Protein AF-A0A3B8V4R8-F1 (afdb_monomer_lite)

Foldseek 3Di:
DPQKDWDQFPVRDIDIDRPLQQCQELVVVLVVLLVCCQPADPDPVAPAQAQEAFAAFDLLAGVLLVQVCLLQLQDQADLQAFGDPSLPDPSSLQSLQSLLCQQQDDHVNAGNGHPVNHVDDRVRSLCCLLRLRYSYYRDQCVSNLVSQVNCVVVVNHDFFFGHYYSVRAGGQAADPDDPDPFDDDDDPPDPCVVVVVVVLVCCLDLNVLCCQAQNDDPPQWHQPDPVSFEIDGDPVNQVQLADPVHDPCVRNHCVVVSSHDVVSNVRHYDPACRSPDPSRLSSCRNCQLVCLNYFHPHLVVFDQDPPPPCNVVLVVLVSVLSSLCSVLSSVLSNQNHSVRSVVSSVVSVVVCPDVVSPVVSNSVSSRVRSVVSCVVVVHSHRSQCSDPPRDRPDDSSCRSGRSVRRHDD

Sequence (409 aa):
ADGKITYTAIDGTQKSVEWQGYITTPEGFKEAAEWAVENYYGTNKGQITTALQLGQFNNQGNVSLTWLSQFFAIPFETESGKYVFQFEQDAYADMMYYLNDLYTTKVNGNPLISTANFSQTYDGVGSVIAGGSAFATLVTPQDYQMHFATAKDGGYKYISMYITNSEGDAPVLADIRGYGYLMNMITTNCKRPDLVIKLFDYLTSDEGQRLVAFGVEGSSWQWADDAKTTIAYTDTFLQAKGDKSQSTASYGLLTMDLLINYQYYDTMQPKTNNGKTENEIFRTDMKRPLSIYAYDYNATHFVVDATDGRFQTYNTALTKINATIGQQIPKILQAANKAEAERLYKQTLEIIGKSAYKLDLVKTMNSEAYAKTKQKLGVSVAWPAWQEGYVSPLDRTKPNGDTSLYRGY

pLDDT: mean 93.64, std 6.18, range [58.94, 98.75]

Structure (mmCIF, N/CA/C/O backbone):
data_AF-A0A3B8V4R8-F1
#
_entry.id   AF-A0A3B8V4R8-F1
#
loop_
_atom_site.group_PDB
_atom_site.id
_atom_site.type_symbol
_atom_site.label_atom_id
_atom_site.label_alt_id
_atom_site.label_comp_id
_atom_site.label_asym_id
_atom_site.label_entity_id
_atom_site.label_seq_id
_atom_site.pdbx_PDB_ins_code
_atom_site.Cartn_x
_atom_site.Cartn_y
_atom_site.Cartn_z
_atom_site.occupancy
_atom_site.B_iso_or_equiv
_atom_site.auth_seq_id
_atom_site.auth_comp_id
_atom_site.auth_asym_id
_atom_site.auth_atom_id
_atom_site.pdbx_PDB_model_num
ATOM 1 N N . ALA A 1 1 ? -4.519 -29.014 25.140 1.00 66.38 1 ALA A N 1
ATOM 2 C CA . ALA A 1 1 ? -5.173 -27.814 24.591 1.00 66.38 1 ALA A CA 1
ATOM 3 C C . ALA A 1 1 ? -5.351 -28.048 23.102 1.00 66.38 1 ALA A C 1
ATOM 5 O O . ALA A 1 1 ? -4.475 -28.650 22.498 1.00 66.38 1 ALA A O 1
ATOM 6 N N . ASP A 1 2 ? -6.484 -27.655 22.547 1.00 83.62 2 ASP A N 1
ATOM 7 C CA . ASP A 1 2 ? -6.925 -27.859 21.159 1.00 83.62 2 ASP A CA 1
ATOM 8 C C . ASP A 1 2 ? -6.143 -27.048 20.105 1.00 83.62 2 ASP A C 1
ATOM 10 O O . ASP A 1 2 ? -6.563 -26.991 18.956 1.00 83.62 2 ASP A O 1
ATOM 14 N N . GLY A 1 3 ? -5.009 -26.441 20.476 1.00 89.12 3 GLY A N 1
ATOM 15 C CA . GLY A 1 3 ? -4.181 -25.630 19.578 1.00 89.12 3 GLY A CA 1
ATOM 16 C C . GLY A 1 3 ? -4.731 -24.228 19.314 1.00 89.12 3 GLY A C 1
ATOM 17 O O . GLY A 1 3 ? -4.154 -23.495 18.517 1.00 89.12 3 GLY A O 1
ATOM 18 N N . LYS A 1 4 ? -5.807 -23.821 19.994 1.00 94.25 4 LYS A N 1
ATOM 19 C CA . LYS A 1 4 ? -6.487 -22.558 19.715 1.00 94.25 4 LYS A CA 1
ATOM 20 C C . LYS A 1 4 ? -6.304 -21.525 20.816 1.00 94.25 4 LYS A C 1
ATOM 22 O O . LYS A 1 4 ? -6.157 -21.850 21.993 1.00 94.25 4 LYS A O 1
ATOM 27 N N . ILE A 1 5 ? -6.355 -20.262 20.414 1.00 94.81 5 ILE A N 1
ATOM 28 C CA . ILE A 1 5 ? -6.489 -19.105 21.298 1.00 94.81 5 ILE A CA 1
ATOM 29 C C . ILE A 1 5 ? -7.928 -18.612 21.179 1.00 94.81 5 ILE A C 1
ATOM 31 O O . ILE A 1 5 ? -8.460 -18.498 20.075 1.00 94.81 5 ILE A O 1
ATOM 35 N N . THR A 1 6 ? -8.569 -18.359 22.319 1.00 95.38 6 THR A N 1
ATOM 36 C CA . THR A 1 6 ? -9.866 -17.675 22.396 1.00 95.38 6 THR A CA 1
ATOM 37 C C . THR A 1 6 ? -9.618 -16.250 22.862 1.00 95.38 6 THR A C 1
ATOM 39 O O . THR A 1 6 ? -8.869 -16.047 23.816 1.00 95.38 6 THR A O 1
ATOM 42 N N . TYR A 1 7 ? -10.225 -15.278 22.192 1.00 94.50 7 TYR A N 1
ATOM 43 C CA . TYR A 1 7 ? -10.025 -13.860 22.461 1.00 94.50 7 TYR A CA 1
ATOM 44 C C . TYR A 1 7 ? -11.327 -13.079 22.261 1.00 94.50 7 TYR A C 1
ATOM 46 O O . TYR A 1 7 ? -12.256 -13.531 21.588 1.00 94.50 7 TYR A O 1
ATOM 54 N N . THR A 1 8 ? -11.384 -11.890 22.857 1.00 93.75 8 THR A N 1
ATOM 55 C CA . THR A 1 8 ? -12.495 -10.950 22.671 1.00 93.75 8 THR A CA 1
ATOM 56 C C . THR A 1 8 ? -12.148 -10.026 21.514 1.00 93.75 8 THR A C 1
ATOM 58 O O . THR A 1 8 ? -11.182 -9.276 21.624 1.00 93.75 8 THR A O 1
ATOM 61 N N . ALA A 1 9 ? -12.907 -10.081 20.423 1.00 89.94 9 ALA A N 1
ATOM 62 C CA . ALA A 1 9 ? -12.722 -9.188 19.286 1.00 89.94 9 ALA A CA 1
ATOM 63 C C . ALA A 1 9 ? -13.142 -7.742 19.620 1.00 89.94 9 ALA A C 1
ATOM 65 O O . ALA A 1 9 ? -13.842 -7.497 20.605 1.00 89.94 9 ALA A O 1
ATOM 66 N N . ILE A 1 10 ? -12.739 -6.775 18.788 1.00 81.44 10 ILE A N 1
ATOM 67 C CA . ILE A 1 10 ? -13.060 -5.338 18.944 1.00 81.44 10 ILE A CA 1
ATOM 68 C C . ILE A 1 10 ? -14.574 -5.065 19.051 1.00 81.44 10 ILE A C 1
ATOM 70 O O . ILE A 1 10 ? -14.986 -4.099 19.696 1.00 81.44 10 ILE A O 1
ATOM 74 N N . ASP A 1 11 ? -15.408 -5.907 18.441 1.00 81.12 11 ASP A N 1
ATOM 75 C CA . ASP A 1 11 ? -16.875 -5.838 18.511 1.00 81.12 11 ASP A CA 1
ATOM 76 C C . ASP A 1 11 ? -17.468 -6.461 19.796 1.00 81.12 11 ASP A C 1
ATOM 78 O O . ASP A 1 11 ? -18.682 -6.447 19.998 1.00 81.12 11 ASP A O 1
ATOM 82 N N . GLY A 1 12 ? -16.621 -6.990 20.685 1.00 85.38 12 GLY A N 1
ATOM 83 C CA . GLY A 1 12 ? -16.995 -7.652 21.934 1.00 85.38 12 GLY A CA 1
ATOM 84 C C . GLY A 1 12 ? -17.333 -9.138 21.792 1.00 85.38 12 GLY A C 1
ATOM 85 O O . GLY A 1 12 ? -17.617 -9.795 22.797 1.00 85.38 12 GLY A O 1
ATOM 86 N N . THR A 1 13 ? -17.307 -9.693 20.579 1.00 90.88 13 THR A N 1
ATOM 87 C CA . THR A 1 13 ? -17.599 -11.111 20.349 1.00 90.88 13 THR A CA 1
ATOM 88 C C . THR A 1 13 ? -16.431 -11.999 20.781 1.00 90.88 13 THR A C 1
ATOM 90 O O . THR A 1 13 ? -15.264 -11.620 20.697 1.00 90.88 13 THR A O 1
ATOM 93 N N . GLN A 1 14 ? -16.731 -13.207 21.268 1.00 95.44 14 GLN A N 1
ATOM 94 C CA . GLN A 1 14 ? -15.702 -14.221 21.513 1.00 95.44 14 GLN A CA 1
ATOM 95 C C . GLN A 1 14 ? -15.369 -14.921 20.197 1.00 95.44 14 GLN A C 1
ATOM 97 O O . GLN A 1 14 ? -16.243 -15.543 19.591 1.00 95.44 14 GLN A O 1
ATOM 102 N N . LYS A 1 15 ? -14.108 -14.844 19.775 1.00 94.44 15 LYS A N 1
ATOM 103 C CA . LYS A 1 15 ? -13.589 -15.515 18.579 1.00 94.44 15 LYS A CA 1
ATOM 104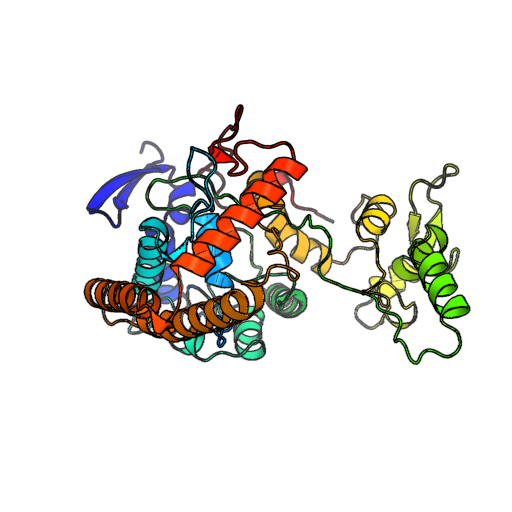 C C . LYS A 1 15 ? -12.478 -16.489 18.970 1.00 94.44 15 LYS A C 1
ATOM 106 O O . LYS A 1 15 ? -11.913 -16.414 20.061 1.00 94.44 15 LYS A O 1
ATOM 111 N N . SER A 1 16 ? -12.188 -17.444 18.090 1.00 94.12 16 SER A N 1
ATOM 112 C CA . SER A 1 16 ? -11.126 -18.424 18.306 1.00 94.12 16 SER A CA 1
ATOM 113 C C . SER A 1 16 ? -10.396 -18.752 17.011 1.00 94.12 16 SER A C 1
ATOM 115 O O . SER A 1 16 ? -11.024 -18.946 15.971 1.00 94.12 16 SER A O 1
ATOM 117 N N . VAL A 1 17 ? -9.067 -18.819 17.083 1.00 94.75 17 VAL A N 1
ATOM 118 C CA . VAL A 1 17 ? -8.175 -19.125 15.956 1.00 94.75 17 VAL A CA 1
ATOM 119 C C . VAL A 1 17 ? -7.051 -20.055 16.406 1.00 94.75 17 VAL A C 1
ATOM 121 O O . VAL A 1 17 ? -6.733 -20.115 17.593 1.00 94.75 17 VAL A O 1
ATOM 124 N N . GLU A 1 18 ? -6.433 -20.768 15.464 1.00 94.25 18 GLU A N 1
ATOM 125 C CA . GLU A 1 18 ? -5.180 -21.494 15.717 1.00 94.25 18 GLU A CA 1
ATOM 126 C C . GLU A 1 18 ? -4.127 -20.536 16.292 1.00 94.25 18 GLU A C 1
ATOM 128 O O . GLU A 1 18 ? -3.985 -19.407 15.812 1.00 94.25 18 GLU A O 1
ATOM 133 N N . TRP A 1 19 ? -3.388 -20.968 17.316 1.00 93.94 19 TRP A N 1
ATOM 134 C CA . TRP A 1 19 ? -2.504 -20.085 18.085 1.00 93.94 19 TRP A CA 1
ATOM 135 C C . TRP A 1 19 ? -1.439 -19.396 17.219 1.00 93.94 19 TRP A C 1
ATOM 137 O O . TRP A 1 19 ? -1.128 -18.228 17.446 1.00 93.94 19 TRP A O 1
ATOM 147 N N . GLN A 1 20 ? -0.926 -20.080 16.188 1.00 94.31 20 GLN A N 1
ATOM 148 C CA . GLN A 1 20 ? 0.049 -19.534 15.233 1.00 94.31 20 GLN A CA 1
ATOM 149 C C . GLN A 1 20 ? -0.509 -18.331 14.467 1.00 94.31 20 GLN A C 1
ATOM 151 O O . GLN A 1 20 ? 0.234 -17.431 14.081 1.00 94.31 20 GLN A O 1
ATOM 156 N N . GLY A 1 21 ? -1.820 -18.331 14.233 1.00 94.12 21 GLY A N 1
ATOM 157 C CA . GLY A 1 21 ? -2.512 -17.323 13.448 1.00 94.12 21 GLY A CA 1
ATOM 158 C C . GLY A 1 21 ? -3.057 -16.171 14.262 1.00 94.12 21 GLY A C 1
ATOM 159 O O . GLY A 1 21 ? -3.549 -15.215 13.668 1.00 94.12 21 GLY A O 1
ATOM 160 N N . TYR A 1 22 ? -2.981 -16.228 15.590 1.00 96.50 22 TYR A N 1
ATOM 161 C CA . TYR A 1 22 ? -3.533 -15.179 16.437 1.00 96.50 22 TYR A CA 1
ATOM 162 C C . TYR A 1 22 ? -2.910 -13.811 16.137 1.00 96.50 22 TYR A C 1
ATOM 164 O O . TYR A 1 22 ? -3.638 -12.843 15.968 1.00 96.50 22 TYR A O 1
ATOM 172 N N . ILE A 1 23 ? -1.596 -13.744 15.890 1.00 96.44 23 ILE A N 1
ATOM 173 C CA . ILE A 1 23 ? -0.908 -12.498 15.499 1.00 96.44 23 ILE A CA 1
ATOM 174 C C . ILE A 1 23 ? -1.457 -11.852 14.209 1.00 96.44 23 ILE A C 1
ATOM 176 O O . ILE A 1 23 ? -1.242 -10.668 13.970 1.00 96.44 23 ILE A O 1
ATOM 180 N N . THR A 1 24 ? -2.169 -12.612 13.370 1.00 96.62 24 THR A N 1
ATOM 181 C CA . THR A 1 24 ? -2.780 -12.106 12.127 1.00 96.62 24 THR A CA 1
ATOM 182 C C . THR A 1 24 ? -4.163 -11.491 12.340 1.00 96.62 24 THR A C 1
ATOM 184 O O . THR A 1 24 ? -4.761 -11.007 11.381 1.00 96.62 24 THR A O 1
ATOM 187 N N . THR A 1 25 ? -4.708 -11.519 13.558 1.00 97.06 25 THR A N 1
ATOM 188 C CA . THR A 1 25 ? -5.933 -10.785 13.907 1.00 97.06 25 THR A CA 1
ATOM 189 C C . THR A 1 25 ? -5.572 -9.382 14.411 1.00 97.06 25 THR A C 1
ATOM 191 O O . THR A 1 25 ? -4.451 -9.182 14.890 1.00 97.06 25 THR A O 1
ATOM 194 N N . PRO A 1 26 ? -6.489 -8.398 14.338 1.00 96.94 26 PRO A N 1
ATOM 195 C CA . PRO A 1 26 ? -6.284 -7.082 14.949 1.00 96.94 26 PRO A CA 1
ATOM 196 C C . PRO A 1 26 ? -5.856 -7.161 16.423 1.00 96.94 26 PRO A C 1
ATOM 198 O O . PRO A 1 26 ? -4.921 -6.483 16.847 1.00 96.94 26 PRO A O 1
ATOM 201 N N . GLU A 1 27 ? -6.494 -8.038 17.194 1.00 97.00 27 GLU A N 1
ATOM 202 C CA . GLU A 1 27 ? -6.256 -8.212 18.626 1.00 97.00 27 GLU A CA 1
ATOM 203 C C . GLU A 1 27 ? -4.909 -8.878 18.911 1.00 97.00 27 GLU A C 1
ATOM 205 O O . GLU A 1 27 ? -4.151 -8.387 19.745 1.00 97.00 27 GLU A O 1
ATOM 210 N N . GLY A 1 28 ? -4.564 -9.949 18.193 1.00 97.31 28 GLY A N 1
ATOM 211 C CA . GLY A 1 28 ? -3.292 -10.629 18.410 1.00 97.31 28 GLY A CA 1
ATOM 212 C C . GLY A 1 28 ? -2.096 -9.824 17.908 1.00 97.31 28 GLY A C 1
ATOM 213 O O . GLY A 1 28 ? -1.035 -9.866 18.531 1.00 97.31 28 GLY A O 1
ATOM 214 N N . PHE A 1 29 ? -2.249 -9.032 16.838 1.00 98.00 29 PHE A N 1
ATOM 215 C CA . PHE A 1 29 ? -1.224 -8.058 16.459 1.00 98.00 29 PHE A CA 1
ATOM 216 C C . PHE A 1 29 ? -1.025 -7.016 17.561 1.00 98.00 29 PHE A C 1
ATOM 218 O O . PHE A 1 29 ? 0.11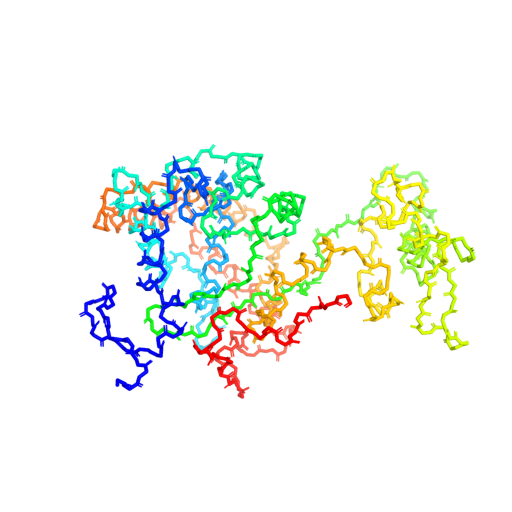5 -6.725 17.924 1.00 98.00 29 PHE A O 1
ATOM 225 N N . LYS A 1 30 ? -2.119 -6.459 18.098 1.00 98.00 30 LYS A N 1
ATOM 226 C CA . LYS A 1 30 ? -2.064 -5.481 19.189 1.00 98.00 30 LYS A CA 1
ATOM 227 C C . LYS A 1 30 ? -1.365 -6.061 20.418 1.00 98.00 30 LYS A C 1
ATOM 229 O O . LYS A 1 30 ? -0.451 -5.428 20.934 1.00 98.00 30 LYS A O 1
ATOM 234 N N . GLU A 1 31 ? -1.714 -7.274 20.833 1.00 97.75 31 GLU A N 1
ATOM 235 C CA . GLU A 1 31 ? -1.078 -7.949 21.970 1.00 97.75 31 GLU A CA 1
ATOM 236 C C . GLU A 1 31 ? 0.425 -8.188 21.731 1.00 97.75 31 GLU A C 1
ATOM 238 O O . GLU A 1 31 ? 1.255 -7.914 22.601 1.00 97.75 31 GLU A O 1
ATOM 243 N N . ALA A 1 32 ? 0.809 -8.611 20.522 1.00 97.56 32 ALA A N 1
ATOM 244 C CA . ALA A 1 32 ? 2.216 -8.756 20.149 1.00 97.56 32 ALA A CA 1
ATOM 245 C C . ALA A 1 32 ? 2.961 -7.406 20.138 1.00 97.56 32 ALA A C 1
ATOM 247 O O . ALA A 1 32 ? 4.113 -7.328 20.569 1.00 97.56 32 ALA A O 1
ATOM 248 N N . ALA A 1 33 ? 2.305 -6.338 19.679 1.00 98.00 33 ALA A N 1
ATOM 249 C CA . ALA A 1 33 ? 2.830 -4.978 19.689 1.00 98.00 33 ALA A CA 1
ATOM 250 C C . ALA A 1 33 ? 3.027 -4.447 21.119 1.00 98.00 33 ALA A C 1
ATOM 252 O O . ALA A 1 33 ? 4.071 -3.860 21.406 1.00 98.00 33 ALA A O 1
ATOM 253 N N . GLU A 1 34 ? 2.073 -4.687 22.022 1.00 98.19 34 GLU A N 1
ATOM 254 C CA . GLU A 1 34 ? 2.203 -4.358 23.445 1.00 98.19 34 GLU A CA 1
ATOM 255 C C . GLU A 1 34 ? 3.395 -5.085 24.069 1.00 98.19 34 GLU A C 1
ATOM 257 O O . GLU A 1 34 ? 4.253 -4.451 24.687 1.00 98.19 34 GLU A O 1
ATOM 262 N N . TRP A 1 35 ? 3.506 -6.396 23.830 1.00 97.00 35 TRP A N 1
ATOM 263 C CA . TRP A 1 35 ? 4.630 -7.198 24.307 1.00 97.00 35 TRP A CA 1
ATOM 264 C C . TRP A 1 35 ? 5.974 -6.690 23.770 1.00 97.00 35 TRP A C 1
ATOM 266 O O . TRP A 1 35 ? 6.944 -6.583 24.525 1.00 97.00 35 TRP A O 1
ATOM 276 N N . ALA A 1 36 ? 6.045 -6.340 22.483 1.00 95.56 36 ALA A N 1
ATOM 277 C CA . ALA A 1 36 ? 7.264 -5.825 21.870 1.00 95.56 36 ALA A CA 1
ATOM 278 C C . ALA A 1 36 ? 7.692 -4.484 22.488 1.00 95.56 36 ALA A C 1
ATOM 280 O O . ALA A 1 36 ? 8.870 -4.295 22.797 1.00 95.56 36 ALA A O 1
ATOM 281 N N . VAL A 1 37 ? 6.751 -3.563 22.718 1.00 95.38 37 VAL A N 1
ATOM 282 C CA . VAL A 1 37 ? 7.045 -2.276 23.366 1.00 95.38 37 VAL A CA 1
ATOM 283 C C . VAL A 1 37 ? 7.463 -2.482 24.824 1.00 95.38 37 VAL A C 1
ATOM 285 O O . VAL A 1 37 ? 8.469 -1.914 25.237 1.00 95.38 37 VAL A O 1
ATOM 288 N N . GLU A 1 38 ? 6.779 -3.338 25.585 1.00 94.75 38 GLU A N 1
ATOM 289 C CA . GLU A 1 38 ? 7.130 -3.631 26.985 1.00 94.75 38 GLU A CA 1
ATOM 290 C C . GLU A 1 38 ? 8.570 -4.151 27.118 1.00 94.75 38 GLU A C 1
ATOM 292 O O . GLU A 1 38 ? 9.312 -3.739 28.008 1.00 94.75 38 GLU A O 1
ATOM 297 N N . ASN A 1 39 ? 8.985 -5.041 26.211 1.00 93.25 39 ASN A N 1
ATOM 298 C CA . ASN A 1 39 ? 10.245 -5.774 26.343 1.00 93.25 39 ASN A CA 1
ATOM 299 C C . ASN A 1 39 ? 11.438 -5.126 25.627 1.00 93.25 39 ASN A C 1
ATOM 301 O O . ASN A 1 39 ? 12.582 -5.421 25.983 1.00 93.25 39 ASN A O 1
ATOM 305 N N . TYR A 1 40 ? 11.199 -4.278 24.621 1.00 92.75 40 TYR A N 1
ATOM 306 C CA . TYR A 1 40 ? 12.261 -3.737 23.765 1.00 92.75 40 TYR A CA 1
ATOM 307 C C . TYR A 1 40 ? 12.242 -2.215 23.620 1.00 92.75 40 TYR A C 1
ATOM 309 O O . TYR A 1 40 ? 13.171 -1.664 23.030 1.00 92.75 40 TYR A O 1
ATOM 317 N N . TYR A 1 41 ? 11.255 -1.493 24.148 1.00 91.31 41 TYR A N 1
ATOM 318 C CA . TYR A 1 41 ? 11.283 -0.035 24.055 1.00 91.31 41 TYR A CA 1
ATOM 319 C C . TYR A 1 41 ? 12.429 0.558 24.886 1.00 91.31 41 TYR A C 1
ATOM 321 O O . TYR A 1 41 ? 12.518 0.343 26.094 1.00 91.31 41 TYR A O 1
ATOM 329 N N . GLY A 1 42 ? 13.321 1.314 24.237 1.00 79.50 42 GLY A N 1
ATOM 330 C CA . GLY A 1 42 ? 14.449 1.978 24.904 1.00 79.50 42 GLY A CA 1
ATOM 331 C C . GLY A 1 42 ? 15.481 1.033 25.538 1.00 79.50 42 GLY A C 1
ATOM 332 O O . GLY A 1 42 ? 16.217 1.453 26.430 1.00 79.50 42 GLY A O 1
ATOM 333 N N . THR A 1 43 ? 15.544 -0.234 25.110 1.00 78.88 43 THR A N 1
ATOM 334 C CA . THR A 1 43 ? 16.481 -1.223 25.669 1.00 78.88 43 THR A CA 1
ATOM 335 C C . THR A 1 43 ? 17.753 -1.378 24.828 1.00 78.88 43 THR A C 1
ATOM 337 O O . THR A 1 43 ? 17.826 -0.971 23.672 1.00 78.88 43 THR A O 1
ATOM 340 N N . ASN A 1 44 ? 18.762 -2.055 25.384 1.00 70.00 44 ASN A N 1
ATOM 341 C CA . ASN A 1 44 ? 19.969 -2.451 24.644 1.00 70.00 44 ASN A CA 1
ATOM 342 C C . ASN A 1 44 ? 19.782 -3.746 23.824 1.00 70.00 44 ASN A C 1
ATOM 344 O O . ASN A 1 44 ? 20.723 -4.191 23.173 1.00 70.00 44 ASN A O 1
ATOM 348 N N . LYS A 1 45 ? 18.604 -4.387 23.892 1.00 61.06 45 LYS A N 1
ATOM 349 C CA . LYS A 1 45 ? 18.273 -5.654 23.203 1.00 61.06 45 LYS A CA 1
ATOM 350 C C . LYS A 1 45 ? 17.473 -5.443 21.907 1.00 61.06 45 LYS A C 1
ATOM 352 O O . LYS A 1 45 ? 17.109 -6.406 21.244 1.00 61.06 45 LYS A O 1
ATOM 357 N N . GLY A 1 46 ? 17.186 -4.186 21.593 1.00 63.72 46 GLY A N 1
ATOM 358 C CA . GLY A 1 46 ? 16.375 -3.688 20.489 1.00 63.72 46 GLY A CA 1
ATOM 359 C C . GLY A 1 46 ? 15.940 -2.275 20.868 1.00 63.72 46 GLY A C 1
ATOM 360 O O . GLY A 1 46 ? 15.650 -2.035 22.036 1.00 63.72 46 GLY A O 1
ATOM 361 N N . GLN A 1 47 ? 15.962 -1.329 19.932 1.00 81.25 47 GLN A N 1
ATOM 362 C CA . GLN A 1 47 ? 15.578 0.064 20.194 1.00 81.25 47 GLN A CA 1
ATOM 363 C C . GLN A 1 47 ? 14.230 0.360 19.549 1.00 81.25 47 GLN A C 1
ATOM 365 O O . GLN A 1 47 ? 14.134 1.219 18.671 1.00 81.25 47 GLN A O 1
ATOM 370 N N . ILE A 1 48 ? 13.191 -0.379 19.954 1.00 93.75 48 ILE A N 1
ATOM 371 C CA . ILE A 1 48 ? 11.844 -0.118 19.444 1.00 93.75 48 ILE A CA 1
ATOM 372 C C . ILE A 1 48 ? 11.423 1.274 19.917 1.00 93.75 48 ILE A C 1
ATOM 374 O O . ILE A 1 48 ? 11.479 1.578 21.105 1.00 93.75 48 ILE A O 1
ATOM 378 N N . THR A 1 49 ? 11.026 2.127 18.979 1.00 94.12 49 THR A N 1
ATOM 379 C CA . THR A 1 49 ? 10.460 3.459 19.243 1.00 94.12 49 THR A CA 1
ATOM 380 C C . THR A 1 49 ? 9.006 3.560 18.790 1.00 94.12 49 THR A C 1
ATOM 382 O O . THR A 1 49 ? 8.305 4.487 19.186 1.00 94.12 49 THR A O 1
ATOM 385 N N . THR A 1 50 ? 8.538 2.599 17.989 1.00 97.00 50 THR A N 1
ATOM 386 C CA . THR A 1 50 ? 7.145 2.441 17.565 1.00 97.00 50 THR A CA 1
ATOM 387 C C . THR A 1 50 ? 6.863 0.960 17.320 1.00 97.00 50 THR A C 1
ATOM 389 O O . THR A 1 50 ? 7.699 0.251 16.765 1.00 97.00 50 THR A O 1
ATOM 392 N N . ALA A 1 51 ? 5.699 0.459 17.714 1.00 97.56 51 ALA A N 1
ATOM 393 C CA . ALA A 1 51 ? 5.313 -0.909 17.393 1.00 97.56 51 ALA A CA 1
ATOM 394 C C . ALA A 1 51 ? 4.928 -1.035 15.912 1.00 97.56 51 ALA A C 1
ATOM 396 O O . ALA A 1 51 ? 5.406 -1.923 15.217 1.00 97.56 51 ALA A O 1
ATOM 397 N N . LEU A 1 52 ? 4.119 -0.107 15.401 1.00 98.38 52 LEU A N 1
ATOM 398 C CA . LEU A 1 52 ? 3.781 -0.040 13.981 1.00 98.38 52 LEU A CA 1
ATOM 399 C C . LEU A 1 52 ? 4.320 1.260 13.384 1.00 98.38 52 LEU A C 1
ATOM 401 O O . LEU A 1 52 ? 3.961 2.349 13.829 1.00 98.38 52 LEU A O 1
ATOM 405 N N . GLN A 1 53 ? 5.204 1.141 12.395 1.00 98.31 53 GLN A N 1
ATOM 406 C CA . GLN A 1 53 ? 5.698 2.265 11.603 1.00 98.31 53 GLN A CA 1
ATOM 407 C C . GLN A 1 53 ? 4.841 2.432 10.345 1.00 98.31 53 GLN A C 1
ATOM 409 O O . GLN A 1 53 ? 4.770 1.528 9.508 1.00 98.31 53 GLN A O 1
ATOM 414 N N . LEU A 1 54 ? 4.218 3.599 10.205 1.00 98.31 54 LEU A N 1
ATOM 415 C CA . LEU A 1 54 ? 3.471 4.012 9.018 1.00 98.31 54 LEU A CA 1
ATOM 416 C C . LEU A 1 54 ? 4.387 4.757 8.032 1.00 98.31 54 LEU A C 1
ATOM 418 O O . LEU A 1 54 ? 5.499 5.165 8.365 1.00 98.31 54 LEU A O 1
ATOM 422 N N . GLY A 1 55 ? 3.921 4.954 6.802 1.00 97.44 55 GLY A N 1
ATOM 423 C CA . GLY A 1 55 ? 4.580 5.822 5.831 1.00 97.44 55 GLY A CA 1
ATOM 424 C C . GLY A 1 55 ? 4.491 7.295 6.233 1.00 97.44 55 GLY A C 1
ATOM 425 O O . GLY A 1 55 ? 3.792 7.661 7.178 1.00 97.44 55 GLY A O 1
ATOM 426 N N . GLN A 1 56 ? 5.169 8.161 5.483 1.00 96.12 56 GLN A N 1
ATOM 427 C CA . GLN A 1 56 ? 5.052 9.607 5.667 1.00 96.12 56 GLN A CA 1
ATOM 428 C C . GLN A 1 56 ? 3.606 10.070 5.416 1.00 96.12 56 GLN A C 1
ATOM 430 O O . GLN A 1 56 ? 3.009 9.749 4.384 1.00 96.12 56 GLN A O 1
ATOM 435 N N . PHE A 1 57 ? 3.074 10.898 6.318 1.00 95.88 57 PHE A N 1
ATOM 436 C CA . PHE A 1 57 ? 1.846 11.649 6.061 1.00 95.88 57 PHE A CA 1
ATOM 437 C C . PHE A 1 57 ? 2.136 12.842 5.146 1.00 95.88 57 PHE A C 1
ATOM 439 O O . PHE A 1 57 ? 3.105 13.578 5.336 1.00 95.88 57 PHE A O 1
ATOM 446 N N . ASN A 1 58 ? 1.275 13.053 4.156 1.00 92.69 58 ASN A N 1
ATOM 447 C CA . ASN A 1 58 ? 1.334 14.192 3.247 1.00 92.69 58 ASN A CA 1
ATOM 448 C C . ASN A 1 58 ? -0.066 14.797 3.043 1.00 92.69 58 ASN A C 1
ATOM 450 O O . ASN A 1 58 ? -1.055 14.343 3.619 1.00 92.69 58 ASN A O 1
ATOM 454 N N . ASN A 1 59 ? -0.164 15.829 2.203 1.00 88.56 59 ASN A N 1
ATOM 455 C CA . ASN A 1 59 ? -1.427 16.534 1.961 1.00 88.56 59 ASN A CA 1
ATOM 456 C C . ASN A 1 59 ? -2.534 15.655 1.353 1.00 88.56 59 ASN A C 1
ATOM 458 O O . ASN A 1 59 ? -3.688 16.057 1.390 1.00 88.56 59 ASN A O 1
ATOM 462 N N . GLN A 1 60 ? -2.200 14.492 0.792 1.00 85.25 60 GLN A N 1
ATOM 463 C CA . GLN A 1 60 ? -3.135 13.531 0.199 1.00 85.25 60 GLN A CA 1
ATOM 464 C C . GLN A 1 60 ? -3.423 12.332 1.121 1.00 85.25 60 GLN A C 1
ATOM 466 O O . GLN A 1 60 ? -4.172 11.438 0.741 1.00 85.25 60 GLN A O 1
ATOM 471 N N . GLY A 1 61 ? -2.857 12.302 2.333 1.00 92.19 61 GLY A N 1
ATOM 472 C CA . GLY A 1 61 ? -3.054 11.229 3.306 1.00 92.19 61 GLY A CA 1
ATOM 473 C C . GLY A 1 61 ? -1.785 10.426 3.557 1.00 92.19 61 GLY A C 1
ATOM 474 O O . GLY A 1 61 ? -0.720 10.994 3.795 1.00 92.19 61 GLY A O 1
ATOM 475 N N . ASN A 1 62 ? -1.912 9.100 3.582 1.00 95.06 62 ASN A N 1
ATOM 476 C CA . ASN A 1 62 ? -0.839 8.190 3.964 1.00 95.06 62 ASN A CA 1
ATOM 477 C C . ASN A 1 62 ? -0.970 6.861 3.205 1.00 95.06 62 ASN A C 1
ATOM 479 O O . ASN A 1 62 ? -2.037 6.247 3.212 1.00 95.06 62 ASN A O 1
ATOM 483 N N . VAL A 1 63 ? 0.114 6.412 2.568 1.00 94.56 63 VAL A N 1
ATOM 484 C CA . VAL A 1 63 ? 0.117 5.193 1.741 1.00 94.56 63 VAL A CA 1
ATOM 485 C C . VAL A 1 63 ? -0.196 3.927 2.549 1.00 94.56 63 VAL A C 1
ATOM 487 O O . VAL A 1 63 ? -0.824 3.006 2.033 1.00 94.56 63 VAL A O 1
ATOM 490 N N . SER A 1 64 ? 0.142 3.898 3.841 1.00 97.38 64 SER A N 1
ATOM 491 C CA . SER A 1 64 ? -0.152 2.770 4.726 1.00 97.38 64 SER A CA 1
ATOM 492 C C . SER A 1 64 ? -1.643 2.465 4.801 1.00 97.38 64 SER A C 1
ATOM 494 O O . SER A 1 64 ? -2.011 1.303 4.891 1.00 97.38 64 SER A O 1
ATOM 496 N N . LEU A 1 65 ? -2.513 3.475 4.714 1.00 97.19 65 LEU A N 1
ATOM 497 C CA . LEU A 1 65 ? -3.965 3.262 4.736 1.00 97.19 65 LEU A CA 1
ATOM 498 C C . LEU A 1 65 ? -4.456 2.589 3.446 1.00 97.19 65 LEU A C 1
ATOM 500 O O . LEU A 1 65 ? -5.411 1.821 3.489 1.00 97.19 65 LEU A O 1
ATOM 504 N N . THR A 1 66 ? -3.773 2.812 2.317 1.00 93.94 66 THR A N 1
ATOM 505 C CA . THR A 1 66 ? -4.046 2.070 1.074 1.00 93.94 66 THR A CA 1
ATOM 506 C C . THR A 1 66 ? -3.700 0.593 1.259 1.00 93.94 66 THR A C 1
ATOM 508 O O . THR A 1 66 ? -4.525 -0.270 0.971 1.00 93.94 66 THR A O 1
ATOM 511 N N . TRP A 1 67 ? -2.525 0.292 1.817 1.00 95.56 67 TRP A N 1
ATOM 512 C CA . TRP A 1 67 ? -2.092 -1.087 2.061 1.00 95.56 67 TRP A CA 1
ATOM 513 C C . TRP A 1 67 ? -2.936 -1.797 3.115 1.00 95.56 67 TRP A C 1
ATOM 515 O O . TRP A 1 67 ? -3.358 -2.928 2.895 1.00 95.56 67 TRP A O 1
ATOM 525 N N . LEU A 1 68 ? -3.249 -1.137 4.230 1.00 97.81 68 LEU A N 1
ATOM 526 C CA . LEU A 1 68 ? -4.065 -1.750 5.273 1.00 97.81 68 LEU A CA 1
ATOM 527 C C . LEU A 1 68 ? -5.479 -2.053 4.785 1.00 97.81 68 LEU A C 1
ATOM 529 O O . LEU A 1 68 ? -6.002 -3.103 5.135 1.00 97.81 68 LEU A O 1
ATOM 533 N N . SER A 1 69 ? -6.061 -1.208 3.925 1.00 97.50 69 SER A N 1
ATOM 534 C CA . SER A 1 69 ? -7.389 -1.480 3.357 1.00 97.50 69 SER A CA 1
ATOM 535 C C . SER A 1 69 ? -7.426 -2.777 2.542 1.00 97.50 69 SER A C 1
ATOM 537 O O . SER A 1 69 ? -8.418 -3.500 2.571 1.00 97.50 69 SER A O 1
ATOM 539 N N . GLN A 1 70 ? -6.319 -3.113 1.877 1.00 97.25 70 GLN A N 1
ATOM 540 C CA . GLN A 1 70 ? -6.147 -4.355 1.124 1.00 97.25 70 GLN A CA 1
ATOM 541 C C . GLN A 1 70 ? -5.942 -5.562 2.049 1.00 97.25 70 GLN A C 1
ATOM 543 O O . GLN A 1 70 ? -6.557 -6.609 1.848 1.00 97.25 70 GLN A O 1
ATOM 548 N N . PHE A 1 71 ? -5.144 -5.409 3.112 1.00 97.94 71 PHE A N 1
ATOM 549 C CA . PHE A 1 71 ? -5.018 -6.431 4.160 1.00 97.94 71 PHE A CA 1
ATOM 550 C C . PHE A 1 71 ? -6.349 -6.706 4.875 1.00 97.94 71 PHE A C 1
ATOM 552 O O . PHE A 1 71 ? -6.667 -7.852 5.170 1.00 97.94 71 PHE A O 1
ATOM 559 N N . PHE A 1 72 ? -7.161 -5.670 5.087 1.00 98.12 72 PHE A N 1
ATOM 560 C CA . PHE A 1 72 ? -8.490 -5.765 5.695 1.00 98.12 72 PHE A CA 1
ATOM 561 C C . PHE A 1 72 ? -9.585 -6.181 4.698 1.00 98.12 72 PHE A C 1
ATOM 563 O O . PHE A 1 72 ? -10.760 -6.190 5.062 1.00 98.12 72 PHE A O 1
ATOM 570 N N . ALA A 1 73 ? -9.213 -6.523 3.459 1.00 97.62 73 ALA A N 1
ATOM 571 C CA . ALA A 1 73 ? -10.128 -6.964 2.411 1.00 97.62 73 ALA A CA 1
ATOM 572 C C . ALA A 1 73 ? -11.300 -5.992 2.161 1.00 97.62 73 ALA A C 1
ATOM 574 O O . ALA A 1 73 ? -12.418 -6.413 1.874 1.00 97.62 73 ALA A O 1
ATOM 575 N N . ILE A 1 74 ? -11.056 -4.680 2.261 1.00 97.88 74 ILE A N 1
ATOM 576 C CA . ILE A 1 74 ? -12.083 -3.660 2.028 1.00 97.88 74 ILE A CA 1
ATOM 577 C C . ILE A 1 74 ? -12.352 -3.575 0.519 1.00 97.88 74 ILE A C 1
ATOM 579 O O . ILE A 1 74 ? -11.456 -3.173 -0.232 1.00 97.88 74 ILE A O 1
ATOM 583 N N . PRO A 1 75 ? -13.565 -3.896 0.040 1.00 97.19 75 PRO A N 1
ATOM 584 C CA . PRO A 1 75 ? -13.836 -3.979 -1.387 1.00 97.19 75 PRO A CA 1
ATOM 585 C C . PRO A 1 75 ? -13.862 -2.600 -2.054 1.00 97.19 75 PRO A C 1
ATOM 587 O O . PRO A 1 75 ? -14.251 -1.603 -1.448 1.00 97.19 75 PRO A O 1
ATOM 590 N N . PHE A 1 76 ? -13.461 -2.520 -3.325 1.00 95.75 76 PHE A N 1
ATOM 591 C CA . PHE A 1 76 ? -13.564 -1.295 -4.145 1.00 95.75 76 PHE A CA 1
ATOM 592 C C . PHE A 1 76 ? -14.837 -1.240 -5.007 1.00 95.75 76 PHE A C 1
ATOM 594 O O . PHE A 1 76 ? -15.070 -0.277 -5.743 1.00 95.75 76 PHE A O 1
ATOM 601 N N . GLU A 1 77 ? -15.674 -2.269 -4.933 1.00 97.12 77 GLU A N 1
ATOM 602 C CA . GLU A 1 77 ? -16.985 -2.317 -5.569 1.00 97.12 77 GLU A CA 1
ATOM 603 C C . GLU A 1 77 ? -18.010 -2.993 -4.646 1.00 97.12 77 GLU A C 1
ATOM 605 O O . GLU A 1 77 ? -17.695 -3.359 -3.522 1.00 97.12 77 GLU A O 1
ATOM 610 N N . THR A 1 78 ? -19.254 -3.111 -5.096 1.00 96.62 78 THR A N 1
ATOM 611 C CA . THR A 1 78 ? -20.306 -3.937 -4.477 1.00 96.62 78 THR A CA 1
ATOM 612 C C . THR A 1 78 ? -20.338 -5.320 -5.126 1.00 96.62 78 THR A C 1
ATOM 614 O O . THR A 1 78 ? -19.841 -5.466 -6.241 1.00 96.62 78 THR A O 1
ATOM 617 N N . GLU A 1 79 ? -21.007 -6.303 -4.514 1.00 95.56 79 GLU A N 1
ATOM 618 C CA . GLU A 1 79 ? -21.209 -7.639 -5.115 1.00 95.56 79 GLU A CA 1
ATOM 619 C C . GLU A 1 79 ? -21.873 -7.579 -6.503 1.00 95.56 79 GLU A C 1
ATOM 621 O O . GLU A 1 79 ? -21.616 -8.405 -7.371 1.00 95.56 79 GLU A O 1
ATOM 626 N N . SER A 1 80 ? -22.686 -6.544 -6.757 1.00 95.06 80 SER A N 1
ATOM 627 C CA . SER A 1 80 ? -23.283 -6.279 -8.077 1.00 95.06 80 SER A CA 1
ATOM 628 C C . SER A 1 80 ? -22.317 -5.659 -9.100 1.00 95.06 80 SER A C 1
ATOM 630 O O . SER A 1 80 ? -22.719 -5.316 -10.212 1.00 95.06 80 SER A O 1
ATOM 632 N N . GLY A 1 81 ? -21.057 -5.439 -8.722 1.00 95.88 81 GLY A N 1
ATOM 633 C CA . GLY A 1 81 ? -20.029 -4.841 -9.560 1.00 95.88 81 GLY A CA 1
ATOM 634 C C . GLY A 1 81 ? -20.109 -3.312 -9.683 1.00 95.88 81 GLY A C 1
ATOM 635 O O . GLY A 1 81 ? -19.651 -2.737 -10.670 1.00 95.88 81 GLY A O 1
ATOM 636 N N . LYS A 1 82 ? -20.721 -2.594 -8.745 1.00 96.25 82 LYS A N 1
ATOM 637 C CA . LYS A 1 82 ? -20.729 -1.114 -8.787 1.00 96.25 82 LYS A CA 1
ATOM 638 C C . LYS A 1 82 ? -19.573 -0.549 -7.981 1.00 96.25 82 LYS A C 1
ATOM 640 O O . LYS A 1 82 ? -19.424 -0.964 -6.841 1.00 96.25 82 LYS A O 1
ATOM 645 N N . TYR A 1 83 ? -18.816 0.397 -8.541 1.00 97.50 83 TYR A N 1
ATOM 646 C CA . TYR A 1 83 ? -17.727 1.089 -7.839 1.00 97.50 83 TYR A CA 1
ATOM 647 C C . TYR A 1 83 ? -18.189 1.653 -6.490 1.00 97.50 83 TYR A C 1
ATOM 649 O O . TYR A 1 83 ? -19.288 2.205 -6.391 1.00 97.50 83 TYR A O 1
ATOM 657 N N . VAL A 1 84 ? -17.331 1.551 -5.475 1.00 96.44 84 VAL A N 1
ATOM 658 C CA . VAL A 1 84 ? -17.572 2.115 -4.146 1.00 96.44 84 VAL A CA 1
ATOM 659 C C . VAL A 1 84 ? -16.450 3.075 -3.781 1.00 96.44 84 VAL A C 1
ATOM 661 O O . VAL A 1 84 ? -15.265 2.766 -3.883 1.00 96.44 84 VAL A O 1
ATOM 664 N N . PHE A 1 85 ? -16.837 4.249 -3.291 1.00 96.44 85 PHE A N 1
ATOM 665 C CA . PHE A 1 85 ? -15.907 5.178 -2.673 1.00 96.44 85 PHE A CA 1
ATOM 666 C C . PHE A 1 85 ? -15.575 4.684 -1.257 1.00 96.44 85 PHE A C 1
ATOM 668 O O . PHE A 1 85 ? -16.365 4.846 -0.333 1.00 96.44 85 PHE A O 1
ATOM 675 N N . GLN A 1 86 ? -14.422 4.027 -1.097 1.00 95.44 86 GLN A N 1
ATOM 676 C CA . GLN A 1 86 ? -14.082 3.269 0.117 1.00 95.44 86 GLN A CA 1
ATOM 677 C C . GLN A 1 86 ? -14.108 4.088 1.410 1.00 95.44 86 GLN A C 1
ATOM 679 O O . GLN A 1 86 ? -14.456 3.547 2.451 1.00 95.44 86 GLN A O 1
ATOM 684 N N . PHE A 1 87 ? -13.814 5.390 1.354 1.00 96.88 87 PHE A N 1
ATOM 685 C CA . PHE A 1 87 ? -13.847 6.249 2.538 1.00 96.88 87 PHE A CA 1
ATOM 686 C C . PHE A 1 87 ? -15.263 6.461 3.110 1.00 96.88 87 PHE A C 1
ATOM 688 O O . PHE A 1 87 ? -15.384 7.005 4.193 1.00 96.88 87 PHE A O 1
ATOM 695 N N . GLU A 1 88 ? -16.335 6.066 2.415 1.00 96.81 88 GLU A N 1
ATOM 696 C CA . GLU A 1 88 ? -17.705 6.054 2.962 1.00 96.81 88 GLU A CA 1
ATOM 697 C C . GLU A 1 88 ? -18.110 4.693 3.555 1.00 96.81 88 GLU A C 1
ATOM 699 O O . GLU A 1 88 ? -19.231 4.561 4.040 1.00 96.81 88 GLU A O 1
ATOM 704 N N . GLN A 1 89 ? -17.249 3.672 3.493 1.00 97.19 89 GLN A N 1
ATOM 705 C CA . GLN A 1 89 ? -17.572 2.331 3.984 1.00 97.19 89 GLN A CA 1
ATOM 706 C C . GLN A 1 89 ? -17.278 2.180 5.477 1.00 97.19 89 GLN A C 1
ATOM 708 O O . GLN A 1 89 ? -16.207 2.573 5.945 1.00 97.19 89 GLN A O 1
ATOM 713 N N . ASP A 1 90 ? -18.167 1.486 6.189 1.00 96.31 90 ASP A N 1
ATOM 714 C CA . ASP A 1 90 ? -17.989 1.152 7.608 1.00 96.31 90 ASP A CA 1
A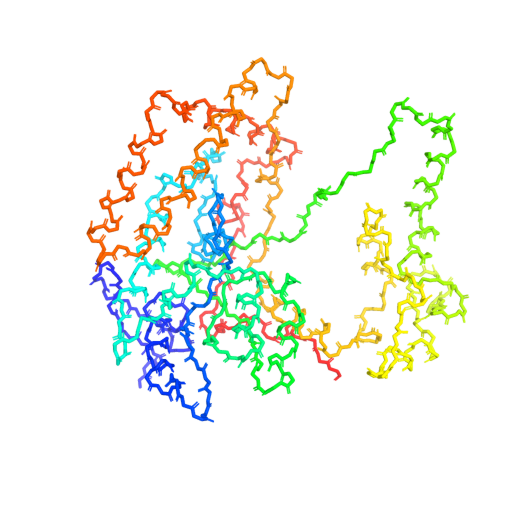TOM 715 C C . ASP A 1 90 ? -16.696 0.357 7.849 1.00 96.31 90 ASP A C 1
ATOM 717 O O . ASP A 1 90 ? -15.935 0.684 8.753 1.00 96.31 90 ASP A O 1
ATOM 721 N N . ALA A 1 91 ? -16.349 -0.584 6.961 1.00 96.19 91 ALA A N 1
ATOM 722 C CA . ALA A 1 91 ? -15.097 -1.341 7.059 1.00 96.19 91 ALA A CA 1
ATOM 723 C C . ALA A 1 91 ? -13.838 -0.447 6.996 1.00 96.19 91 ALA A C 1
ATOM 725 O O . ALA A 1 91 ? -12.821 -0.741 7.627 1.00 96.19 91 ALA A O 1
ATOM 726 N N . TYR A 1 92 ? -13.894 0.673 6.262 1.00 97.88 92 TYR A N 1
ATOM 727 C CA . TYR A 1 92 ? -12.802 1.651 6.243 1.00 97.88 92 TYR A CA 1
ATOM 728 C C . TYR A 1 92 ? -12.766 2.468 7.535 1.00 97.88 92 TYR A C 1
ATOM 730 O O . TYR A 1 92 ? -11.683 2.777 8.037 1.00 97.88 92 TYR A O 1
ATOM 738 N N . ALA A 1 93 ? -13.928 2.799 8.098 1.00 97.69 93 ALA A N 1
ATOM 739 C CA . ALA A 1 93 ? -14.022 3.429 9.409 1.00 97.69 93 ALA A CA 1
ATOM 740 C C . ALA A 1 93 ? -13.434 2.521 10.506 1.00 97.69 93 ALA A C 1
ATOM 742 O O . ALA A 1 93 ? -12.588 2.973 11.275 1.00 97.69 93 ALA A O 1
ATOM 743 N N . ASP A 1 94 ? -13.775 1.231 10.510 1.00 96.56 94 ASP A N 1
ATOM 744 C CA . ASP A 1 94 ? -13.260 0.245 11.467 1.00 96.56 94 ASP A CA 1
ATOM 745 C C . ASP A 1 94 ? -11.739 0.085 11.381 1.00 96.56 94 ASP A C 1
ATOM 747 O O . ASP A 1 94 ? -11.054 0.080 12.406 1.00 96.56 94 ASP A O 1
ATOM 751 N N . MET A 1 95 ? -11.179 0.061 10.167 1.00 97.81 95 MET A N 1
ATOM 752 C CA . MET A 1 95 ? -9.728 0.097 9.959 1.00 97.81 95 MET A CA 1
ATOM 753 C C . MET A 1 95 ? -9.086 1.347 10.588 1.00 97.81 95 MET A C 1
ATOM 755 O O . MET A 1 95 ? -8.031 1.266 11.223 1.00 97.81 95 MET A O 1
ATOM 759 N N . MET A 1 96 ? -9.714 2.517 10.437 1.00 98.12 96 MET A N 1
ATOM 760 C CA . MET A 1 96 ? -9.233 3.764 11.040 1.00 98.12 96 MET A CA 1
ATOM 761 C C . MET A 1 96 ? -9.331 3.736 12.570 1.00 98.12 96 MET A C 1
ATOM 763 O O . MET A 1 96 ? -8.434 4.241 13.248 1.00 98.12 96 MET A O 1
ATOM 767 N N . TYR A 1 97 ? -10.383 3.129 13.124 1.00 98.00 97 TYR A N 1
ATOM 768 C CA . TYR A 1 97 ? -10.550 2.973 14.570 1.00 98.00 97 TYR A CA 1
ATOM 769 C C . TYR A 1 97 ? -9.557 1.979 15.161 1.00 98.00 97 TYR A C 1
ATOM 771 O O . TYR A 1 97 ? -9.054 2.221 16.253 1.00 98.00 97 TYR A O 1
ATOM 779 N N . TYR A 1 98 ? -9.195 0.929 14.427 1.00 97.88 98 TYR A N 1
ATOM 780 C CA . TYR A 1 98 ? -8.112 0.029 14.811 1.00 97.88 98 TYR A CA 1
ATOM 781 C C . TYR A 1 98 ? -6.762 0.761 14.903 1.00 97.88 98 TYR A C 1
ATOM 783 O O . TYR A 1 98 ? -6.054 0.647 15.902 1.00 97.88 98 TYR A O 1
ATOM 791 N N . LEU A 1 99 ? -6.419 1.593 13.915 1.00 98.44 99 LEU A N 1
ATOM 792 C CA . LEU A 1 99 ? -5.200 2.409 13.981 1.00 98.44 99 LEU A CA 1
ATOM 793 C C . LEU A 1 99 ? -5.240 3.437 15.128 1.00 98.44 99 LEU A C 1
ATOM 795 O O . LEU A 1 99 ? -4.217 3.680 15.769 1.00 98.44 99 LEU A O 1
ATOM 799 N N . ASN A 1 100 ? -6.406 4.027 15.416 1.00 98.69 100 ASN A N 1
ATOM 800 C CA . ASN A 1 100 ? -6.583 4.876 16.598 1.00 98.69 100 ASN A CA 1
ATOM 801 C C . ASN A 1 100 ? -6.406 4.089 17.907 1.00 98.69 100 ASN A C 1
ATOM 803 O O . ASN A 1 100 ? -5.774 4.585 18.837 1.00 98.69 100 ASN A O 1
ATOM 807 N N . ASP A 1 101 ? -6.913 2.862 17.988 1.00 98.19 101 ASP A N 1
ATOM 808 C CA . ASP A 1 101 ? -6.741 1.995 19.153 1.00 98.19 101 ASP A CA 1
ATOM 809 C C . ASP A 1 101 ? -5.257 1.679 19.404 1.00 98.19 101 ASP A C 1
ATOM 811 O O . ASP A 1 101 ? -4.772 1.838 20.525 1.00 98.19 101 ASP A O 1
ATOM 815 N N . LEU A 1 102 ? -4.484 1.371 18.356 1.00 98.50 102 LEU A N 1
ATOM 816 C CA . LEU A 1 102 ? -3.027 1.220 18.470 1.00 98.50 102 LEU A CA 1
ATOM 817 C C . LEU A 1 102 ? -2.329 2.516 18.927 1.00 98.50 102 LEU A C 1
ATOM 819 O O . LEU A 1 102 ? -1.369 2.471 19.694 1.00 98.50 102 LEU A O 1
ATOM 823 N N . TYR A 1 103 ? -2.790 3.686 18.480 1.00 98.56 103 TYR A N 1
ATOM 824 C CA . TYR A 1 103 ? -2.238 4.966 18.933 1.00 98.56 103 TYR A CA 1
ATOM 825 C C . TYR A 1 103 ? -2.584 5.281 20.398 1.00 98.56 103 TYR A C 1
ATOM 827 O O . TYR A 1 103 ? -1.755 5.802 21.142 1.00 98.56 103 TYR A O 1
ATOM 835 N N . THR A 1 104 ? -3.810 4.995 20.830 1.00 98.25 104 THR A N 1
ATOM 836 C CA . THR A 1 104 ? -4.285 5.337 22.181 1.00 98.25 104 THR A CA 1
ATOM 837 C C . THR A 1 104 ? -3.847 4.326 23.239 1.00 98.25 104 THR A C 1
ATOM 839 O O . THR A 1 104 ? -3.714 4.691 24.411 1.00 98.25 104 THR A O 1
ATOM 842 N N . THR A 1 105 ? -3.561 3.088 22.836 1.00 98.12 105 THR A N 1
ATOM 843 C CA . THR A 1 105 ? -3.014 2.040 23.700 1.00 98.12 105 THR A CA 1
ATOM 844 C C . THR A 1 105 ? -1.578 2.366 24.085 1.00 98.12 105 THR A C 1
ATOM 846 O O . THR A 1 105 ? -0.726 2.572 23.220 1.00 98.12 105 THR A O 1
ATOM 849 N N . LYS A 1 106 ? -1.304 2.406 25.395 1.00 96.38 106 LYS A N 1
ATOM 850 C CA . LYS A 1 106 ? 0.001 2.784 25.945 1.00 96.38 106 LYS A CA 1
ATOM 851 C C . LYS A 1 106 ? 0.613 1.678 26.783 1.00 96.38 106 LYS A C 1
ATOM 853 O O . LYS A 1 106 ? -0.029 1.161 27.690 1.00 96.38 106 LYS A O 1
ATOM 858 N N . VAL A 1 107 ? 1.901 1.453 26.564 1.00 96.12 107 VAL A N 1
ATOM 859 C CA . VAL A 1 107 ? 2.752 0.570 27.359 1.00 96.12 107 VAL A CA 1
ATOM 860 C C . VAL A 1 107 ? 3.873 1.411 27.957 1.00 96.12 107 VAL A C 1
ATOM 862 O O . VAL A 1 107 ? 4.584 2.120 27.242 1.00 96.12 107 VAL A O 1
ATOM 865 N N . ASN A 1 108 ? 3.974 1.431 29.289 1.00 92.25 108 ASN A N 1
ATOM 866 C CA . ASN A 1 108 ? 4.898 2.303 30.030 1.00 92.25 108 ASN A CA 1
ATOM 867 C C . ASN A 1 108 ? 4.827 3.786 29.609 1.00 92.25 108 ASN A C 1
ATOM 869 O O . ASN A 1 108 ? 5.831 4.492 29.551 1.00 92.25 108 ASN A O 1
ATOM 873 N N . GLY A 1 109 ? 3.618 4.260 29.287 1.00 92.19 109 GLY A N 1
ATOM 874 C CA . GLY A 1 109 ? 3.361 5.633 28.843 1.00 92.19 109 GLY A CA 1
ATOM 875 C C . GLY A 1 109 ? 3.614 5.902 27.354 1.00 92.19 109 GLY A C 1
ATOM 876 O O . GLY A 1 109 ? 3.256 6.985 26.887 1.00 92.19 109 GLY A O 1
ATOM 877 N N . ASN A 1 110 ? 4.147 4.936 26.600 1.00 91.75 110 ASN A N 1
ATOM 878 C CA . ASN A 1 110 ? 4.437 5.066 25.171 1.00 91.75 110 ASN A CA 1
ATOM 879 C C . ASN A 1 110 ? 3.312 4.446 24.326 1.00 91.75 110 ASN A C 1
ATOM 881 O O . ASN A 1 110 ? 2.918 3.314 24.607 1.00 91.75 110 ASN A O 1
ATOM 885 N N . PRO A 1 111 ? 2.787 5.149 23.309 1.00 96.19 111 PRO A N 1
ATOM 886 C CA . PRO A 1 111 ? 1.776 4.591 22.415 1.00 96.19 111 PRO A CA 1
ATOM 887 C C . PRO A 1 111 ? 2.368 3.536 21.464 1.00 96.19 111 PRO A C 1
ATOM 889 O O . PRO A 1 111 ? 3.539 3.639 21.089 1.00 96.19 111 PRO A O 1
ATOM 892 N N . LEU A 1 112 ? 1.570 2.550 21.025 1.00 98.25 112 LEU A N 1
ATOM 893 C CA . LEU A 1 112 ? 2.051 1.520 20.084 1.00 98.25 112 LEU A CA 1
ATOM 894 C C . LEU A 1 112 ? 2.344 2.105 18.697 1.00 98.25 112 LEU A C 1
ATOM 896 O O . LEU A 1 112 ? 3.304 1.707 18.044 1.00 98.25 112 LEU A O 1
ATOM 900 N N . ILE A 1 113 ? 1.561 3.087 18.250 1.00 98.38 113 ILE A N 1
ATOM 901 C CA . ILE A 1 113 ? 1.962 3.976 17.153 1.00 98.38 113 ILE A CA 1
ATOM 902 C C . ILE A 1 113 ? 2.549 5.237 17.778 1.00 98.38 113 ILE A C 1
ATOM 904 O O . ILE A 1 113 ? 1.832 6.036 18.375 1.00 98.38 113 ILE A O 1
ATOM 908 N N . SER A 1 114 ? 3.858 5.440 17.630 1.00 96.38 114 SER A N 1
ATOM 909 C CA . SER A 1 114 ? 4.525 6.631 18.163 1.00 96.38 114 SER A CA 1
ATOM 910 C C . SER A 1 114 ? 3.957 7.913 17.562 1.00 96.38 114 SER A C 1
ATOM 912 O O . SER A 1 114 ? 3.772 7.990 16.345 1.00 96.38 114 SER A O 1
ATOM 914 N N . THR A 1 115 ? 3.784 8.959 18.379 1.00 96.25 115 THR A N 1
ATOM 915 C CA . THR A 1 115 ? 3.392 10.306 17.923 1.00 96.25 115 THR A CA 1
ATOM 916 C C . THR A 1 115 ? 4.302 10.830 16.805 1.00 96.25 115 THR A C 1
ATOM 918 O O . THR A 1 115 ? 3.842 11.563 15.932 1.00 96.25 115 THR A O 1
ATOM 921 N N . ALA A 1 116 ? 5.574 10.411 16.772 1.00 96.31 116 ALA A N 1
ATOM 922 C CA . ALA A 1 116 ? 6.509 10.789 15.715 1.00 96.31 116 ALA A CA 1
ATOM 923 C C . ALA A 1 116 ? 6.048 10.357 14.307 1.00 96.31 116 ALA A C 1
ATOM 925 O O . ALA A 1 116 ? 6.346 11.069 13.348 1.00 96.31 116 ALA A O 1
ATOM 926 N N . ASN A 1 117 ? 5.272 9.267 14.172 1.00 97.31 117 ASN A N 1
ATOM 927 C CA . ASN A 1 117 ? 4.730 8.812 12.880 1.00 97.31 117 ASN A CA 1
ATOM 928 C C . ASN A 1 117 ? 3.985 9.932 12.144 1.00 97.31 117 ASN A C 1
ATOM 930 O O . ASN A 1 117 ? 4.078 10.039 10.926 1.00 97.31 117 ASN A O 1
ATOM 934 N N . PHE A 1 118 ? 3.275 10.797 12.874 1.00 97.00 118 PHE A N 1
ATOM 935 C CA . PHE A 1 118 ? 2.418 11.831 12.289 1.00 97.00 118 PHE A CA 1
ATOM 936 C C . PHE A 1 118 ? 3.176 13.070 11.791 1.00 97.00 118 PHE A C 1
ATOM 938 O O . PHE A 1 118 ? 2.573 13.928 11.148 1.00 97.00 118 PHE A O 1
ATOM 945 N N . SER A 1 119 ? 4.480 13.170 12.063 1.00 95.31 119 SER A N 1
ATOM 946 C CA . SER A 1 119 ? 5.335 14.285 11.628 1.00 95.31 119 SER A CA 1
ATOM 947 C C . SER A 1 119 ? 6.576 13.852 10.842 1.00 95.31 119 SER A C 1
ATOM 949 O O . SER A 1 119 ? 7.330 14.706 10.379 1.00 95.31 119 SER A O 1
ATOM 951 N N . GLN A 1 120 ? 6.829 12.547 10.717 1.00 96.75 120 GLN A N 1
ATOM 952 C CA . GLN A 1 120 ? 8.000 12.022 10.018 1.00 96.75 120 GLN A CA 1
ATOM 953 C C . GLN A 1 120 ? 7.955 12.318 8.515 1.00 96.75 120 GLN A C 1
ATOM 955 O O . GLN A 1 120 ? 6.934 12.146 7.848 1.00 96.75 120 GLN A O 1
ATOM 960 N N . THR A 1 121 ? 9.107 12.716 7.976 1.00 97.00 121 THR A N 1
ATOM 961 C CA . THR A 1 121 ? 9.378 12.735 6.535 1.00 97.00 121 THR A CA 1
ATOM 962 C C . THR A 1 121 ? 9.777 11.343 6.045 1.00 97.00 121 THR A C 1
ATOM 964 O O . THR A 1 121 ? 10.003 10.441 6.854 1.00 97.00 121 THR A O 1
ATOM 967 N N . TYR A 1 122 ? 9.923 11.172 4.729 1.00 96.31 122 TYR A N 1
ATOM 968 C CA . TYR A 1 122 ? 10.522 9.975 4.137 1.00 96.31 122 TYR A CA 1
ATOM 969 C C . TYR A 1 122 ? 11.819 9.551 4.856 1.00 96.31 122 TYR A C 1
ATOM 971 O O . TYR A 1 122 ? 11.905 8.410 5.303 1.00 96.31 122 TYR A O 1
ATOM 979 N N . ASP A 1 123 ? 12.766 10.471 5.074 1.00 97.31 123 ASP A N 1
ATOM 980 C CA . ASP A 1 123 ? 14.028 10.171 5.773 1.00 97.31 123 ASP A CA 1
ATOM 981 C C . ASP A 1 123 ? 13.808 9.759 7.235 1.00 97.31 123 ASP A C 1
ATOM 983 O O . ASP A 1 123 ? 14.508 8.892 7.759 1.00 97.31 123 ASP A O 1
ATOM 987 N N . GLY A 1 124 ? 12.813 10.351 7.905 1.00 97.75 124 GLY A N 1
ATOM 988 C CA . GLY A 1 124 ? 12.435 9.979 9.268 1.00 97.75 124 GLY A CA 1
ATOM 989 C C . GLY A 1 124 ? 11.915 8.543 9.359 1.00 97.75 124 GLY A C 1
ATOM 990 O O . GLY A 1 124 ? 12.381 7.780 10.203 1.00 97.75 124 GLY A O 1
ATOM 991 N N . VAL A 1 125 ? 11.005 8.153 8.458 1.00 98.25 125 VAL A N 1
ATOM 992 C CA . VAL A 1 125 ? 10.515 6.766 8.348 1.00 98.25 125 VAL A CA 1
ATOM 993 C C . VAL A 1 125 ? 11.671 5.817 8.021 1.00 98.25 125 VAL A C 1
ATOM 995 O O . VAL A 1 125 ? 11.836 4.787 8.673 1.00 98.25 125 VAL A O 1
ATOM 998 N N . GLY A 1 126 ? 12.512 6.188 7.052 1.00 97.94 126 GLY A N 1
ATOM 999 C CA . GLY A 1 126 ? 13.676 5.404 6.647 1.00 97.94 126 GLY A CA 1
ATOM 1000 C C . GLY A 1 126 ? 14.664 5.178 7.792 1.00 97.94 126 GLY A C 1
ATOM 1001 O O . GLY A 1 126 ? 15.164 4.069 7.958 1.00 97.94 126 GLY A O 1
ATOM 1002 N N . SER A 1 127 ? 14.887 6.189 8.631 1.00 97.50 127 SER A N 1
ATOM 1003 C CA . SER A 1 127 ? 15.793 6.101 9.780 1.00 97.50 127 SER A CA 1
ATOM 1004 C C . SER A 1 127 ? 15.281 5.130 10.849 1.00 97.50 127 SER A C 1
ATOM 1006 O O . SER A 1 127 ? 16.069 4.361 11.397 1.00 97.50 127 SER A O 1
ATOM 1008 N N . VAL A 1 128 ? 13.966 5.110 11.112 1.00 97.12 128 VAL A N 1
ATOM 1009 C CA . VAL A 1 128 ? 13.355 4.121 12.021 1.00 97.12 128 VAL A CA 1
ATOM 1010 C C . VAL A 1 128 ? 13.523 2.704 11.478 1.00 97.12 128 VAL A C 1
ATOM 1012 O O . VAL A 1 128 ? 13.908 1.806 12.227 1.00 97.12 128 VAL A O 1
ATOM 1015 N N . ILE A 1 129 ? 13.275 2.503 10.180 1.00 97.44 129 ILE A N 1
ATOM 1016 C CA . ILE A 1 129 ? 13.445 1.196 9.532 1.00 97.44 129 ILE A CA 1
ATOM 1017 C C . ILE A 1 129 ? 14.908 0.754 9.618 1.00 97.44 129 ILE A C 1
ATOM 1019 O O . ILE A 1 129 ? 15.181 -0.336 10.110 1.00 97.44 129 ILE A O 1
ATOM 1023 N N . ALA A 1 130 ? 15.848 1.605 9.195 1.00 97.00 130 ALA A N 1
ATOM 1024 C CA . ALA A 1 130 ? 17.279 1.303 9.182 1.00 97.00 130 ALA A CA 1
ATOM 1025 C C . ALA A 1 130 ? 17.844 0.988 10.572 1.00 97.00 130 ALA A C 1
ATOM 1027 O O . ALA A 1 130 ? 18.741 0.156 10.690 1.00 97.00 130 ALA A O 1
ATOM 1028 N N . GLY A 1 131 ? 17.308 1.623 11.618 1.00 94.88 131 GLY A N 1
ATOM 1029 C CA . GLY A 1 131 ? 17.679 1.354 13.006 1.00 94.88 131 GLY A CA 1
ATOM 1030 C C . GLY A 1 131 ? 17.100 0.061 13.589 1.00 94.88 131 GLY A C 1
ATOM 1031 O O . GLY A 1 131 ? 17.426 -0.272 14.725 1.00 94.88 131 GLY A O 1
ATOM 1032 N N . GLY A 1 132 ? 16.226 -0.652 12.864 1.00 94.69 132 GLY A N 1
ATOM 1033 C CA . GLY A 1 132 ? 15.460 -1.765 13.436 1.00 94.69 132 GLY A CA 1
ATOM 1034 C C . GLY A 1 132 ? 14.531 -1.311 14.566 1.00 94.69 132 GLY A C 1
ATOM 1035 O O . GLY A 1 132 ? 14.234 -2.073 15.484 1.00 94.69 132 GLY A O 1
ATOM 1036 N N . SER A 1 133 ? 14.106 -0.044 14.533 1.00 96.00 133 SER A N 1
ATOM 1037 C CA . SER A 1 133 ? 13.395 0.622 15.628 1.00 96.00 133 SER A CA 1
ATOM 1038 C C . SER A 1 133 ? 11.873 0.490 15.550 1.00 96.00 133 SER A C 1
ATOM 1040 O O . SER A 1 133 ? 11.163 1.096 16.355 1.00 96.00 133 SER A O 1
ATOM 1042 N N . ALA A 1 134 ? 11.357 -0.297 14.606 1.00 96.69 134 ALA A N 1
ATOM 1043 C CA . ALA A 1 134 ? 9.941 -0.630 14.509 1.00 96.69 134 ALA A CA 1
ATOM 1044 C C . ALA A 1 134 ? 9.716 -2.132 14.698 1.00 96.69 134 ALA A C 1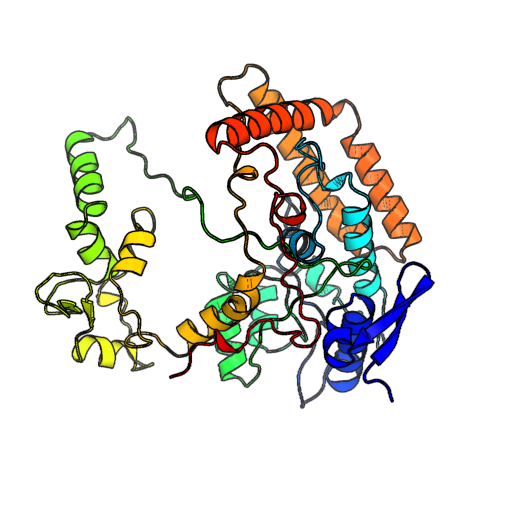
ATOM 1046 O O . ALA A 1 134 ? 10.380 -2.923 14.030 1.00 96.69 134 ALA A O 1
ATOM 1047 N N . PHE A 1 135 ? 8.759 -2.535 15.541 1.00 96.88 135 PHE A N 1
ATOM 1048 C CA . PHE A 1 135 ? 8.370 -3.953 15.641 1.00 96.88 135 PHE A CA 1
ATOM 1049 C C . PHE A 1 135 ? 7.827 -4.470 14.297 1.00 96.88 135 PHE A C 1
ATOM 1051 O O . PHE A 1 135 ? 8.257 -5.505 13.796 1.00 96.88 135 PHE A O 1
ATOM 1058 N N . ALA A 1 136 ? 6.935 -3.699 13.678 1.00 97.62 136 ALA A N 1
ATOM 1059 C CA . ALA A 1 136 ? 6.365 -3.947 12.366 1.00 97.62 136 ALA A CA 1
ATOM 1060 C C . ALA A 1 136 ? 6.333 -2.654 11.541 1.00 97.62 136 ALA A C 1
ATOM 1062 O O . ALA A 1 136 ? 6.289 -1.541 12.071 1.00 97.62 136 ALA A O 1
ATOM 1063 N N . THR A 1 137 ? 6.323 -2.799 10.218 1.00 97.56 137 THR A N 1
ATOM 1064 C CA . THR A 1 137 ? 6.226 -1.673 9.284 1.00 97.56 137 THR A CA 1
ATOM 1065 C C . THR A 1 137 ? 5.074 -1.913 8.319 1.00 97.56 137 THR A C 1
ATOM 1067 O O . THR A 1 137 ? 4.824 -3.044 7.909 1.00 97.56 137 THR A O 1
ATOM 1070 N N . LEU A 1 138 ? 4.382 -0.843 7.948 1.00 97.19 138 LEU A N 1
ATOM 1071 C CA . LEU A 1 138 ? 3.340 -0.845 6.931 1.00 97.19 138 LEU A CA 1
ATOM 1072 C C . LEU A 1 138 ? 3.701 0.208 5.887 1.00 97.19 138 LEU A C 1
ATOM 1074 O O . LEU A 1 138 ? 3.126 1.290 5.822 1.00 97.19 138 LEU A O 1
ATOM 1078 N N . VAL A 1 139 ? 4.728 -0.090 5.105 1.00 95.56 139 VAL A N 1
ATOM 1079 C CA . VAL A 1 139 ? 5.302 0.792 4.082 1.00 95.56 139 VAL A CA 1
ATOM 1080 C C . VAL A 1 139 ? 5.504 0.006 2.793 1.00 95.56 139 VAL A C 1
ATOM 1082 O O . VAL A 1 139 ? 5.331 -1.208 2.774 1.00 95.56 139 VAL A O 1
ATOM 1085 N N . THR A 1 140 ? 5.908 0.681 1.721 1.00 92.00 140 THR A N 1
ATOM 1086 C CA . THR A 1 140 ? 6.337 0.029 0.479 1.00 92.00 140 THR A CA 1
ATOM 1087 C C . THR A 1 140 ? 7.820 -0.359 0.596 1.00 92.00 140 THR A C 1
ATOM 1089 O O . THR A 1 140 ? 8.671 0.534 0.605 1.00 92.00 140 THR A O 1
ATOM 1092 N N . PRO A 1 141 ? 8.200 -1.652 0.664 1.00 91.88 141 PRO A N 1
ATOM 1093 C CA . PRO A 1 141 ? 9.606 -2.028 0.843 1.00 91.88 141 PRO A CA 1
ATOM 1094 C C . PRO A 1 141 ? 10.532 -1.577 -0.296 1.00 91.88 141 PRO A C 1
ATOM 1096 O O . PRO A 1 141 ? 11.730 -1.409 -0.086 1.00 91.88 141 PRO A O 1
ATOM 1099 N N . GLN A 1 142 ? 9.989 -1.376 -1.500 1.00 88.62 142 GLN A N 1
ATOM 1100 C CA . GLN A 1 142 ? 10.707 -0.854 -2.665 1.00 88.62 142 GLN A CA 1
ATOM 1101 C C . GLN A 1 142 ? 11.201 0.576 -2.434 1.00 88.62 142 GLN A C 1
ATOM 1103 O O . GLN A 1 142 ? 12.357 0.863 -2.740 1.00 88.62 142 GLN A O 1
ATOM 1108 N N . ASP A 1 143 ? 10.363 1.424 -1.835 1.00 91.75 143 ASP A N 1
ATOM 1109 C CA . ASP A 1 143 ? 10.697 2.822 -1.553 1.00 91.75 143 ASP A CA 1
ATOM 1110 C C . ASP A 1 143 ? 11.791 2.908 -0.480 1.00 91.75 143 ASP A C 1
ATOM 1112 O O . ASP A 1 143 ? 12.649 3.776 -0.539 1.00 91.75 143 ASP A O 1
ATOM 1116 N N . TYR A 1 144 ? 11.831 1.955 0.458 1.00 95.62 144 TYR A N 1
ATOM 1117 C CA . TYR A 1 144 ? 12.775 1.932 1.583 1.00 95.62 144 TYR A CA 1
ATOM 1118 C C . TYR A 1 144 ? 13.866 0.855 1.466 1.00 95.62 144 TYR A C 1
ATOM 1120 O O . TYR A 1 144 ? 14.448 0.452 2.474 1.00 95.62 144 TYR A O 1
ATOM 1128 N N . GLN A 1 145 ? 14.179 0.386 0.254 1.00 93.69 145 GLN A N 1
ATOM 1129 C CA . GLN A 1 145 ? 15.040 -0.787 0.038 1.00 93.69 145 GLN A CA 1
ATOM 1130 C C . GLN A 1 145 ? 16.402 -0.726 0.753 1.00 93.69 145 GLN A C 1
ATOM 1132 O O . GLN A 1 145 ? 16.826 -1.715 1.351 1.00 93.69 145 GLN A O 1
ATOM 1137 N N . MET A 1 146 ? 17.068 0.435 0.735 1.00 93.88 146 MET A N 1
ATOM 1138 C CA . MET A 1 146 ? 18.370 0.612 1.386 1.00 93.88 146 MET A CA 1
ATOM 1139 C C . MET A 1 146 ? 18.239 0.604 2.907 1.00 93.88 146 MET A C 1
ATOM 1141 O O . MET A 1 146 ? 19.065 0.002 3.578 1.00 93.88 146 MET A O 1
ATOM 1145 N N . HIS A 1 147 ? 17.172 1.194 3.446 1.00 97.44 147 HIS A N 1
ATOM 1146 C CA . HIS A 1 147 ? 16.908 1.211 4.882 1.00 97.44 147 HIS A CA 1
ATOM 1147 C C . HIS A 1 147 ? 16.643 -0.201 5.414 1.00 97.44 147 HIS A C 1
ATOM 1149 O O . HIS A 1 147 ? 17.224 -0.600 6.417 1.00 97.44 147 HIS A O 1
ATOM 1155 N N . PHE A 1 148 ? 15.843 -1.000 4.704 1.00 97.19 148 PHE A N 1
ATOM 1156 C CA . PHE A 1 148 ? 15.632 -2.406 5.052 1.00 97.19 148 PHE A CA 1
ATOM 1157 C C . PHE A 1 148 ? 16.923 -3.232 4.951 1.00 97.19 148 PHE A C 1
ATOM 1159 O O . PHE A 1 148 ? 17.173 -4.083 5.805 1.00 97.19 148 PHE A O 1
ATOM 1166 N N . ALA A 1 149 ? 17.760 -2.978 3.940 1.00 95.25 149 ALA A N 1
ATOM 1167 C CA . ALA A 1 149 ? 19.071 -3.613 3.833 1.00 95.25 149 ALA A CA 1
ATOM 1168 C C . ALA A 1 149 ? 19.982 -3.245 5.017 1.00 95.25 149 ALA A C 1
ATOM 1170 O O . ALA A 1 149 ? 20.573 -4.138 5.618 1.00 95.25 149 ALA A O 1
ATOM 1171 N N . THR A 1 150 ? 20.034 -1.965 5.404 1.00 95.81 150 THR A N 1
ATOM 1172 C CA . THR A 1 150 ? 20.766 -1.498 6.591 1.00 95.81 150 THR A CA 1
ATOM 1173 C C . THR A 1 150 ? 20.256 -2.164 7.866 1.00 95.81 150 THR A C 1
ATOM 1175 O O . THR A 1 150 ? 21.066 -2.639 8.656 1.00 95.81 150 THR A O 1
ATOM 1178 N N . ALA A 1 151 ? 18.936 -2.274 8.040 1.00 95.50 151 ALA A N 1
ATOM 1179 C CA . ALA A 1 151 ? 18.338 -2.950 9.187 1.00 95.50 151 ALA A CA 1
ATOM 1180 C C . ALA A 1 151 ? 18.778 -4.418 9.265 1.00 95.50 151 ALA A C 1
ATOM 1182 O O . ALA A 1 151 ? 19.269 -4.867 10.300 1.00 95.50 151 ALA A O 1
ATOM 1183 N N . LYS A 1 152 ? 18.682 -5.150 8.143 1.00 94.88 152 LYS A N 1
ATOM 1184 C CA . LYS A 1 152 ? 19.141 -6.542 8.034 1.00 94.88 152 LYS A CA 1
ATOM 1185 C C . LYS A 1 152 ? 20.622 -6.672 8.387 1.00 94.88 152 LYS A C 1
ATOM 1187 O O . LYS A 1 152 ? 20.972 -7.547 9.174 1.00 94.88 152 LYS A O 1
ATOM 1192 N N . ASP A 1 153 ? 21.473 -5.825 7.811 1.00 93.75 153 ASP A N 1
ATOM 1193 C CA . ASP A 1 153 ? 22.922 -5.854 8.041 1.00 93.75 153 ASP A CA 1
ATOM 1194 C C . ASP A 1 153 ? 23.275 -5.489 9.496 1.00 93.75 153 ASP A C 1
ATOM 1196 O O . ASP A 1 153 ? 24.264 -5.984 10.033 1.00 93.75 153 ASP A O 1
ATOM 1200 N N . GLY A 1 154 ? 22.426 -4.697 10.162 1.00 92.44 154 GLY A N 1
ATOM 1201 C CA . GLY A 1 154 ? 22.476 -4.413 11.598 1.00 92.44 154 GLY A CA 1
ATOM 1202 C C . GLY A 1 154 ? 21.887 -5.505 12.504 1.00 92.44 154 GLY A C 1
ATOM 1203 O O . GLY A 1 154 ? 21.869 -5.326 13.718 1.00 92.44 154 GLY A O 1
ATOM 1204 N N . GLY A 1 155 ? 21.410 -6.626 11.948 1.00 92.19 155 GLY A N 1
ATOM 1205 C CA . GLY A 1 155 ? 20.832 -7.752 12.696 1.00 92.19 155 GLY A CA 1
ATOM 1206 C C . GLY A 1 155 ? 19.307 -7.714 12.869 1.00 92.19 155 GLY A C 1
ATOM 1207 O O . GLY A 1 155 ? 18.741 -8.622 13.473 1.00 92.19 155 GLY A O 1
ATOM 1208 N N . TYR A 1 156 ? 18.624 -6.719 12.302 1.00 92.75 156 TYR A N 1
ATOM 1209 C CA . TYR A 1 156 ? 17.176 -6.512 12.399 1.00 92.75 156 TYR A CA 1
ATOM 1210 C C . TYR A 1 156 ? 16.481 -6.867 11.080 1.00 92.75 156 TYR A C 1
ATOM 1212 O O . TYR A 1 156 ? 16.019 -6.012 10.321 1.00 92.75 156 TYR A O 1
ATOM 1220 N N . LYS A 1 157 ? 16.442 -8.163 10.763 1.00 93.69 157 LYS A N 1
ATOM 1221 C CA . LYS A 1 157 ? 15.826 -8.661 9.528 1.00 93.69 157 LYS A CA 1
ATOM 1222 C C . LYS A 1 157 ? 14.294 -8.655 9.633 1.00 93.69 157 LYS A C 1
ATOM 1224 O O . LYS A 1 157 ? 13.724 -9.451 10.372 1.00 93.69 157 LYS A O 1
ATOM 1229 N N . TYR A 1 158 ? 13.635 -7.827 8.823 1.00 95.38 158 TYR A N 1
ATOM 1230 C CA . TYR A 1 158 ? 12.177 -7.848 8.658 1.00 95.38 158 TYR A CA 1
ATOM 1231 C C . TYR A 1 158 ? 11.713 -9.029 7.797 1.00 95.38 158 TYR A C 1
ATOM 1233 O O . TYR A 1 158 ? 12.380 -9.417 6.840 1.00 95.38 158 TYR A O 1
ATOM 1241 N N . ILE A 1 159 ? 10.545 -9.585 8.109 1.00 94.88 159 ILE A N 1
ATOM 1242 C CA . ILE A 1 159 ? 9.885 -10.631 7.317 1.00 94.88 159 ILE A CA 1
ATOM 1243 C C . ILE A 1 159 ? 8.460 -10.199 6.972 1.00 94.88 159 ILE A C 1
ATOM 1245 O O . ILE A 1 159 ? 7.886 -9.341 7.639 1.00 94.88 159 ILE A O 1
ATOM 1249 N N . SER A 1 160 ? 7.891 -10.790 5.923 1.00 94.19 160 SER A N 1
ATOM 1250 C CA . SER A 1 160 ? 6.496 -10.565 5.549 1.00 94.19 160 SER A CA 1
ATOM 1251 C C . SER A 1 160 ? 5.547 -11.115 6.606 1.00 94.19 160 SER A C 1
ATOM 1253 O O . SER A 1 160 ? 5.786 -12.186 7.154 1.00 94.19 160 SER A O 1
ATOM 1255 N N . MET A 1 161 ? 4.436 -10.429 6.841 1.00 94.94 161 MET A N 1
ATOM 1256 C CA . MET A 1 161 ? 3.314 -10.911 7.642 1.00 94.94 161 MET A CA 1
ATOM 1257 C C . MET A 1 161 ? 2.037 -10.293 7.086 1.00 94.94 161 MET A C 1
ATOM 1259 O O . MET A 1 161 ? 2.078 -9.167 6.587 1.00 94.94 161 MET A O 1
ATOM 1263 N N . TYR A 1 162 ? 0.923 -11.015 7.157 1.00 96.00 162 TYR A N 1
ATOM 1264 C CA . TYR A 1 162 ? -0.386 -10.437 6.873 1.00 96.00 162 TYR A CA 1
ATOM 1265 C C . TYR A 1 162 ? -1.194 -10.249 8.159 1.00 96.00 162 TYR A C 1
ATOM 1267 O O . TYR A 1 162 ? -0.981 -10.931 9.160 1.00 96.00 162 TYR A O 1
ATOM 1275 N N . ILE A 1 163 ? -2.148 -9.330 8.100 1.00 96.19 163 ILE A N 1
ATOM 1276 C CA . ILE A 1 163 ? -3.206 -9.153 9.093 1.00 96.19 163 ILE A CA 1
ATOM 1277 C C . ILE A 1 163 ? -4.549 -9.208 8.361 1.00 96.19 163 ILE A C 1
ATOM 1279 O O . ILE A 1 163 ? -4.598 -8.887 7.175 1.00 96.19 163 ILE A O 1
ATOM 1283 N N . THR A 1 164 ? -5.611 -9.634 9.037 1.00 95.94 164 THR A N 1
ATOM 1284 C CA . THR A 1 164 ? -6.981 -9.655 8.503 1.00 95.94 164 THR A CA 1
ATOM 1285 C C . THR A 1 164 ? -7.841 -8.581 9.160 1.00 95.94 164 THR A C 1
ATOM 1287 O O . THR A 1 164 ? -7.469 -8.015 10.187 1.00 95.94 164 THR A O 1
ATOM 1290 N N . ASN A 1 165 ? -9.034 -8.347 8.614 1.00 94.88 165 ASN A N 1
ATOM 1291 C CA . ASN A 1 165 ? -10.086 -7.643 9.348 1.00 94.88 165 ASN A CA 1
ATOM 1292 C C . ASN A 1 165 ? -10.609 -8.492 10.533 1.00 94.88 165 ASN A C 1
ATOM 1294 O O . ASN A 1 165 ? -10.155 -9.623 10.757 1.00 94.88 165 ASN A O 1
ATOM 1298 N N . SER A 1 166 ? -11.563 -7.944 11.294 1.00 90.62 166 SER A N 1
ATOM 1299 C CA . SER A 1 166 ? -12.182 -8.618 12.446 1.00 90.62 166 SER A CA 1
ATOM 1300 C C . SER A 1 166 ? -12.933 -9.893 12.060 1.00 90.62 166 SER A C 1
ATOM 1302 O O . SER A 1 166 ? -12.957 -10.839 12.847 1.00 90.62 166 SER A O 1
ATOM 1304 N N . GLU A 1 167 ? -13.529 -9.939 10.867 1.00 91.38 167 GLU A N 1
ATOM 1305 C CA . GLU A 1 167 ? -14.263 -11.104 10.343 1.00 91.38 167 GLU A CA 1
ATOM 1306 C C . GLU A 1 167 ? -13.342 -12.213 9.851 1.00 91.38 167 GLU A C 1
ATOM 1308 O O . GLU A 1 167 ? -13.736 -13.369 9.710 1.00 91.38 167 GLU A O 1
ATOM 1313 N N . GLY A 1 168 ? -12.068 -11.880 9.709 1.00 91.88 168 GLY A N 1
ATOM 1314 C CA . GLY A 1 168 ? -11.035 -12.819 9.382 1.00 91.88 168 GLY A CA 1
ATOM 1315 C C . GLY A 1 168 ? -10.927 -13.123 7.898 1.00 91.88 168 GLY A C 1
ATOM 1316 O O . GLY A 1 168 ? -10.403 -14.188 7.566 1.00 91.88 168 GLY A O 1
ATOM 1317 N N . ASP A 1 169 ? -11.370 -12.203 7.043 1.00 95.50 169 ASP A N 1
ATOM 1318 C CA . ASP A 1 169 ? -11.268 -12.323 5.593 1.00 95.50 169 ASP A CA 1
ATOM 1319 C C . ASP A 1 169 ? -9.809 -12.372 5.128 1.00 95.50 169 ASP A C 1
ATOM 1321 O O . ASP A 1 169 ? -8.913 -11.755 5.715 1.00 95.50 169 ASP A O 1
ATOM 1325 N N . ALA A 1 170 ? -9.567 -13.120 4.050 1.00 96.94 170 ALA A N 1
ATOM 1326 C CA . ALA A 1 170 ? -8.254 -13.177 3.424 1.00 96.94 170 ALA A CA 1
ATOM 1327 C C . ALA A 1 170 ? -7.866 -11.799 2.864 1.00 96.94 170 ALA A C 1
ATOM 1329 O O . ALA A 1 170 ? -8.699 -11.172 2.206 1.00 96.94 170 ALA A O 1
ATOM 1330 N N . PRO A 1 171 ? -6.606 -11.360 3.030 1.00 97.69 171 PRO A N 1
ATOM 1331 C CA . PRO A 1 171 ? -6.095 -10.190 2.335 1.00 97.69 171 PRO A CA 1
ATOM 1332 C C . PRO A 1 171 ? -6.343 -10.267 0.828 1.00 97.69 171 PRO A C 1
ATOM 1334 O O . PRO A 1 171 ? -6.167 -11.318 0.205 1.00 97.69 171 PRO A O 1
ATOM 1337 N N . VAL A 1 172 ? -6.685 -9.126 0.241 1.00 96.94 172 VAL A N 1
ATOM 1338 C CA . VAL A 1 172 ? -6.803 -8.950 -1.205 1.00 96.94 172 VAL A CA 1
ATOM 1339 C C . VAL A 1 172 ? -5.805 -7.869 -1.584 1.00 96.94 172 VAL A C 1
ATOM 1341 O O . VAL A 1 172 ? -6.076 -6.683 -1.429 1.00 96.94 172 VAL A O 1
ATOM 1344 N N . LEU A 1 173 ? -4.605 -8.284 -1.985 1.00 95.50 173 LEU A N 1
ATOM 1345 C CA . LEU A 1 173 ? -3.495 -7.384 -2.275 1.00 95.50 173 LEU A CA 1
ATOM 1346 C C . LEU A 1 173 ? -3.463 -7.057 -3.765 1.00 95.50 173 LEU A C 1
ATOM 1348 O O . LEU A 1 173 ? -3.566 -7.947 -4.612 1.00 95.50 173 LEU A O 1
ATOM 1352 N N . ALA A 1 174 ? -3.272 -5.781 -4.081 1.00 92.00 174 ALA A N 1
ATOM 1353 C CA . ALA A 1 174 ? -3.017 -5.352 -5.441 1.00 92.00 174 ALA A CA 1
ATOM 1354 C C . ALA A 1 174 ? -1.696 -5.949 -5.914 1.00 92.00 174 ALA A C 1
ATOM 1356 O O . ALA A 1 174 ? -0.647 -5.776 -5.283 1.00 92.00 174 ALA A O 1
ATOM 1357 N N . ASP A 1 175 ? -1.740 -6.660 -7.033 1.00 85.88 175 ASP A N 1
ATOM 1358 C CA . ASP A 1 175 ? -0.511 -6.982 -7.725 1.00 85.88 175 ASP A CA 1
ATOM 1359 C C . ASP A 1 175 ? 0.158 -5.714 -8.282 1.00 85.88 175 ASP A C 1
ATOM 1361 O O . ASP A 1 175 ? -0.400 -4.617 -8.335 1.00 85.88 175 ASP A O 1
ATOM 1365 N N . ILE A 1 176 ? 1.418 -5.870 -8.673 1.00 72.50 176 ILE A N 1
ATOM 1366 C CA . ILE A 1 176 ? 2.192 -4.791 -9.288 1.00 72.50 176 ILE A CA 1
ATOM 1367 C C . ILE A 1 176 ? 2.051 -4.776 -10.815 1.00 72.50 176 ILE A C 1
ATOM 1369 O O . ILE A 1 176 ? 2.779 -4.023 -11.465 1.00 72.50 176 ILE A O 1
ATOM 1373 N N . ARG A 1 177 ? 1.180 -5.611 -11.418 1.00 68.56 177 ARG A N 1
ATOM 1374 C CA . ARG A 1 177 ? 0.952 -5.504 -12.867 1.00 68.56 177 ARG A CA 1
ATOM 1375 C C . ARG A 1 177 ? 0.089 -4.270 -13.104 1.00 68.56 177 ARG A C 1
ATOM 1377 O O . ARG A 1 177 ? -0.898 -4.008 -12.430 1.00 68.56 177 ARG A O 1
ATOM 1384 N N . GLY A 1 178 ? 0.488 -3.486 -14.086 1.00 65.19 178 GLY A N 1
ATOM 1385 C CA . GLY A 1 178 ? -0.241 -2.301 -14.494 1.00 65.19 178 GLY A CA 1
ATOM 1386 C C . GLY A 1 178 ? 0.231 -1.859 -15.865 1.00 65.19 178 GLY A C 1
ATOM 1387 O O . GLY A 1 178 ? 1.222 -2.362 -16.391 1.00 65.19 178 GLY A O 1
ATOM 1388 N N . TYR A 1 179 ? -0.463 -0.883 -16.436 1.00 66.44 179 TYR A N 1
ATOM 1389 C CA . TYR A 1 179 ? -0.155 -0.343 -17.763 1.00 66.44 179 TYR A CA 1
ATOM 1390 C C . TYR A 1 179 ? 1.024 0.653 -17.769 1.00 66.44 179 TYR A C 1
ATOM 1392 O O . TYR A 1 179 ? 1.212 1.378 -18.742 1.00 66.44 179 TYR A O 1
ATOM 1400 N N . GLY A 1 180 ? 1.821 0.681 -16.692 1.00 65.94 180 GLY A N 1
ATOM 1401 C CA . GLY A 1 180 ? 2.874 1.668 -16.452 1.00 65.94 180 GLY A CA 1
ATOM 1402 C C . GLY A 1 180 ? 2.329 3.015 -15.958 1.00 65.94 180 GLY A C 1
ATOM 1403 O O . GLY A 1 180 ? 1.192 3.388 -16.231 1.00 65.94 180 GLY A O 1
ATOM 1404 N N . TYR A 1 181 ? 3.147 3.751 -15.202 1.00 67.00 181 TYR A N 1
ATOM 1405 C CA . TYR A 1 181 ? 2.838 5.106 -14.707 1.00 67.00 181 TYR A CA 1
ATOM 1406 C C . TYR A 1 181 ? 3.736 6.186 -15.334 1.00 67.00 181 TYR A C 1
ATOM 1408 O O . TYR A 1 181 ? 3.619 7.369 -15.014 1.00 67.00 181 TYR A O 1
ATOM 1416 N N . LEU A 1 182 ? 4.651 5.780 -16.218 1.00 76.50 182 LEU A N 1
ATOM 1417 C CA . LEU A 1 182 ? 5.654 6.635 -16.843 1.00 76.50 182 LEU A CA 1
ATOM 1418 C C . LEU A 1 182 ? 5.222 6.973 -18.272 1.00 76.50 182 LEU A C 1
ATOM 1420 O O . LEU A 1 182 ? 4.778 6.106 -19.021 1.00 76.50 182 LEU A O 1
ATOM 1424 N N . MET A 1 183 ? 5.358 8.243 -18.655 1.00 80.81 183 MET A N 1
ATOM 1425 C CA . MET A 1 183 ? 5.070 8.716 -20.009 1.00 80.81 183 MET A CA 1
ATOM 1426 C C . MET A 1 183 ? 6.331 9.321 -20.619 1.00 80.81 183 MET A C 1
ATOM 1428 O O . MET A 1 183 ? 6.967 10.179 -20.011 1.00 80.81 183 MET A O 1
ATOM 1432 N N . ASN A 1 184 ? 6.650 8.925 -21.851 1.00 86.88 184 ASN A N 1
ATOM 1433 C CA . ASN A 1 184 ? 7.712 9.539 -22.644 1.00 86.88 184 ASN A CA 1
ATOM 1434 C C . ASN A 1 184 ? 7.077 10.428 -23.712 1.00 86.88 184 ASN A C 1
ATOM 1436 O O . ASN A 1 184 ? 6.245 9.967 -24.492 1.00 86.88 184 ASN A O 1
ATOM 1440 N N . MET A 1 185 ? 7.450 11.707 -23.743 1.00 91.62 185 MET A N 1
ATOM 1441 C CA . MET A 1 185 ? 6.836 12.698 -24.629 1.00 91.62 185 MET A CA 1
ATOM 1442 C C . MET A 1 185 ? 7.890 13.422 -25.465 1.00 91.62 185 MET A C 1
ATOM 1444 O O . MET A 1 185 ? 8.961 13.772 -24.974 1.00 91.62 185 MET A O 1
ATOM 1448 N N . ILE A 1 186 ? 7.554 13.699 -26.726 1.00 94.94 186 ILE A N 1
ATOM 1449 C CA . ILE A 1 186 ? 8.344 14.557 -27.613 1.00 94.94 186 ILE A CA 1
ATOM 1450 C C . ILE A 1 186 ? 7.678 15.930 -27.638 1.00 94.94 186 ILE A C 1
ATOM 1452 O O . ILE A 1 186 ? 6.498 16.053 -27.964 1.00 94.94 186 ILE A O 1
ATOM 1456 N N . THR A 1 187 ? 8.425 16.972 -27.276 1.00 95.94 187 THR A N 1
ATOM 1457 C CA . THR A 1 187 ? 7.881 18.334 -27.230 1.00 95.94 187 THR A CA 1
ATOM 1458 C C . THR A 1 187 ? 7.547 18.845 -28.632 1.00 95.94 187 THR A C 1
ATOM 1460 O O . THR A 1 187 ? 8.243 18.545 -29.604 1.00 95.94 187 THR A O 1
ATOM 1463 N N . THR A 1 188 ? 6.534 19.706 -28.738 1.00 96.75 188 THR A N 1
ATOM 1464 C CA . THR A 1 188 ? 6.145 20.355 -30.007 1.00 96.75 188 THR A CA 1
ATOM 1465 C C . THR A 1 188 ? 7.244 21.246 -30.593 1.00 96.75 188 THR A C 1
ATOM 1467 O O . THR A 1 188 ? 7.226 21.553 -31.780 1.00 96.75 188 THR A O 1
ATOM 1470 N N . ASN A 1 189 ? 8.219 21.649 -29.773 1.00 97.62 189 ASN A N 1
ATOM 1471 C CA . ASN A 1 189 ? 9.353 22.476 -30.184 1.00 97.62 189 ASN A CA 1
ATOM 1472 C C . ASN A 1 189 ? 10.580 21.653 -30.619 1.00 97.62 189 ASN A C 1
ATOM 1474 O O . ASN A 1 189 ? 11.594 22.243 -31.008 1.00 97.62 189 ASN A O 1
ATOM 1478 N N . CYS A 1 190 ? 10.519 20.316 -30.552 1.00 97.88 190 CYS A N 1
ATOM 1479 C CA . CYS A 1 190 ? 11.596 19.445 -31.011 1.00 97.88 190 CYS A CA 1
ATOM 1480 C C . CYS A 1 190 ? 11.883 19.705 -32.496 1.00 97.88 190 CYS A C 1
ATOM 1482 O O . CYS A 1 190 ? 10.986 19.665 -33.333 1.00 97.88 190 CYS A O 1
ATOM 1484 N N . LYS A 1 191 ? 13.147 19.974 -32.839 1.00 98.12 191 LYS A N 1
ATOM 1485 C CA . LYS A 1 191 ? 13.541 20.276 -34.225 1.00 98.12 191 LYS A CA 1
ATOM 1486 C C . LYS A 1 191 ? 13.578 19.043 -35.119 1.00 98.12 191 LYS A C 1
ATOM 1488 O O . LYS A 1 191 ? 13.441 19.180 -36.328 1.00 98.12 191 LYS A O 1
ATOM 1493 N N . ARG A 1 192 ? 13.797 17.865 -34.527 1.00 97.75 192 ARG A N 1
ATOM 1494 C CA . ARG A 1 192 ? 13.933 16.576 -35.218 1.00 97.75 192 ARG A CA 1
ATOM 1495 C C . ARG A 1 192 ? 13.146 15.474 -34.502 1.00 97.75 192 ARG A C 1
ATOM 1497 O O . ARG A 1 192 ? 13.743 14.502 -34.034 1.00 97.75 192 ARG A O 1
ATOM 1504 N N . PRO A 1 193 ? 11.811 15.615 -34.386 1.00 97.62 193 PRO A N 1
ATOM 1505 C CA . PRO A 1 193 ? 10.979 14.594 -33.753 1.00 97.62 193 PRO A CA 1
ATOM 1506 C C . PRO A 1 193 ? 11.075 13.253 -34.498 1.00 97.62 193 PRO A C 1
ATOM 1508 O O . PRO A 1 193 ? 10.960 12.204 -33.879 1.00 97.62 193 PRO A O 1
ATOM 1511 N N . ASP A 1 194 ? 11.384 13.289 -35.798 1.00 97.19 194 ASP A N 1
ATOM 1512 C CA . ASP A 1 194 ? 11.641 12.132 -36.658 1.00 97.19 194 ASP A CA 1
ATOM 1513 C C . ASP A 1 194 ? 12.886 11.317 -36.262 1.00 97.19 194 ASP A C 1
ATOM 1515 O O . ASP A 1 194 ? 12.939 10.120 -36.531 1.00 97.19 194 ASP A O 1
ATOM 1519 N N . LEU A 1 195 ? 13.886 11.939 -35.626 1.00 97.50 195 LEU A N 1
ATOM 1520 C CA . LEU A 1 195 ? 15.052 11.230 -35.086 1.00 97.50 195 LEU A CA 1
ATOM 1521 C C . LEU A 1 195 ? 14.803 10.745 -33.661 1.00 97.50 195 LEU A C 1
ATOM 1523 O O . LEU A 1 195 ? 15.165 9.621 -33.327 1.00 97.50 195 LEU A O 1
ATOM 1527 N N . VAL A 1 196 ? 14.161 11.571 -32.830 1.00 96.69 196 VAL A N 1
ATOM 1528 C CA . VAL A 1 196 ? 13.851 11.203 -31.441 1.00 96.69 196 VAL A CA 1
ATOM 1529 C C . VAL A 1 196 ? 12.919 9.993 -31.397 1.00 96.69 196 VAL A C 1
ATOM 1531 O O . VAL A 1 196 ? 13.152 9.078 -30.614 1.00 96.69 196 VAL A O 1
ATOM 1534 N N . ILE A 1 197 ? 11.920 9.930 -32.283 1.00 96.44 197 ILE A N 1
ATOM 1535 C CA . ILE A 1 197 ? 11.017 8.778 -32.330 1.00 96.44 197 ILE A CA 1
ATOM 1536 C C . ILE A 1 197 ? 11.735 7.488 -32.746 1.00 96.44 197 ILE A C 1
ATOM 1538 O O . ILE A 1 197 ? 11.432 6.435 -32.202 1.00 96.44 197 ILE A O 1
ATOM 1542 N N . LYS A 1 198 ? 12.741 7.560 -33.631 1.00 97.38 198 LYS A N 1
ATOM 1543 C CA . LYS A 1 198 ? 13.577 6.398 -33.987 1.00 97.38 198 LYS A CA 1
ATOM 1544 C C . LYS A 1 198 ? 14.439 5.928 -32.820 1.00 97.38 198 LYS A C 1
ATOM 1546 O O . LYS A 1 198 ? 14.684 4.736 -32.691 1.00 97.38 198 LYS A O 1
ATOM 1551 N N . LEU A 1 199 ? 14.894 6.847 -31.965 1.00 95.06 199 LEU A N 1
ATOM 1552 C CA . LEU A 1 199 ? 15.588 6.474 -30.735 1.00 95.06 199 LEU A CA 1
ATOM 1553 C C . LEU A 1 199 ? 14.639 5.766 -29.760 1.00 95.06 199 LEU A C 1
ATOM 1555 O O . LEU A 1 199 ? 15.031 4.763 -29.180 1.00 95.06 199 LEU A O 1
ATOM 1559 N N . PHE A 1 200 ? 13.402 6.247 -29.594 1.00 94.62 200 PHE A N 1
ATOM 1560 C CA . PHE A 1 200 ? 12.402 5.562 -28.762 1.00 94.62 200 PHE A CA 1
ATOM 1561 C C . PHE A 1 200 ? 12.074 4.170 -29.313 1.00 94.62 200 PHE A C 1
ATOM 1563 O O . PHE A 1 200 ? 12.047 3.211 -28.547 1.00 94.62 200 PHE A O 1
ATOM 1570 N N . ASP A 1 201 ? 11.894 4.051 -30.629 1.00 94.69 201 ASP A N 1
ATOM 1571 C CA . ASP A 1 201 ? 11.677 2.775 -31.319 1.00 94.69 201 ASP A CA 1
ATOM 1572 C C . ASP A 1 201 ? 12.842 1.800 -31.074 1.00 94.69 201 ASP A C 1
ATOM 1574 O O . ASP A 1 201 ? 12.641 0.691 -30.58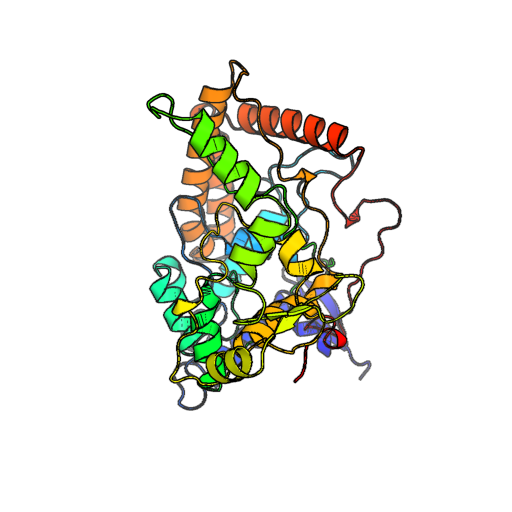6 1.00 94.69 201 ASP A O 1
ATOM 1578 N N . TYR A 1 202 ? 14.086 2.254 -31.266 1.00 95.88 202 TYR A N 1
ATOM 1579 C CA . TYR A 1 202 ? 15.271 1.454 -30.952 1.00 95.88 202 TYR A CA 1
ATOM 1580 C C . TYR A 1 202 ? 15.319 1.042 -29.477 1.00 95.88 202 TYR A C 1
ATOM 1582 O O . TYR A 1 202 ? 15.467 -0.141 -29.184 1.00 95.88 202 TYR A O 1
ATOM 1590 N N . LEU A 1 203 ? 15.172 1.986 -28.541 1.00 93.50 203 LEU A N 1
ATOM 1591 C CA . LEU A 1 203 ? 15.277 1.708 -27.106 1.00 93.50 203 LEU A CA 1
ATOM 1592 C C . LEU A 1 203 ? 14.170 0.779 -26.605 1.00 93.50 203 LEU A C 1
ATOM 1594 O O . LEU A 1 203 ? 14.400 0.066 -25.637 1.00 93.50 203 LEU A O 1
ATOM 1598 N N . THR A 1 204 ? 13.006 0.749 -27.257 1.00 91.50 204 THR A N 1
ATOM 1599 C CA . THR A 1 204 ? 11.891 -0.153 -26.915 1.00 91.50 204 THR A CA 1
ATOM 1600 C C . THR A 1 204 ? 11.923 -1.491 -27.659 1.00 91.50 204 THR A C 1
ATOM 1602 O O . THR A 1 204 ? 11.228 -2.417 -27.247 1.00 91.50 204 THR A O 1
ATOM 1605 N N . SER A 1 205 ? 12.760 -1.633 -28.693 1.00 94.94 205 SER A N 1
ATOM 1606 C CA . SER A 1 205 ? 13.027 -2.915 -29.357 1.00 94.94 205 SER A CA 1
ATOM 1607 C C . SER A 1 205 ? 13.757 -3.907 -28.441 1.00 94.94 205 SER A C 1
ATOM 1609 O O . SER A 1 205 ? 14.442 -3.507 -27.500 1.00 94.94 205 SER A O 1
ATOM 1611 N N . ASP A 1 206 ? 13.709 -5.201 -28.760 1.00 94.69 206 ASP A N 1
ATOM 1612 C CA . ASP A 1 206 ? 14.429 -6.246 -28.016 1.00 94.69 206 ASP A CA 1
ATOM 1613 C C . ASP A 1 206 ? 15.944 -5.982 -27.898 1.00 94.69 206 ASP A C 1
ATOM 1615 O O . ASP A 1 206 ? 16.572 -6.339 -26.896 1.00 94.69 206 ASP A O 1
ATOM 1619 N N . GLU A 1 207 ? 16.554 -5.374 -28.923 1.00 94.31 207 GLU A N 1
ATOM 1620 C CA . GLU A 1 207 ? 17.971 -4.995 -28.917 1.00 94.31 207 GLU A CA 1
ATOM 1621 C C . GLU A 1 207 ? 18.242 -3.843 -27.954 1.00 94.31 207 GLU A C 1
ATOM 1623 O O . GLU A 1 207 ? 19.119 -3.960 -27.095 1.00 94.31 207 GLU A O 1
ATOM 1628 N N . GLY A 1 208 ? 17.448 -2.775 -28.041 1.00 95.25 208 GLY A N 1
ATOM 1629 C CA . GLY A 1 208 ? 17.547 -1.644 -27.125 1.00 95.25 208 GLY A CA 1
ATOM 1630 C C . GLY A 1 208 ? 17.290 -2.058 -25.682 1.00 95.25 208 GLY A C 1
ATOM 1631 O O . GLY A 1 208 ? 18.074 -1.704 -24.805 1.00 95.25 208 GLY A O 1
ATOM 1632 N N . GLN A 1 209 ? 16.269 -2.885 -25.441 1.00 95.19 209 GLN A N 1
ATOM 1633 C CA . GLN A 1 209 ? 15.959 -3.425 -24.119 1.00 95.19 209 GLN A CA 1
ATOM 1634 C C . GLN A 1 209 ? 17.099 -4.286 -23.566 1.00 95.19 209 GLN A C 1
ATOM 1636 O O . GLN A 1 209 ? 17.444 -4.144 -22.394 1.00 95.19 209 GLN A O 1
ATOM 1641 N N . ARG A 1 210 ? 17.757 -5.122 -24.391 1.00 94.62 210 ARG A N 1
ATOM 1642 C CA . ARG A 1 210 ? 18.964 -5.851 -23.949 1.00 94.62 210 ARG A CA 1
ATOM 1643 C C . ARG A 1 210 ? 20.074 -4.906 -23.546 1.00 94.62 210 ARG A C 1
ATOM 1645 O O . ARG A 1 210 ? 20.659 -5.088 -22.481 1.00 94.62 210 ARG A O 1
ATOM 1652 N N . LEU A 1 211 ? 20.340 -3.901 -24.374 1.00 94.69 211 LEU A N 1
ATOM 1653 C CA . LEU A 1 211 ? 21.400 -2.941 -24.114 1.00 94.69 211 LEU A CA 1
ATOM 1654 C C . LEU A 1 211 ? 21.153 -2.179 -22.809 1.00 94.69 211 LEU A C 1
ATOM 1656 O O . LEU A 1 211 ? 22.035 -2.141 -21.956 1.00 94.69 211 LEU A O 1
ATOM 1660 N N . VAL A 1 212 ? 19.963 -1.600 -22.625 1.00 93.69 212 VAL A N 1
ATOM 1661 C CA . VAL A 1 212 ? 19.684 -0.778 -21.438 1.00 93.69 212 VAL A CA 1
ATOM 1662 C C . VAL A 1 212 ? 19.522 -1.611 -20.173 1.00 93.69 212 VAL A C 1
ATOM 1664 O O . VAL A 1 212 ? 19.825 -1.110 -19.097 1.00 93.69 212 VAL A O 1
ATOM 1667 N N . ALA A 1 213 ? 19.065 -2.863 -20.265 1.00 94.12 213 ALA A N 1
ATOM 1668 C CA . ALA A 1 213 ? 18.804 -3.686 -19.087 1.00 94.12 213 ALA A CA 1
ATOM 1669 C C . ALA A 1 213 ? 19.988 -4.573 -18.673 1.00 94.12 213 ALA A C 1
ATOM 1671 O O . ALA A 1 213 ? 20.205 -4.792 -17.481 1.00 94.12 213 ALA A O 1
ATOM 1672 N N . PHE A 1 214 ? 20.765 -5.070 -19.639 1.00 94.25 214 PHE A N 1
ATOM 1673 C CA . PHE A 1 214 ? 21.847 -6.030 -19.399 1.00 94.25 214 PHE A CA 1
ATOM 1674 C C . PHE A 1 214 ? 23.219 -5.538 -19.849 1.00 94.25 214 PHE A C 1
ATOM 1676 O O . PHE A 1 214 ? 24.214 -6.064 -19.358 1.00 94.25 214 PHE A O 1
ATOM 1683 N N . GLY A 1 215 ? 23.304 -4.515 -20.702 1.00 94.31 215 GLY A N 1
ATOM 1684 C CA . GLY A 1 215 ? 24.559 -3.933 -21.182 1.00 94.31 215 GLY A CA 1
ATOM 1685 C C . GLY A 1 215 ? 25.036 -4.561 -22.490 1.00 94.31 215 GLY A C 1
ATOM 1686 O O . GLY A 1 215 ? 24.242 -5.072 -23.281 1.00 94.31 215 GLY A O 1
ATOM 1687 N N . VAL A 1 216 ? 26.345 -4.517 -22.733 1.00 94.94 216 VAL A N 1
ATOM 1688 C CA . VAL A 1 216 ? 26.958 -5.005 -23.979 1.00 94.94 216 VAL A CA 1
ATOM 1689 C C . VAL A 1 216 ? 27.271 -6.502 -23.875 1.00 94.94 216 VAL A C 1
ATOM 1691 O O . VAL A 1 216 ? 27.886 -6.946 -22.901 1.00 94.94 216 VAL A O 1
ATOM 1694 N N . GLU A 1 217 ? 26.871 -7.270 -24.894 1.00 96.06 217 GLU A N 1
ATOM 1695 C CA . GLU A 1 217 ? 27.190 -8.699 -25.018 1.00 96.06 217 GLU A CA 1
ATOM 1696 C C . GLU A 1 217 ? 28.717 -8.922 -24.989 1.00 96.06 217 GLU A C 1
ATOM 1698 O O . GLU A 1 217 ? 29.484 -8.161 -25.577 1.00 96.06 217 GLU A O 1
ATOM 1703 N N . GLY A 1 218 ? 29.174 -9.934 -24.254 1.00 95.38 218 GLY A N 1
ATOM 1704 C CA . GLY A 1 218 ? 30.582 -10.219 -23.970 1.00 95.38 218 GLY A CA 1
ATOM 1705 C C . GLY A 1 218 ? 31.200 -9.365 -22.854 1.00 95.38 218 GLY A C 1
ATOM 1706 O O . GLY A 1 218 ? 32.201 -9.775 -22.272 1.00 95.38 218 GLY A O 1
ATOM 1707 N N . SER A 1 219 ? 30.609 -8.214 -22.505 1.00 94.94 219 SER A N 1
ATOM 1708 C CA . SER A 1 219 ? 31.084 -7.372 -21.397 1.00 94.94 219 SER A CA 1
ATOM 1709 C C . SER A 1 219 ? 30.397 -7.739 -20.087 1.00 94.94 219 SER A C 1
ATOM 1711 O O . SER A 1 219 ? 31.062 -8.111 -19.122 1.00 94.94 219 SER A O 1
ATOM 1713 N N . SER A 1 220 ? 29.070 -7.625 -20.037 1.00 94.56 220 SER A N 1
ATOM 1714 C CA . SER A 1 220 ? 28.275 -7.883 -18.829 1.00 94.56 220 SER A CA 1
ATOM 1715 C C . SER A 1 220 ? 27.474 -9.173 -18.899 1.00 94.56 220 SER A C 1
ATOM 1717 O O . SER A 1 220 ? 27.160 -9.755 -17.862 1.00 94.56 220 SER A O 1
ATOM 1719 N N . TRP A 1 221 ? 27.157 -9.647 -20.101 1.00 96.12 221 TRP A N 1
ATOM 1720 C CA . TRP A 1 221 ? 26.375 -10.861 -20.311 1.00 96.12 221 TRP A CA 1
ATOM 1721 C C . TRP A 1 221 ? 26.726 -11.554 -21.630 1.00 96.12 221 TRP A C 1
ATOM 1723 O O . TRP A 1 221 ? 27.346 -10.956 -22.501 1.00 96.12 221 TRP A O 1
ATOM 1733 N N . GLN A 1 222 ? 26.299 -12.801 -21.785 1.00 96.94 222 GLN A N 1
ATOM 1734 C CA . GLN A 1 222 ? 26.307 -13.570 -23.031 1.00 96.94 222 GLN A CA 1
ATOM 1735 C C . GLN A 1 222 ? 25.042 -14.433 -23.112 1.00 96.94 222 GLN A C 1
ATOM 1737 O O . GLN A 1 222 ? 24.368 -14.640 -22.099 1.00 96.94 222 GLN A O 1
ATOM 1742 N N . TRP A 1 223 ? 24.699 -14.940 -24.293 1.00 96.50 223 TRP A N 1
ATOM 1743 C CA . TRP A 1 223 ? 23.589 -15.887 -24.422 1.00 96.50 223 TRP A CA 1
ATOM 1744 C C . TRP A 1 223 ? 23.863 -17.160 -23.620 1.00 96.50 223 TRP A C 1
ATOM 1746 O O . TRP A 1 223 ? 24.959 -17.713 -23.675 1.00 96.50 223 TRP A O 1
ATOM 1756 N N . ALA A 1 224 ? 22.868 -17.609 -22.855 1.00 94.81 224 ALA A N 1
ATOM 1757 C CA . ALA A 1 224 ? 22.961 -18.861 -22.105 1.00 94.81 224 ALA A CA 1
ATOM 1758 C C . ALA A 1 224 ? 22.542 -20.081 -22.943 1.00 94.81 224 ALA A C 1
ATOM 1760 O O . ALA A 1 224 ? 22.821 -21.214 -22.558 1.00 94.81 224 ALA A O 1
ATOM 1761 N N . ASP A 1 225 ? 21.872 -19.847 -24.072 1.00 94.00 225 ASP A N 1
ATOM 1762 C CA . ASP A 1 225 ? 21.414 -20.869 -25.004 1.00 94.00 225 ASP A CA 1
ATOM 1763 C C . ASP A 1 225 ? 21.471 -20.364 -26.458 1.00 94.00 225 ASP A C 1
ATOM 1765 O O . ASP A 1 225 ? 21.392 -19.160 -26.720 1.00 94.00 225 ASP A O 1
ATOM 1769 N N . ASP A 1 226 ? 21.589 -21.293 -27.411 1.00 94.44 226 ASP A N 1
ATOM 1770 C CA . ASP A 1 226 ? 21.645 -20.984 -28.850 1.00 94.44 226 ASP A CA 1
ATOM 1771 C C . ASP A 1 226 ? 20.327 -20.400 -29.385 1.00 94.44 226 ASP A C 1
ATOM 1773 O O . ASP A 1 226 ? 20.317 -19.674 -30.382 1.00 94.44 226 ASP A O 1
ATOM 1777 N N . ALA A 1 227 ? 19.208 -20.710 -28.721 1.00 94.31 227 ALA A N 1
ATOM 1778 C CA . ALA A 1 227 ? 17.874 -20.224 -29.067 1.00 94.31 227 ALA A CA 1
ATOM 1779 C C . ALA A 1 227 ? 17.638 -18.764 -28.636 1.00 94.31 227 ALA A C 1
ATOM 1781 O O . ALA A 1 227 ? 16.613 -18.180 -28.988 1.00 94.31 227 ALA A O 1
ATOM 1782 N N . LYS A 1 228 ? 18.595 -18.166 -27.919 1.00 93.94 228 LYS A N 1
ATOM 1783 C CA . LYS A 1 228 ? 18.574 -16.801 -27.403 1.00 93.94 228 LYS A CA 1
ATOM 1784 C C . LYS A 1 228 ? 17.364 -16.505 -26.517 1.00 93.94 228 LYS A C 1
ATOM 1786 O O . LYS A 1 228 ? 16.762 -15.436 -26.607 1.00 93.94 228 LYS A O 1
ATOM 1791 N N . THR A 1 229 ? 17.009 -17.449 -25.645 1.00 91.94 229 THR A N 1
ATOM 1792 C CA . THR A 1 229 ? 15.844 -17.307 -24.755 1.00 91.94 229 THR A CA 1
ATOM 1793 C C . THR A 1 229 ? 16.185 -16.734 -23.381 1.00 91.94 229 THR A C 1
ATOM 1795 O O . THR A 1 229 ? 15.309 -16.204 -22.699 1.00 91.94 229 THR A O 1
ATOM 1798 N N . THR A 1 230 ? 17.454 -16.796 -22.969 1.00 94.31 230 THR A N 1
ATOM 1799 C CA . THR A 1 230 ? 17.932 -16.223 -21.704 1.00 94.31 230 THR A CA 1
ATOM 1800 C C . THR A 1 230 ? 19.414 -15.846 -21.758 1.00 94.31 230 THR A C 1
ATOM 1802 O O . THR A 1 230 ? 20.164 -16.286 -22.634 1.00 94.31 230 THR A O 1
ATOM 1805 N N . ILE A 1 231 ? 19.841 -15.002 -20.818 1.00 95.06 231 ILE A N 1
ATOM 1806 C CA . ILE A 1 231 ? 21.220 -14.520 -20.702 1.00 95.06 231 ILE A CA 1
ATOM 1807 C C . ILE A 1 231 ? 21.933 -15.160 -19.509 1.00 95.06 231 ILE A C 1
ATOM 1809 O O . ILE A 1 231 ? 21.317 -15.491 -18.497 1.00 95.06 231 ILE A O 1
ATOM 1813 N N . ALA A 1 232 ? 23.254 -15.272 -19.603 1.00 95.50 232 ALA A N 1
ATOM 1814 C CA . ALA A 1 232 ? 24.154 -15.520 -18.486 1.00 95.50 232 ALA A CA 1
ATOM 1815 C C . ALA A 1 232 ? 25.029 -14.281 -18.275 1.00 95.50 232 ALA A C 1
ATOM 1817 O O . ALA A 1 232 ? 25.602 -13.755 -19.228 1.00 95.50 232 ALA A O 1
ATOM 1818 N N . TYR A 1 233 ? 25.142 -13.806 -17.036 1.00 95.56 233 TYR A N 1
ATOM 1819 C CA . TYR A 1 233 ? 26.091 -12.743 -16.709 1.00 95.56 233 TYR A CA 1
ATOM 1820 C C . TYR A 1 233 ? 27.535 -13.245 -16.839 1.00 95.56 233 TYR A C 1
ATOM 1822 O O . TYR A 1 233 ? 27.809 -14.407 -16.540 1.00 95.56 233 TYR A O 1
ATOM 1830 N N . THR A 1 234 ? 28.451 -12.378 -17.271 1.00 95.56 234 THR A N 1
ATOM 1831 C CA . THR A 1 234 ? 29.884 -12.707 -17.341 1.00 95.56 234 THR A CA 1
ATOM 1832 C C . THR A 1 234 ? 30.496 -12.778 -15.942 1.00 95.56 234 THR A C 1
ATOM 1834 O O . THR A 1 234 ? 30.066 -12.066 -15.031 1.00 95.56 234 THR A O 1
ATOM 1837 N N . ASP A 1 235 ? 31.553 -13.576 -15.770 1.00 95.00 235 ASP A N 1
ATOM 1838 C CA . ASP A 1 235 ? 32.266 -13.676 -14.488 1.00 95.00 235 ASP A CA 1
ATOM 1839 C C . ASP A 1 235 ? 32.802 -12.318 -14.023 1.00 95.00 235 ASP A C 1
ATOM 1841 O O . ASP A 1 235 ? 32.690 -11.983 -12.846 1.00 95.00 235 ASP A O 1
ATOM 1845 N N . THR A 1 236 ? 33.315 -11.497 -14.945 1.00 92.44 236 THR A N 1
ATOM 1846 C CA . THR A 1 236 ? 33.787 -10.137 -14.646 1.00 92.44 236 THR A CA 1
ATOM 1847 C C . THR A 1 236 ? 32.674 -9.270 -14.058 1.00 92.44 236 THR A C 1
ATOM 1849 O O . THR A 1 236 ? 32.894 -8.564 -13.073 1.00 92.44 236 THR A O 1
ATOM 1852 N N . PHE A 1 237 ? 31.463 -9.334 -14.620 1.00 93.94 237 PHE A N 1
ATOM 1853 C CA . PHE A 1 237 ? 30.325 -8.593 -14.082 1.00 93.94 237 PHE A CA 1
ATOM 1854 C C . PHE A 1 237 ? 29.877 -9.144 -12.728 1.00 93.94 237 PHE A C 1
ATOM 1856 O O . PHE A 1 237 ? 29.617 -8.366 -11.812 1.00 93.94 237 PHE A O 1
ATOM 1863 N N . LEU A 1 238 ? 29.816 -10.469 -12.573 1.00 92.88 238 LEU A N 1
ATOM 1864 C CA . LEU A 1 238 ? 29.435 -11.107 -11.311 1.00 92.88 238 LEU A CA 1
ATOM 1865 C C . LEU A 1 238 ? 30.419 -10.774 -10.183 1.00 92.88 238 LEU A C 1
ATOM 1867 O O . LEU A 1 238 ? 29.984 -10.454 -9.078 1.00 92.88 238 LEU A O 1
ATOM 1871 N N . GLN A 1 239 ? 31.724 -10.776 -10.465 1.00 91.19 239 GLN A N 1
ATOM 1872 C CA . GLN A 1 239 ? 32.764 -10.366 -9.517 1.00 91.19 239 GLN A CA 1
ATOM 1873 C C . GLN A 1 239 ? 32.600 -8.897 -9.114 1.00 91.19 239 GLN A C 1
ATOM 1875 O O . GLN A 1 239 ? 32.568 -8.594 -7.923 1.00 91.19 239 GLN A O 1
ATOM 1880 N N . ALA A 1 240 ? 32.412 -7.995 -10.085 1.00 91.06 240 ALA A N 1
ATOM 1881 C CA . ALA A 1 240 ? 32.189 -6.576 -9.810 1.00 91.06 240 ALA A CA 1
ATOM 1882 C C . ALA A 1 240 ? 30.891 -6.322 -9.020 1.00 91.06 240 ALA A C 1
ATOM 1884 O O . ALA A 1 240 ? 30.862 -5.461 -8.148 1.00 91.06 240 ALA A O 1
ATOM 1885 N N . LYS A 1 241 ? 29.814 -7.070 -9.301 1.00 89.69 241 LYS A N 1
ATOM 1886 C CA . LYS A 1 241 ? 28.529 -6.951 -8.592 1.00 89.69 241 LYS A CA 1
ATOM 1887 C C . LYS A 1 241 ? 28.580 -7.537 -7.174 1.00 89.69 241 LYS A C 1
ATOM 1889 O O . LYS A 1 241 ? 27.870 -7.050 -6.298 1.00 89.69 241 LYS A O 1
ATOM 1894 N N . GLY A 1 242 ? 29.372 -8.588 -6.954 1.00 87.69 242 GLY A N 1
ATOM 1895 C CA . GLY A 1 242 ? 29.530 -9.238 -5.649 1.00 87.69 242 GLY A CA 1
ATOM 1896 C C . GLY A 1 242 ? 30.463 -8.496 -4.685 1.00 87.69 242 GLY A C 1
ATOM 1897 O O . GLY A 1 242 ? 30.336 -8.648 -3.470 1.00 87.69 242 GLY A O 1
ATOM 1898 N N . ASP A 1 243 ? 31.379 -7.681 -5.205 1.00 87.44 243 ASP A N 1
ATOM 1899 C CA . ASP A 1 243 ? 32.306 -6.882 -4.408 1.00 87.44 243 ASP A CA 1
ATOM 1900 C C . ASP A 1 243 ? 31.641 -5.589 -3.904 1.00 87.44 243 ASP A C 1
ATOM 1902 O O . ASP A 1 243 ? 31.411 -4.647 -4.659 1.00 87.44 243 ASP A O 1
ATOM 1906 N N . LYS A 1 244 ? 31.381 -5.516 -2.591 1.00 82.56 244 LYS A N 1
ATOM 1907 C CA . LYS A 1 244 ? 30.766 -4.344 -1.938 1.00 82.56 244 LYS A CA 1
ATOM 1908 C C . LYS A 1 244 ? 31.599 -3.056 -2.052 1.00 82.56 244 LYS A C 1
ATOM 1910 O O . LYS A 1 244 ? 31.071 -1.984 -1.765 1.00 82.56 244 LYS A O 1
ATOM 1915 N N . SER A 1 245 ? 32.881 -3.143 -2.416 1.00 86.06 245 SER A N 1
ATOM 1916 C CA . SER A 1 245 ? 33.748 -1.980 -2.647 1.00 86.06 245 SER A CA 1
ATOM 1917 C C . SER A 1 245 ? 33.680 -1.444 -4.081 1.00 86.06 245 SER A C 1
ATOM 1919 O O . SER A 1 245 ? 34.157 -0.338 -4.346 1.00 86.06 245 SER A O 1
ATOM 1921 N N . GLN A 1 246 ? 33.067 -2.194 -5.000 1.00 84.88 246 GLN A N 1
ATOM 1922 C CA . GLN A 1 246 ? 32.925 -1.822 -6.401 1.00 84.88 246 GLN A CA 1
ATOM 1923 C C . GLN A 1 246 ? 31.505 -1.348 -6.718 1.00 84.88 246 GLN A C 1
ATOM 1925 O O . GLN A 1 246 ? 30.525 -1.707 -6.071 1.00 84.88 246 GLN A O 1
ATOM 1930 N N . SER A 1 247 ? 31.398 -0.510 -7.749 1.00 83.12 247 SER A N 1
ATOM 1931 C CA . SER A 1 247 ? 30.120 -0.052 -8.287 1.00 83.12 247 SER A CA 1
ATOM 1932 C C . SER A 1 247 ? 29.930 -0.593 -9.695 1.00 83.12 247 SER A C 1
ATOM 1934 O O . SER A 1 247 ? 30.816 -0.479 -10.541 1.00 83.12 247 SER A O 1
ATOM 1936 N N . THR A 1 248 ? 28.741 -1.122 -9.968 1.00 88.31 248 THR A N 1
ATOM 1937 C CA . THR A 1 248 ? 28.325 -1.543 -11.312 1.00 88.31 248 THR A CA 1
ATOM 1938 C C . THR A 1 248 ? 27.649 -0.419 -12.100 1.00 88.31 248 THR A C 1
ATOM 1940 O O . THR A 1 248 ? 27.218 -0.633 -13.231 1.00 88.31 248 THR A O 1
ATOM 1943 N N . ALA A 1 249 ? 27.589 0.804 -11.556 1.00 88.31 249 ALA A N 1
ATOM 1944 C CA . ALA A 1 249 ? 26.944 1.943 -12.213 1.00 88.31 249 ALA A CA 1
ATOM 1945 C C . ALA A 1 249 ? 27.584 2.310 -13.564 1.00 88.31 249 ALA A C 1
ATOM 1947 O O . ALA A 1 249 ? 26.895 2.807 -14.452 1.00 88.31 249 ALA A O 1
ATOM 1948 N N . SER A 1 250 ? 28.878 2.028 -13.752 1.00 88.50 250 SER A N 1
ATOM 1949 C CA . SER A 1 250 ? 29.592 2.259 -15.017 1.00 88.50 250 SER A CA 1
ATOM 1950 C C . SER A 1 250 ? 29.041 1.443 -16.191 1.00 88.50 250 SER A C 1
ATOM 1952 O O . SER A 1 250 ? 29.213 1.851 -17.336 1.00 88.50 250 SER A O 1
ATOM 1954 N N . TYR A 1 251 ? 28.345 0.333 -15.924 1.00 89.44 251 TYR A N 1
ATOM 1955 C CA . TYR A 1 251 ? 27.669 -0.455 -16.954 1.00 89.44 251 TYR A CA 1
ATOM 1956 C C . TYR A 1 251 ? 26.377 0.211 -17.457 1.00 89.44 251 TYR A C 1
ATOM 1958 O O . TYR A 1 251 ? 25.840 -0.208 -18.477 1.00 89.44 251 TYR A O 1
ATOM 1966 N N . GLY A 1 252 ? 25.858 1.230 -16.757 1.00 89.06 252 GLY A N 1
ATOM 1967 C CA . GLY A 1 252 ? 24.665 1.980 -17.167 1.00 89.06 252 GLY A CA 1
ATOM 1968 C C . GLY A 1 252 ? 23.357 1.178 -17.148 1.00 89.06 252 GLY A C 1
ATOM 1969 O O . GLY A 1 252 ? 22.357 1.630 -17.711 1.00 89.06 252 GLY A O 1
ATOM 1970 N N . LEU A 1 253 ? 23.346 0.005 -16.510 1.00 91.88 253 LEU A N 1
ATOM 1971 C CA . LEU A 1 253 ? 22.201 -0.906 -16.516 1.00 91.88 253 LEU A CA 1
ATOM 1972 C C . LEU A 1 253 ? 20.993 -0.287 -15.817 1.00 91.88 253 LEU A C 1
ATOM 1974 O O . LEU A 1 253 ? 21.120 0.305 -14.747 1.00 91.88 253 LEU A O 1
ATOM 1978 N N . LEU A 1 254 ? 19.820 -0.465 -16.418 1.00 89.44 254 LEU A N 1
ATOM 1979 C CA . LEU A 1 254 ? 18.520 -0.005 -15.935 1.00 89.44 254 LEU A CA 1
ATOM 1980 C C . LEU A 1 254 ? 18.433 1.520 -15.696 1.00 89.44 254 LEU A C 1
ATOM 1982 O O . LEU A 1 254 ? 17.542 1.992 -14.999 1.00 89.44 254 LEU A O 1
ATOM 1986 N N . THR A 1 255 ? 19.335 2.312 -16.288 1.00 88.69 255 THR A N 1
ATOM 1987 C CA . THR A 1 255 ? 19.347 3.781 -16.124 1.00 88.69 255 THR A CA 1
ATOM 1988 C C . THR A 1 255 ? 18.326 4.501 -17.004 1.00 88.69 255 THR A C 1
ATOM 1990 O O . THR A 1 255 ? 17.919 5.618 -16.690 1.00 88.69 255 THR A O 1
ATOM 1993 N N . MET A 1 256 ? 17.863 3.862 -18.082 1.00 87.50 256 MET A N 1
ATOM 1994 C CA . MET A 1 256 ? 16.817 4.382 -18.971 1.00 87.50 256 MET A CA 1
ATOM 1995 C C . MET A 1 256 ? 15.410 4.054 -18.449 1.00 87.50 256 MET A C 1
ATOM 1997 O O . MET A 1 256 ? 14.547 3.690 -19.240 1.00 87.50 256 MET A O 1
ATOM 2001 N N . ASP A 1 257 ? 15.187 4.169 -17.134 1.00 81.06 257 ASP A N 1
ATOM 2002 C CA . ASP A 1 257 ? 14.008 3.663 -16.400 1.00 81.06 257 ASP A CA 1
ATOM 2003 C C . ASP A 1 257 ? 12.661 3.994 -17.063 1.00 81.06 257 ASP A C 1
ATOM 2005 O O . ASP A 1 257 ? 11.790 3.138 -17.183 1.00 81.06 257 ASP A O 1
ATOM 2009 N N . LEU A 1 258 ? 12.527 5.200 -17.626 1.00 85.00 258 LEU A N 1
ATOM 2010 C CA . LEU A 1 258 ? 11.311 5.634 -18.324 1.00 85.00 258 LEU A CA 1
ATOM 2011 C C . LEU A 1 258 ? 10.961 4.798 -19.567 1.00 85.00 258 LEU A C 1
ATOM 2013 O O . LEU A 1 258 ? 9.804 4.782 -19.977 1.00 85.00 258 LEU A O 1
ATOM 2017 N N . LEU A 1 259 ? 11.939 4.138 -20.187 1.00 87.25 259 LEU A N 1
ATOM 2018 C CA . LEU A 1 259 ? 11.792 3.343 -21.409 1.00 87.25 259 LEU A CA 1
ATOM 2019 C C . LEU A 1 259 ? 12.014 1.844 -21.166 1.00 87.25 259 LEU A C 1
ATOM 2021 O O . LEU A 1 259 ? 12.040 1.082 -22.129 1.00 87.25 259 LEU A O 1
ATOM 2025 N N . ILE A 1 260 ? 12.183 1.399 -19.917 1.00 87.94 260 ILE A N 1
ATOM 2026 C CA . ILE A 1 260 ? 12.399 -0.019 -19.614 1.00 87.94 260 ILE A CA 1
ATOM 2027 C C . ILE A 1 260 ? 11.085 -0.791 -19.709 1.00 87.94 260 ILE A C 1
ATOM 2029 O O . ILE A 1 260 ? 10.088 -0.472 -19.064 1.00 87.94 260 ILE A O 1
ATOM 2033 N N . ASN A 1 261 ? 11.121 -1.882 -20.464 1.00 87.88 261 ASN A N 1
ATOM 2034 C CA . ASN A 1 261 ? 10.117 -2.924 -20.434 1.00 87.88 261 ASN A CA 1
ATOM 2035 C C . ASN A 1 261 ? 10.535 -3.990 -19.410 1.00 87.88 261 ASN A C 1
ATOM 2037 O O . ASN A 1 261 ? 11.287 -4.920 -19.714 1.00 87.88 261 ASN A O 1
ATOM 2041 N N . TYR A 1 262 ? 10.018 -3.868 -18.187 1.00 85.81 262 TYR A N 1
ATOM 2042 C CA . TYR A 1 262 ? 10.300 -4.821 -17.111 1.00 85.81 262 TYR A CA 1
ATOM 2043 C C . TYR A 1 262 ? 9.856 -6.251 -17.444 1.00 85.81 262 TYR A C 1
ATOM 2045 O O . TYR A 1 262 ? 10.497 -7.193 -16.990 1.00 85.81 262 TYR A O 1
ATOM 2053 N N . GLN A 1 263 ? 8.833 -6.439 -18.290 1.00 86.50 263 GLN A N 1
ATOM 2054 C CA . GLN A 1 263 ? 8.444 -7.774 -18.752 1.00 86.50 263 GLN A CA 1
ATOM 2055 C C . GLN A 1 263 ? 9.557 -8.406 -19.591 1.00 86.50 263 GLN A C 1
ATOM 2057 O O . GLN A 1 263 ? 9.906 -9.564 -19.369 1.00 86.50 263 GLN A O 1
ATOM 2062 N N . TYR A 1 264 ? 10.155 -7.642 -20.509 1.00 90.25 264 TYR A N 1
ATOM 2063 C CA . TYR A 1 264 ? 11.297 -8.114 -21.288 1.00 90.25 264 TYR A CA 1
ATOM 2064 C C . TYR A 1 264 ? 12.477 -8.465 -20.373 1.00 90.25 264 TYR A C 1
ATOM 2066 O O . TYR A 1 264 ? 12.991 -9.585 -20.423 1.00 90.25 264 TYR A O 1
ATOM 2074 N N . TYR A 1 265 ? 12.851 -7.551 -19.470 1.00 90.69 265 TYR A N 1
ATOM 2075 C CA . TYR A 1 265 ? 13.899 -7.797 -18.475 1.00 90.69 265 TYR A CA 1
ATOM 2076 C C . TYR A 1 265 ? 13.644 -9.087 -17.680 1.00 90.69 265 TYR A C 1
ATOM 2078 O O . TYR A 1 265 ? 14.513 -9.957 -17.609 1.00 90.69 265 TYR A O 1
ATOM 2086 N N . ASP A 1 266 ? 12.432 -9.262 -17.152 1.00 88.06 266 ASP A N 1
ATOM 2087 C CA . ASP A 1 266 ? 12.053 -10.432 -16.364 1.00 88.06 266 ASP A CA 1
ATOM 2088 C C . ASP A 1 266 ? 12.061 -11.724 -17.173 1.00 88.06 266 ASP A C 1
ATOM 2090 O O . ASP A 1 266 ? 12.414 -12.774 -16.628 1.00 88.06 266 ASP A O 1
ATOM 2094 N N . THR A 1 267 ? 11.715 -11.679 -18.464 1.00 90.06 267 THR A N 1
ATOM 2095 C CA . THR A 1 267 ? 11.800 -12.850 -19.347 1.00 90.06 267 THR A CA 1
ATOM 2096 C C . THR A 1 267 ? 13.239 -13.279 -19.611 1.00 90.06 267 THR A C 1
ATOM 2098 O O . THR A 1 267 ? 13.504 -14.478 -19.546 1.00 90.06 267 THR A O 1
ATOM 2101 N N . MET A 1 268 ? 14.150 -12.321 -19.793 1.00 93.00 268 MET A N 1
ATOM 2102 C CA . MET A 1 268 ? 15.519 -12.555 -20.261 1.00 93.00 268 MET A CA 1
ATOM 2103 C C . MET A 1 268 ? 16.527 -12.832 -19.146 1.00 93.00 268 MET A C 1
ATOM 2105 O O . MET A 1 268 ? 17.446 -13.632 -19.345 1.00 93.00 268 MET A O 1
ATOM 2109 N N . GLN A 1 269 ? 16.372 -12.182 -17.985 1.00 90.88 269 GLN A N 1
ATOM 2110 C CA . GLN A 1 269 ? 17.296 -12.337 -16.859 1.00 90.88 269 GLN A CA 1
ATOM 2111 C C . GLN A 1 269 ? 17.386 -13.805 -16.396 1.00 90.88 269 GLN A C 1
ATOM 2113 O O . GLN A 1 269 ? 16.399 -14.546 -16.521 1.00 90.88 269 GLN A O 1
ATOM 2118 N N . PRO A 1 270 ? 18.515 -14.231 -15.792 1.00 88.50 270 PRO A N 1
ATOM 2119 C CA . PRO A 1 270 ? 18.624 -15.564 -15.219 1.00 88.50 270 PRO A CA 1
ATOM 2120 C C . PRO A 1 270 ? 17.460 -15.859 -14.265 1.00 88.50 270 PRO A C 1
ATOM 2122 O O . PRO A 1 270 ? 17.176 -15.102 -13.330 1.00 88.50 270 PRO A O 1
ATOM 2125 N N . LYS A 1 271 ? 16.784 -16.995 -14.474 1.00 83.12 271 LYS A N 1
ATOM 2126 C CA . LYS A 1 271 ? 15.696 -17.449 -13.583 1.00 83.12 271 LYS A CA 1
ATOM 2127 C C . LYS A 1 271 ? 16.208 -17.915 -12.221 1.00 83.12 271 LYS A C 1
ATOM 2129 O O . LYS A 1 271 ? 15.430 -18.015 -11.274 1.00 83.12 271 LYS A O 1
ATOM 2134 N N . THR A 1 272 ? 17.510 -18.167 -12.124 1.00 84.12 272 THR A N 1
ATOM 2135 C CA . THR A 1 272 ? 18.210 -18.480 -10.880 1.00 84.12 272 THR A CA 1
ATOM 2136 C C . THR A 1 272 ? 18.445 -17.213 -10.045 1.00 84.12 272 THR A C 1
ATOM 2138 O O . THR A 1 272 ? 18.055 -16.094 -10.402 1.00 84.12 272 THR A O 1
ATOM 2141 N N . ASN A 1 273 ? 19.090 -17.382 -8.894 1.00 86.06 273 ASN A N 1
ATOM 2142 C CA . ASN A 1 273 ? 19.587 -16.267 -8.089 1.00 86.06 273 ASN A CA 1
ATOM 2143 C C . ASN A 1 273 ? 20.961 -15.758 -8.553 1.00 86.06 273 ASN A C 1
ATOM 2145 O O . ASN A 1 273 ? 21.504 -14.832 -7.955 1.00 86.06 273 ASN A O 1
ATOM 2149 N N . ASN A 1 274 ? 21.496 -16.310 -9.649 1.00 86.00 274 ASN A N 1
ATOM 2150 C CA . ASN A 1 274 ? 22.763 -15.869 -10.211 1.00 86.00 274 ASN A CA 1
ATOM 2151 C C . ASN A 1 274 ? 22.676 -14.402 -10.662 1.00 86.00 274 ASN A C 1
ATOM 2153 O O . ASN A 1 274 ? 21.748 -14.011 -11.371 1.00 86.00 274 ASN A O 1
ATOM 2157 N N . GLY A 1 275 ? 23.638 -13.590 -10.229 1.00 85.31 275 GLY A N 1
ATOM 2158 C CA . GLY A 1 275 ? 23.650 -12.150 -10.477 1.00 85.31 275 GLY A CA 1
ATOM 2159 C C . GLY A 1 275 ? 22.699 -11.332 -9.602 1.00 85.31 275 GLY A C 1
ATOM 2160 O O . GLY A 1 275 ? 22.581 -10.133 -9.835 1.00 85.31 275 GLY A O 1
ATOM 2161 N N . LYS A 1 276 ? 22.040 -11.919 -8.594 1.00 88.56 276 LYS A N 1
ATOM 2162 C CA . LYS A 1 276 ? 21.333 -11.170 -7.540 1.00 88.56 276 LYS A CA 1
ATOM 2163 C C . LYS A 1 276 ? 22.220 -11.072 -6.302 1.00 88.56 276 LYS A C 1
ATOM 2165 O O . LYS A 1 276 ? 22.988 -11.987 -6.020 1.00 88.56 276 LYS A O 1
ATOM 2170 N N . THR A 1 277 ? 22.113 -9.964 -5.579 1.00 87.62 277 THR A N 1
ATOM 2171 C CA . THR A 1 277 ? 22.713 -9.715 -4.260 1.00 87.62 277 THR A CA 1
ATOM 2172 C C . THR A 1 277 ? 21.764 -10.128 -3.135 1.00 87.62 277 THR A C 1
ATOM 2174 O O . THR A 1 277 ? 20.546 -10.214 -3.327 1.00 87.62 277 THR A O 1
ATOM 2177 N N . GLU A 1 278 ? 22.309 -10.343 -1.933 1.00 88.44 278 GLU A N 1
ATOM 2178 C CA . GLU A 1 278 ? 21.517 -10.706 -0.753 1.00 88.44 278 GLU A CA 1
ATOM 2179 C C . GLU A 1 278 ? 20.430 -9.686 -0.456 1.00 88.44 278 GLU A C 1
ATOM 2181 O O . GLU A 1 278 ? 19.330 -10.054 -0.054 1.00 88.44 278 GLU A O 1
ATOM 2186 N N . ASN A 1 279 ? 20.704 -8.411 -0.720 1.00 88.81 279 ASN A N 1
ATOM 2187 C CA . ASN A 1 279 ? 19.739 -7.340 -0.526 1.00 88.81 279 ASN A CA 1
ATOM 2188 C C . ASN A 1 279 ? 18.618 -7.380 -1.579 1.00 88.81 279 ASN A C 1
ATOM 2190 O O . ASN A 1 279 ? 17.459 -7.144 -1.239 1.00 88.81 279 ASN A O 1
ATOM 2194 N N . GLU A 1 280 ? 18.913 -7.736 -2.835 1.00 88.38 280 GLU A N 1
ATOM 2195 C CA . GLU A 1 280 ? 17.891 -7.909 -3.881 1.00 88.38 280 GLU A CA 1
ATOM 2196 C C . GLU A 1 280 ? 16.971 -9.109 -3.597 1.00 88.38 280 GLU A C 1
ATOM 2198 O O . GLU A 1 280 ? 15.752 -9.022 -3.796 1.00 88.38 280 GLU A O 1
ATOM 2203 N N . ILE A 1 281 ? 17.536 -10.218 -3.108 1.00 91.19 281 ILE A N 1
ATOM 2204 C CA . ILE A 1 281 ? 16.770 -11.401 -2.694 1.00 91.19 281 ILE A CA 1
ATOM 2205 C C . ILE A 1 281 ? 15.932 -11.084 -1.463 1.00 91.19 281 ILE A C 1
ATOM 2207 O O . ILE A 1 281 ? 14.720 -11.270 -1.496 1.00 91.19 281 ILE A O 1
ATOM 2211 N N . PHE A 1 282 ? 16.537 -10.487 -0.437 1.00 93.19 282 PHE A N 1
ATOM 2212 C CA . PHE A 1 282 ? 15.837 -10.063 0.768 1.00 93.19 282 PHE A CA 1
ATOM 2213 C C . PHE A 1 282 ? 14.644 -9.145 0.462 1.00 93.19 282 PHE A C 1
ATOM 2215 O O . PHE A 1 282 ? 13.534 -9.388 0.932 1.00 93.19 282 PHE A O 1
ATOM 2222 N N . ARG A 1 283 ? 14.831 -8.137 -0.400 1.00 90.56 283 ARG A N 1
ATOM 2223 C CA . ARG A 1 283 ? 13.750 -7.248 -0.855 1.00 90.56 283 ARG A CA 1
ATOM 2224 C C . ARG A 1 283 ? 12.614 -8.004 -1.542 1.00 90.56 283 ARG A C 1
ATOM 2226 O O . ARG A 1 283 ? 11.450 -7.622 -1.422 1.00 90.56 283 ARG A O 1
ATOM 2233 N N . THR A 1 284 ? 12.945 -9.043 -2.301 1.00 89.56 284 THR A N 1
ATOM 2234 C CA . THR A 1 284 ? 11.952 -9.896 -2.964 1.00 89.56 284 THR A CA 1
ATOM 2235 C C . THR A 1 284 ? 11.193 -10.730 -1.934 1.00 89.56 284 THR A C 1
ATOM 2237 O O . THR A 1 284 ? 9.962 -10.768 -1.957 1.00 89.56 284 THR A O 1
ATOM 2240 N N . ASP A 1 285 ? 11.915 -11.336 -1.000 1.00 92.62 285 ASP A N 1
ATOM 2241 C CA . ASP A 1 285 ? 11.378 -12.199 0.046 1.00 92.62 285 ASP A CA 1
ATOM 2242 C C . ASP A 1 285 ? 10.470 -11.449 1.023 1.00 92.62 285 ASP A C 1
ATOM 2244 O O . ASP A 1 285 ? 9.469 -12.003 1.453 1.00 92.62 285 ASP A O 1
ATOM 2248 N N . MET A 1 286 ? 10.686 -10.156 1.277 1.00 93.25 286 MET A N 1
ATOM 2249 C CA . MET A 1 286 ? 9.745 -9.347 2.075 1.00 93.25 286 MET A CA 1
ATOM 2250 C C . MET A 1 286 ? 8.316 -9.272 1.497 1.00 93.25 286 MET A C 1
ATOM 2252 O O . MET A 1 286 ? 7.412 -8.795 2.177 1.00 93.25 286 MET A O 1
ATOM 2256 N N . LYS A 1 287 ? 8.089 -9.718 0.255 1.00 90.81 287 LYS A N 1
ATOM 2257 C CA . LYS A 1 287 ? 6.771 -9.690 -0.406 1.00 90.81 287 LYS A CA 1
ATOM 2258 C C . LYS A 1 287 ? 6.331 -11.048 -0.936 1.00 90.81 287 LYS A C 1
ATOM 2260 O O . LYS A 1 287 ? 5.145 -11.354 -0.961 1.00 90.81 287 LYS A O 1
ATOM 2265 N N . ARG A 1 288 ? 7.282 -11.855 -1.407 1.00 92.00 288 ARG A N 1
ATOM 2266 C CA . ARG A 1 288 ? 7.022 -13.070 -2.185 1.00 92.00 288 ARG A CA 1
ATOM 2267 C C . ARG A 1 288 ? 6.123 -14.099 -1.474 1.00 92.00 288 ARG A C 1
ATOM 2269 O O . ARG A 1 288 ? 5.220 -14.594 -2.148 1.00 92.00 288 ARG A O 1
ATOM 2276 N N . PRO A 1 289 ? 6.254 -14.361 -0.159 1.00 95.00 289 PRO A N 1
ATOM 2277 C CA . PRO A 1 289 ? 5.335 -15.255 0.552 1.00 95.00 289 PRO A CA 1
ATOM 2278 C C . PRO A 1 289 ? 3.875 -14.804 0.551 1.00 95.00 289 PRO A C 1
ATOM 2280 O O . PRO A 1 289 ? 2.977 -15.632 0.660 1.00 95.00 289 PRO A O 1
ATOM 2283 N N . LEU A 1 290 ? 3.621 -13.500 0.417 1.00 95.62 290 LEU A N 1
ATOM 2284 C CA . LEU A 1 290 ? 2.268 -12.946 0.380 1.00 95.62 290 LEU A CA 1
ATOM 2285 C C . LEU A 1 290 ? 1.679 -12.915 -1.036 1.00 95.62 290 LEU A C 1
ATOM 2287 O O . LEU A 1 290 ? 0.544 -12.486 -1.206 1.00 95.62 290 LEU A O 1
ATOM 2291 N N . SER A 1 291 ? 2.408 -13.385 -2.055 1.00 93.94 291 SER A N 1
ATOM 2292 C CA . SER A 1 291 ? 1.918 -13.390 -3.443 1.00 93.94 291 SER A CA 1
ATOM 2293 C C . SER A 1 291 ? 0.692 -14.280 -3.667 1.00 93.94 291 SER A C 1
ATOM 2295 O O . SER A 1 291 ? -0.051 -14.041 -4.610 1.00 93.94 291 SER A O 1
ATOM 2297 N N . ILE A 1 292 ? 0.425 -15.236 -2.771 1.00 94.44 292 ILE A N 1
ATOM 2298 C CA . ILE A 1 292 ? -0.821 -16.019 -2.763 1.00 94.44 292 ILE A CA 1
ATOM 2299 C C . ILE A 1 292 ? -2.072 -15.156 -2.516 1.00 94.44 292 ILE A C 1
ATOM 2301 O O . ILE A 1 292 ? -3.175 -15.585 -2.826 1.00 94.44 292 ILE A O 1
ATOM 2305 N N . TYR A 1 293 ? -1.896 -13.946 -1.976 1.00 95.88 293 TYR A N 1
ATOM 2306 C CA . TYR A 1 293 ? -2.949 -12.954 -1.752 1.00 95.88 293 TYR A CA 1
ATOM 2307 C C . TYR A 1 293 ? -2.963 -11.851 -2.824 1.00 95.88 293 TYR A C 1
ATOM 2309 O O . TYR A 1 293 ? -3.687 -10.871 -2.664 1.00 95.88 293 TYR A O 1
ATOM 2317 N N . ALA A 1 294 ? -2.139 -11.949 -3.874 1.00 94.50 294 ALA A N 1
ATOM 2318 C CA . ALA A 1 294 ? -2.034 -10.924 -4.911 1.00 94.50 294 ALA A CA 1
ATOM 2319 C C . ALA A 1 294 ? -3.017 -11.183 -6.063 1.00 94.50 294 ALA A C 1
ATOM 2321 O O . ALA A 1 294 ? -3.032 -12.269 -6.644 1.00 94.50 294 ALA A O 1
ATOM 2322 N N . TYR A 1 295 ? -3.798 -10.166 -6.428 1.00 94.00 295 TYR A N 1
ATOM 2323 C CA . TYR A 1 295 ? -4.859 -10.257 -7.434 1.00 94.00 295 TYR A CA 1
ATOM 2324 C C . TYR A 1 295 ? -4.836 -9.093 -8.427 1.00 94.00 295 TYR A C 1
ATOM 2326 O O . TYR A 1 295 ? -4.207 -8.065 -8.178 1.00 94.00 295 TYR A O 1
ATOM 2334 N N . ASP A 1 296 ? -5.576 -9.256 -9.534 1.00 90.50 296 ASP A N 1
ATOM 2335 C CA . ASP A 1 296 ? -5.720 -8.242 -10.587 1.00 90.50 296 ASP A CA 1
ATOM 2336 C C . ASP A 1 296 ? -6.440 -6.994 -10.081 1.00 90.50 296 ASP A C 1
ATOM 2338 O O . ASP A 1 296 ? -7.613 -7.056 -9.713 1.00 90.50 296 ASP A O 1
ATOM 2342 N N . TYR A 1 297 ? -5.753 -5.854 -10.119 1.00 91.25 297 TYR A N 1
ATOM 2343 C CA . TYR A 1 297 ? -6.320 -4.550 -9.771 1.00 91.25 297 TYR A CA 1
ATOM 2344 C C . TYR A 1 297 ? -6.504 -3.629 -10.986 1.00 91.25 297 TYR A C 1
ATOM 2346 O O . TYR A 1 297 ? -6.840 -2.458 -10.834 1.00 91.25 297 TYR A O 1
ATOM 2354 N N . ASN A 1 298 ? -6.372 -4.119 -12.223 1.00 90.56 298 ASN A N 1
ATOM 2355 C CA . ASN A 1 298 ? -6.512 -3.277 -13.419 1.00 90.56 298 ASN A CA 1
ATOM 2356 C C . ASN A 1 298 ? -7.864 -2.556 -13.504 1.00 90.56 298 ASN A C 1
ATOM 2358 O O . ASN A 1 298 ? -7.938 -1.451 -14.043 1.00 90.56 298 ASN A O 1
ATOM 2362 N N . ALA A 1 299 ? -8.929 -3.128 -12.932 1.00 92.44 299 ALA A N 1
ATOM 2363 C CA . ALA A 1 299 ? -10.229 -2.467 -12.863 1.00 92.44 299 ALA A CA 1
ATOM 2364 C C . ALA A 1 299 ? -10.190 -1.161 -12.047 1.00 92.44 299 ALA A C 1
ATOM 2366 O O . ALA A 1 299 ? -10.929 -0.230 -12.364 1.00 92.44 299 ALA A O 1
ATOM 2367 N N . THR A 1 300 ? -9.311 -1.050 -11.041 1.00 91.75 300 THR A N 1
ATOM 2368 C CA . THR A 1 300 ? -9.157 0.158 -10.214 1.00 91.75 300 THR A CA 1
ATOM 2369 C C . THR A 1 300 ? -8.308 1.236 -10.887 1.00 91.75 300 THR A C 1
ATOM 2371 O O . THR A 1 300 ? -8.345 2.386 -10.462 1.00 91.75 300 THR A O 1
ATOM 2374 N N . HIS A 1 301 ? -7.589 0.911 -11.967 1.00 90.81 301 HIS A N 1
ATOM 2375 C CA . HIS A 1 301 ? -6.806 1.858 -12.775 1.00 90.81 301 HIS A CA 1
ATOM 2376 C C . HIS A 1 301 ? -7.656 2.580 -13.838 1.00 90.81 301 HIS A C 1
ATOM 2378 O O . HIS A 1 301 ? -7.181 2.910 -14.926 1.00 90.81 301 HIS A O 1
ATOM 2384 N N . PHE A 1 302 ? -8.942 2.804 -13.559 1.00 93.19 302 PHE A N 1
ATOM 2385 C CA . PHE A 1 302 ? -9.829 3.508 -14.477 1.00 93.19 302 PHE A CA 1
ATOM 2386 C C . PHE A 1 302 ? -9.414 4.974 -14.646 1.00 93.19 302 PHE A C 1
ATOM 2388 O O . PHE A 1 302 ? -8.994 5.642 -13.704 1.00 93.19 302 PHE A O 1
ATOM 2395 N N . VAL A 1 303 ? -9.585 5.494 -15.861 1.00 92.56 303 VAL A N 1
ATOM 2396 C CA . VAL A 1 303 ? -9.290 6.891 -16.195 1.00 92.56 303 VAL A CA 1
ATOM 2397 C C . VAL A 1 303 ? -10.594 7.598 -16.530 1.00 92.56 303 VAL A C 1
ATOM 2399 O O . VAL A 1 303 ? -11.331 7.172 -17.422 1.00 92.56 303 VAL A O 1
ATOM 2402 N N . VAL A 1 304 ? -10.881 8.683 -15.812 1.00 96.62 304 VAL A N 1
ATOM 2403 C CA . VAL A 1 304 ? -12.008 9.562 -16.128 1.00 96.62 304 VAL A CA 1
ATOM 2404 C C . VAL A 1 304 ? -11.685 10.356 -17.392 1.00 96.62 304 VAL A C 1
ATOM 2406 O O . VAL A 1 304 ? -10.601 10.918 -17.523 1.00 96.62 304 VAL A O 1
ATOM 2409 N N . ASP A 1 305 ? -12.629 10.379 -18.333 1.00 95.62 305 ASP A N 1
ATOM 2410 C CA . ASP A 1 305 ? -12.461 11.002 -19.646 1.00 95.62 305 ASP A CA 1
ATOM 2411 C C . ASP A 1 305 ? -12.217 12.514 -19.522 1.00 95.62 305 ASP A C 1
ATOM 2413 O O . ASP A 1 305 ? -13.102 13.273 -19.122 1.00 95.62 305 ASP A O 1
ATOM 2417 N N . ALA A 1 306 ? -11.009 12.947 -19.888 1.00 96.12 306 ALA A N 1
ATOM 2418 C CA . ALA A 1 306 ? -10.598 14.345 -19.817 1.00 96.12 306 ALA A CA 1
ATOM 2419 C C . ALA A 1 306 ? -11.309 15.255 -20.835 1.00 96.12 306 ALA A C 1
ATOM 2421 O O . ALA A 1 306 ? -11.249 16.478 -20.702 1.00 96.12 306 ALA A O 1
ATOM 2422 N N . THR A 1 307 ? -11.973 14.677 -21.841 1.00 96.75 307 THR A N 1
ATOM 2423 C CA . THR A 1 307 ? -12.755 15.414 -22.845 1.00 96.75 307 THR A CA 1
ATOM 2424 C C . THR A 1 307 ? -14.199 15.669 -22.409 1.00 96.75 307 THR A C 1
ATOM 2426 O O . THR A 1 307 ? -14.894 16.478 -23.026 1.00 96.75 307 THR A O 1
ATOM 2429 N N . ASP A 1 308 ? -14.653 15.036 -21.323 1.00 97.69 308 ASP A N 1
ATOM 2430 C CA . ASP A 1 308 ? -15.969 15.283 -20.742 1.00 97.69 308 ASP A CA 1
ATOM 2431 C C . ASP A 1 308 ? -16.056 16.722 -20.202 1.00 97.69 308 ASP A C 1
ATOM 2433 O O . ASP A 1 308 ? -15.203 17.169 -19.431 1.00 97.69 308 ASP A O 1
ATOM 2437 N N . GLY A 1 309 ? -17.119 17.456 -20.548 1.00 98.12 309 GLY A N 1
ATOM 2438 C CA . GLY A 1 309 ? -17.315 18.840 -20.094 1.00 98.12 309 GLY A CA 1
ATOM 2439 C C . GLY A 1 309 ? -17.362 19.002 -18.565 1.00 98.12 309 GLY A C 1
ATOM 2440 O O . GLY A 1 309 ? -17.120 20.093 -18.047 1.00 98.12 309 GLY A O 1
ATOM 2441 N N . ARG A 1 310 ? -17.629 17.922 -17.819 1.00 98.38 310 ARG A N 1
ATOM 2442 C CA . ARG A 1 310 ? -17.625 17.887 -16.348 1.00 98.38 310 ARG A CA 1
ATOM 2443 C C . ARG A 1 310 ? -16.218 17.724 -15.758 1.00 98.38 310 ARG A C 1
ATOM 2445 O O . ARG A 1 310 ? -16.037 18.012 -14.571 1.00 98.38 310 ARG A O 1
ATOM 2452 N N . PHE A 1 311 ? -15.223 17.308 -16.550 1.00 98.44 311 PHE A N 1
ATOM 2453 C CA . PHE A 1 311 ? -13.914 16.849 -16.070 1.00 98.44 311 PHE A CA 1
ATOM 2454 C C . PHE A 1 311 ? -13.188 17.865 -15.185 1.00 98.44 311 PHE A C 1
ATOM 2456 O O . PHE A 1 311 ? -12.715 17.515 -14.110 1.00 98.44 311 PHE A O 1
ATOM 2463 N N . GLN A 1 312 ? -13.137 19.142 -15.573 1.00 98.31 312 GLN A N 1
ATOM 2464 C CA . GLN A 1 312 ? -12.435 20.160 -14.776 1.00 98.31 312 GLN A CA 1
ATOM 2465 C C . GLN A 1 312 ? -13.080 20.378 -13.401 1.00 98.31 312 GLN A C 1
ATOM 2467 O O . GLN A 1 312 ? -12.393 20.558 -12.391 1.00 98.31 312 GLN A O 1
ATOM 2472 N N . THR A 1 313 ? -14.414 20.313 -13.349 1.00 98.50 313 THR A N 1
ATOM 2473 C CA . THR A 1 313 ? -15.156 20.393 -12.087 1.00 98.50 313 THR A CA 1
ATOM 2474 C C . THR A 1 313 ? -14.904 19.155 -11.233 1.00 98.50 313 THR A C 1
ATOM 2476 O O . THR A 1 313 ? -14.654 19.289 -10.037 1.00 98.50 313 THR A O 1
ATOM 2479 N N . TYR A 1 314 ? -14.938 17.973 -11.847 1.00 98.56 314 TYR A N 1
ATOM 2480 C CA . TYR A 1 314 ? -14.604 16.705 -11.207 1.00 98.56 314 TYR A CA 1
ATOM 2481 C C . TYR A 1 314 ? -13.191 16.706 -10.623 1.00 98.56 314 TYR A C 1
ATOM 2483 O O . TYR A 1 314 ? -13.026 16.426 -9.443 1.00 98.56 314 TYR A O 1
ATOM 2491 N N . ASN A 1 315 ? -12.182 17.081 -11.409 1.00 98.19 315 ASN A N 1
ATOM 2492 C CA . ASN A 1 315 ? -10.782 17.023 -11.003 1.00 98.19 315 ASN A CA 1
ATOM 2493 C C . ASN A 1 315 ? -10.502 17.975 -9.829 1.00 98.19 315 ASN A C 1
ATOM 2495 O O . ASN A 1 315 ? -9.828 17.618 -8.861 1.00 98.19 315 ASN A O 1
ATOM 2499 N N . THR A 1 316 ? -11.092 19.174 -9.879 1.00 98.31 316 THR A N 1
ATOM 2500 C CA . THR A 1 316 ? -11.035 20.145 -8.778 1.00 98.31 316 THR A CA 1
ATOM 2501 C C . THR A 1 316 ? -11.719 19.601 -7.520 1.00 98.31 316 THR A C 1
ATOM 2503 O O . THR A 1 316 ? -11.175 19.714 -6.421 1.00 98.31 316 THR A O 1
ATOM 2506 N N . ALA A 1 317 ? -12.903 18.995 -7.668 1.00 98.50 317 ALA A N 1
ATOM 2507 C CA . ALA A 1 317 ? -13.650 18.384 -6.572 1.00 98.50 317 ALA A CA 1
ATOM 2508 C C . ALA A 1 317 ? -12.881 17.219 -5.931 1.00 98.50 317 ALA A C 1
ATOM 2510 O O . ALA A 1 317 ? -12.689 17.220 -4.717 1.00 98.50 317 ALA A O 1
ATOM 2511 N N . LEU A 1 318 ? -12.372 16.284 -6.738 1.00 97.62 318 LEU A N 1
ATOM 2512 C CA . LEU A 1 318 ? -11.583 15.140 -6.283 1.00 97.62 318 LEU A CA 1
ATOM 2513 C C . LEU A 1 318 ? -10.335 15.598 -5.522 1.00 97.62 318 LEU A C 1
ATOM 2515 O O . LEU A 1 318 ? -10.103 15.152 -4.402 1.00 97.62 318 LEU A O 1
ATOM 2519 N N . THR A 1 319 ? -9.576 16.543 -6.085 1.00 97.12 319 THR A N 1
ATOM 2520 C CA . THR A 1 319 ? -8.376 17.101 -5.437 1.00 97.12 319 THR A CA 1
ATOM 2521 C C . THR A 1 319 ? -8.713 17.701 -4.071 1.00 97.12 319 THR A C 1
ATOM 2523 O O . THR A 1 319 ? -8.008 17.467 -3.091 1.00 97.12 319 THR A O 1
ATOM 2526 N N . LYS A 1 320 ? -9.817 18.453 -3.980 1.00 97.50 320 LYS A N 1
ATOM 2527 C CA . LYS A 1 320 ? -10.275 19.077 -2.733 1.00 97.50 320 LYS A CA 1
ATOM 2528 C C . LYS A 1 320 ? -10.735 18.047 -1.695 1.00 97.50 320 LYS A C 1
ATOM 2530 O O . LYS A 1 320 ? -10.431 18.210 -0.511 1.00 97.50 320 LYS A O 1
ATOM 2535 N N . ILE A 1 321 ? -11.465 17.014 -2.121 1.00 98.00 321 ILE A N 1
ATOM 2536 C CA . ILE A 1 321 ? -11.917 15.911 -1.261 1.00 98.00 321 ILE A CA 1
ATOM 2537 C C . ILE A 1 321 ? -10.702 15.163 -0.705 1.00 98.00 321 ILE A C 1
ATOM 2539 O O . ILE A 1 321 ? -10.577 15.061 0.514 1.00 98.00 321 ILE A O 1
ATOM 2543 N N . ASN A 1 322 ? -9.771 14.740 -1.565 1.00 96.69 322 ASN A N 1
ATOM 2544 C CA . ASN A 1 322 ? -8.568 14.011 -1.154 1.00 96.69 322 ASN A CA 1
ATOM 2545 C C . ASN A 1 322 ? -7.695 14.838 -0.205 1.00 96.69 322 ASN A C 1
ATOM 2547 O O . ASN A 1 322 ? -7.276 14.331 0.832 1.00 96.69 322 ASN A O 1
ATOM 2551 N N . ALA A 1 323 ? -7.501 16.131 -0.490 1.00 97.06 323 ALA A N 1
ATOM 2552 C CA . ALA A 1 323 ? -6.760 17.021 0.401 1.00 97.06 323 ALA A CA 1
ATOM 2553 C C . ALA A 1 323 ? -7.427 17.163 1.779 1.00 97.06 323 ALA A C 1
ATOM 2555 O O . ALA A 1 323 ? -6.758 17.195 2.811 1.00 97.06 323 ALA A O 1
ATOM 2556 N N . THR A 1 324 ? -8.759 17.226 1.811 1.00 97.75 324 THR A N 1
ATOM 2557 C CA . THR A 1 324 ? -9.514 17.325 3.066 1.00 97.75 324 THR A CA 1
ATOM 2558 C C . THR A 1 324 ? -9.409 16.036 3.866 1.00 97.75 324 THR A C 1
ATOM 2560 O O . THR A 1 324 ? -9.079 16.092 5.047 1.00 97.75 324 THR A O 1
ATOM 2563 N N . ILE A 1 325 ? -9.615 14.881 3.228 1.00 97.81 325 ILE A N 1
ATOM 2564 C CA . ILE A 1 325 ? -9.437 13.568 3.860 1.00 97.81 325 ILE A CA 1
ATOM 2565 C C . ILE A 1 325 ? -8.008 13.438 4.403 1.00 97.81 325 ILE A C 1
ATOM 2567 O O . ILE A 1 325 ? -7.831 13.132 5.581 1.00 97.81 325 ILE A O 1
ATOM 2571 N N . GLY A 1 326 ? -6.998 13.773 3.593 1.00 96.62 326 GLY A N 1
ATOM 2572 C CA . GLY A 1 326 ? -5.588 13.745 3.983 1.00 96.62 326 GLY A CA 1
ATOM 2573 C C . GLY A 1 326 ? -5.285 14.575 5.232 1.00 96.62 326 GLY A C 1
ATOM 2574 O O . GLY A 1 326 ? -4.576 14.114 6.121 1.00 96.62 326 GLY A O 1
ATOM 2575 N N . GLN A 1 327 ? -5.888 15.760 5.359 1.00 95.94 327 GLN A N 1
ATOM 2576 C CA . GLN A 1 327 ? -5.744 16.624 6.538 1.00 95.94 327 GLN A CA 1
ATOM 2577 C C . GLN A 1 327 ? -6.506 16.134 7.780 1.00 95.94 327 GLN A C 1
ATOM 2579 O O . GLN A 1 327 ? -6.138 16.495 8.901 1.00 95.94 327 GLN A O 1
ATOM 2584 N N . GLN A 1 328 ? -7.595 15.377 7.611 1.00 97.62 328 GLN A N 1
ATOM 2585 C CA . GLN A 1 328 ? -8.383 14.857 8.735 1.00 97.62 328 GLN A CA 1
ATOM 2586 C C . GLN A 1 328 ? -7.855 13.518 9.251 1.00 97.62 328 GLN A C 1
ATOM 2588 O O . GLN A 1 328 ? -7.949 13.272 10.451 1.00 97.62 328 GLN A O 1
ATOM 2593 N N . ILE A 1 329 ? -7.245 12.692 8.394 1.00 97.88 329 ILE A N 1
ATOM 2594 C CA . ILE A 1 329 ? -6.687 11.382 8.765 1.00 97.88 329 ILE A CA 1
ATOM 2595 C C . ILE A 1 329 ? -5.809 11.463 10.032 1.00 97.88 329 ILE A C 1
ATOM 2597 O O . ILE A 1 329 ? -6.130 10.764 10.993 1.00 97.88 329 ILE A O 1
ATOM 2601 N N . PRO A 1 330 ? -4.776 12.331 10.131 1.00 97.56 330 PRO A N 1
ATOM 2602 C CA . PRO A 1 330 ? -3.949 12.401 11.335 1.00 97.56 330 PRO A CA 1
ATOM 2603 C C . PRO A 1 330 ? -4.731 12.777 12.594 1.00 97.56 330 PRO A C 1
ATOM 2605 O O . PRO A 1 330 ? -4.358 12.349 13.680 1.00 97.56 330 PRO A O 1
ATOM 2608 N N . LYS A 1 331 ? -5.802 13.571 12.467 1.00 98.00 331 LYS A N 1
ATOM 2609 C CA . LYS A 1 331 ? -6.643 13.989 13.600 1.00 98.00 331 LYS A CA 1
ATOM 2610 C C . LYS A 1 331 ? -7.524 12.846 14.087 1.00 98.00 331 LYS A C 1
ATOM 2612 O O . LYS A 1 331 ? -7.672 12.677 15.288 1.00 98.00 331 LYS A O 1
ATOM 2617 N N . ILE A 1 332 ? -8.080 12.068 13.157 1.00 98.56 332 ILE A N 1
ATOM 2618 C CA . ILE A 1 332 ? -8.884 10.877 13.462 1.00 98.56 332 ILE A CA 1
ATOM 2619 C C . ILE A 1 332 ? -8.009 9.838 14.167 1.00 98.56 332 ILE A C 1
ATOM 2621 O O . ILE A 1 332 ? -8.386 9.330 15.217 1.00 98.56 332 ILE A O 1
ATOM 2625 N N . LEU A 1 333 ? -6.816 9.565 13.630 1.00 98.44 333 LEU A N 1
ATOM 2626 C CA . LEU A 1 333 ? -5.901 8.581 14.210 1.00 98.44 333 LEU A CA 1
ATOM 2627 C C . LEU A 1 333 ? -5.361 9.010 15.580 1.00 98.44 333 LEU A C 1
ATOM 2629 O O . LEU A 1 333 ? -5.219 8.164 16.457 1.00 98.44 333 LEU A O 1
ATOM 2633 N N . GLN A 1 334 ? -5.123 10.308 15.791 1.00 98.00 334 GLN A N 1
ATOM 2634 C CA . GLN A 1 334 ? -4.662 10.856 17.075 1.00 98.00 334 GLN A CA 1
ATOM 2635 C C . GLN A 1 334 ? -5.793 11.215 18.052 1.00 98.00 334 GLN A C 1
ATOM 2637 O O . GLN A 1 334 ? -5.538 11.825 19.093 1.00 98.00 334 GLN A O 1
ATOM 2642 N N . ALA A 1 335 ? -7.045 10.877 17.734 1.00 98.56 335 ALA A N 1
ATOM 2643 C CA . ALA A 1 335 ? -8.171 11.127 18.621 1.00 98.56 335 ALA A CA 1
ATOM 2644 C C . ALA A 1 335 ? -7.960 10.453 19.985 1.00 98.56 335 ALA A C 1
ATOM 2646 O O . ALA A 1 335 ? -7.363 9.383 20.081 1.00 98.56 335 ALA A O 1
ATOM 2647 N N . ALA A 1 336 ? -8.478 11.064 21.051 1.00 97.88 336 ALA A N 1
ATOM 2648 C CA . ALA A 1 336 ? -8.214 10.611 22.419 1.00 97.88 336 ALA A CA 1
ATOM 2649 C C . ALA A 1 336 ? -8.766 9.207 22.735 1.00 97.88 336 ALA A C 1
ATOM 2651 O O . ALA A 1 336 ? -8.331 8.583 23.699 1.00 97.88 336 ALA A O 1
ATOM 2652 N N . ASN A 1 337 ? -9.758 8.747 21.971 1.00 97.38 337 ASN A N 1
ATOM 2653 C CA . ASN A 1 337 ? -10.398 7.439 22.076 1.00 97.38 337 ASN A CA 1
ATOM 2654 C C . ASN A 1 337 ? -11.259 7.179 20.827 1.00 97.38 337 ASN A C 1
ATOM 2656 O O . ASN A 1 337 ? -11.508 8.093 20.033 1.00 97.38 337 ASN A O 1
ATOM 2660 N N . LYS A 1 338 ? -11.789 5.954 20.719 1.00 96.56 338 LYS A N 1
ATOM 2661 C CA . LYS A 1 338 ? -12.666 5.523 19.623 1.00 96.56 338 LYS A CA 1
ATOM 2662 C C . LYS A 1 338 ? -13.873 6.443 19.402 1.00 96.56 338 LYS A C 1
ATOM 2664 O O . LYS A 1 338 ? -14.154 6.791 18.263 1.00 96.56 338 LYS A O 1
ATOM 2669 N N . ALA A 1 339 ? -14.559 6.891 20.457 1.00 98.19 339 ALA A N 1
ATOM 2670 C CA . ALA A 1 339 ? -15.748 7.739 20.310 1.00 98.19 339 ALA A CA 1
ATOM 2671 C C . ALA A 1 339 ? -15.417 9.105 19.678 1.00 98.19 339 ALA A C 1
ATOM 2673 O O . ALA A 1 339 ? -16.161 9.606 18.833 1.00 98.19 339 ALA A O 1
ATOM 2674 N N . GLU A 1 340 ? -14.278 9.696 20.042 1.00 98.62 340 GLU A N 1
ATOM 2675 C CA . GLU A 1 340 ? -13.800 10.926 19.409 1.00 98.62 340 GLU A CA 1
ATOM 2676 C C . GLU A 1 340 ? -13.316 10.678 17.971 1.00 98.62 340 GLU A C 1
ATOM 2678 O O . GLU A 1 340 ? -13.590 11.492 17.086 1.00 98.62 340 GLU A O 1
ATOM 2683 N N . ALA A 1 341 ? -12.666 9.539 17.704 1.00 98.62 341 ALA A N 1
ATOM 2684 C CA . ALA A 1 341 ? -12.284 9.140 16.348 1.00 98.62 341 ALA A CA 1
ATOM 2685 C C . ALA A 1 341 ? -13.519 8.989 15.443 1.00 98.62 341 ALA A C 1
ATOM 2687 O O . ALA A 1 341 ? -13.545 9.523 14.333 1.00 98.62 341 ALA A O 1
ATOM 2688 N N . GLU A 1 342 ? -14.572 8.333 15.936 1.00 98.50 342 GLU A N 1
ATOM 2689 C CA . GLU A 1 342 ? -15.864 8.194 15.260 1.00 98.50 342 GLU A CA 1
ATOM 2690 C C . GLU A 1 342 ? -16.500 9.549 14.965 1.00 98.50 342 GLU A C 1
ATOM 2692 O O . GLU A 1 342 ? -16.957 9.796 13.845 1.00 98.50 342 GLU A O 1
ATOM 2697 N N . ARG A 1 343 ? -16.502 10.455 15.950 1.00 98.75 343 ARG A N 1
ATOM 2698 C CA . ARG A 1 343 ? -17.033 11.810 15.788 1.00 98.75 343 ARG A CA 1
ATOM 2699 C C . ARG A 1 343 ? -16.282 12.573 14.695 1.00 98.75 343 ARG A C 1
ATOM 2701 O O . ARG A 1 343 ? -16.918 13.181 13.835 1.00 98.75 343 ARG A O 1
ATOM 2708 N N . LEU A 1 344 ? -14.948 12.535 14.704 1.00 98.75 344 LEU A N 1
ATOM 2709 C CA . LEU A 1 344 ? -14.108 13.203 13.703 1.00 98.75 344 LEU A CA 1
ATOM 2710 C C . LEU A 1 344 ? -14.261 12.585 12.307 1.00 98.75 344 LEU A C 1
ATOM 2712 O O . LEU A 1 344 ? -14.281 13.312 11.311 1.00 98.75 344 LEU A O 1
ATOM 2716 N N . TYR A 1 345 ? -14.412 11.263 12.218 1.00 98.62 345 TYR A N 1
ATOM 2717 C CA . TYR A 1 345 ? -14.653 10.566 10.956 1.00 98.62 345 TYR A CA 1
ATOM 2718 C C . TYR A 1 345 ? -16.012 10.955 10.354 1.00 98.62 345 TYR A C 1
ATOM 2720 O O . TYR A 1 345 ? -16.069 11.410 9.212 1.00 98.62 345 TYR A O 1
ATOM 2728 N N . LYS A 1 346 ? -17.091 10.902 11.149 1.00 98.62 346 LYS A N 1
ATOM 2729 C CA . LYS A 1 346 ? -18.438 11.348 10.740 1.00 98.62 346 LYS A CA 1
ATOM 2730 C C . LYS A 1 346 ? -18.443 12.819 10.328 1.00 98.62 346 LYS A C 1
ATOM 2732 O O . LYS A 1 346 ? -18.946 13.158 9.262 1.00 98.62 346 LYS A O 1
ATOM 2737 N N . GLN A 1 347 ? -17.784 13.684 11.100 1.00 98.62 347 GLN A N 1
ATOM 2738 C CA . GLN A 1 347 ? -17.610 15.092 10.741 1.00 98.62 347 GLN A CA 1
ATOM 2739 C C . GLN A 1 347 ? -16.864 15.257 9.405 1.00 98.62 347 GLN A C 1
ATOM 2741 O O . GLN A 1 347 ? -17.175 16.157 8.627 1.00 98.62 347 GLN A O 1
ATOM 2746 N N . THR A 1 348 ? -15.885 14.399 9.115 1.00 98.50 348 THR A N 1
ATOM 2747 C CA . THR A 1 348 ? -15.162 14.422 7.836 1.00 98.50 348 THR A CA 1
ATOM 2748 C C . THR A 1 348 ? -16.082 14.051 6.676 1.00 98.50 348 THR A C 1
ATOM 2750 O O . THR A 1 348 ? -16.095 14.779 5.683 1.00 98.50 348 THR A O 1
ATOM 2753 N N . LEU A 1 349 ? -16.897 12.998 6.823 1.00 98.50 349 LEU A N 1
ATOM 2754 C CA . LEU A 1 349 ? -17.928 12.617 5.848 1.00 98.50 349 LEU A CA 1
ATOM 2755 C C . LEU A 1 349 ? -18.926 13.754 5.600 1.00 98.50 349 LEU A C 1
ATOM 2757 O O . LEU A 1 349 ? -19.187 14.116 4.454 1.00 98.50 349 LEU A O 1
ATOM 2761 N N . GLU A 1 350 ? -19.416 14.392 6.663 1.00 98.56 350 GLU A N 1
ATOM 2762 C CA . GLU A 1 350 ? -20.304 15.553 6.557 1.00 98.56 350 GLU A CA 1
ATOM 2763 C C . GLU A 1 350 ? -19.642 16.722 5.818 1.00 98.56 350 GLU A C 1
ATOM 2765 O O . GLU A 1 350 ? -20.289 17.399 5.020 1.00 98.56 350 GLU A O 1
ATOM 2770 N N . ILE A 1 351 ? -18.352 16.985 6.062 1.00 98.44 351 ILE A N 1
ATOM 2771 C CA . ILE A 1 351 ? -17.612 18.048 5.373 1.00 98.44 351 ILE A CA 1
ATOM 2772 C C . ILE A 1 351 ? -17.551 17.763 3.873 1.00 98.44 351 ILE A C 1
ATOM 2774 O O . ILE A 1 351 ? -17.922 18.644 3.094 1.00 98.44 351 ILE A O 1
ATOM 2778 N N . ILE A 1 352 ? -17.107 16.569 3.472 1.00 98.31 352 ILE A N 1
ATOM 2779 C CA . ILE A 1 352 ? -16.961 16.214 2.053 1.00 98.31 352 ILE A CA 1
ATOM 2780 C C . ILE A 1 352 ? -18.312 16.001 1.353 1.00 98.31 352 ILE A C 1
ATOM 2782 O O . ILE A 1 352 ? -18.389 16.142 0.137 1.00 98.31 352 ILE A O 1
ATOM 2786 N N . GLY A 1 353 ? -19.386 15.738 2.104 1.00 98.06 353 GLY A N 1
ATOM 2787 C CA . GLY A 1 353 ? -20.755 15.646 1.592 1.00 98.06 353 GLY A CA 1
ATOM 2788 C C . GLY A 1 353 ? -21.413 17.000 1.295 1.00 98.06 353 GLY A C 1
ATOM 2789 O O . GLY A 1 353 ? -22.439 17.056 0.618 1.00 98.06 353 GLY A O 1
ATOM 2790 N N . LYS A 1 354 ? -20.842 18.125 1.752 1.00 98.38 354 LYS A N 1
ATOM 2791 C CA . LYS A 1 354 ? -21.385 19.462 1.442 1.00 98.38 354 LYS A CA 1
ATOM 2792 C C . LYS A 1 354 ? -21.349 19.722 -0.063 1.00 98.38 354 LYS A C 1
ATOM 2794 O O . LYS A 1 354 ? -20.366 19.423 -0.738 1.00 98.38 354 LYS A O 1
ATOM 2799 N N . SER A 1 355 ? -22.363 20.419 -0.579 1.00 96.88 355 SER A N 1
ATOM 2800 C CA . SER A 1 355 ? -22.492 20.755 -2.011 1.00 96.88 355 SER A CA 1
ATOM 2801 C C . SER A 1 355 ? -21.241 21.416 -2.615 1.00 96.88 355 SER A C 1
ATOM 2803 O O . SER A 1 355 ? -20.906 21.184 -3.775 1.00 96.88 355 SER A O 1
ATOM 2805 N N . ALA A 1 356 ? -20.487 22.177 -1.813 1.00 96.69 356 ALA A N 1
ATOM 2806 C CA . ALA A 1 356 ? -19.223 22.808 -2.198 1.00 96.69 356 ALA A CA 1
ATOM 2807 C C . ALA A 1 356 ? -18.064 21.828 -2.500 1.00 96.69 356 ALA A C 1
ATOM 2809 O O . ALA A 1 356 ? -17.008 22.273 -2.962 1.00 96.69 356 ALA A O 1
ATOM 2810 N N . TYR A 1 357 ? -18.211 20.537 -2.197 1.00 98.19 357 TYR A N 1
ATOM 2811 C CA . TYR A 1 357 ? -17.242 19.478 -2.503 1.00 98.19 357 TYR A CA 1
ATOM 2812 C C . TYR A 1 357 ? -17.638 18.637 -3.712 1.00 98.19 357 TYR A C 1
ATOM 2814 O O . TYR A 1 357 ? -16.760 18.039 -4.320 1.00 98.19 357 TYR A O 1
ATOM 2822 N N . LYS A 1 358 ? -18.920 18.634 -4.104 1.00 98.50 358 LYS A N 1
ATOM 2823 C CA . LYS A 1 358 ? -19.422 17.908 -5.283 1.00 98.50 358 LYS A CA 1
ATOM 2824 C C . LYS A 1 358 ? -19.063 16.411 -5.273 1.00 98.50 358 LYS A C 1
ATOM 2826 O O . LYS A 1 358 ? -18.750 15.848 -6.321 1.00 98.50 358 LYS A O 1
ATOM 2831 N N . LEU A 1 359 ? -19.125 15.768 -4.103 1.00 98.44 359 LEU A N 1
ATOM 2832 C CA . LEU A 1 359 ? -18.823 14.340 -3.942 1.00 98.44 359 LEU A CA 1
ATOM 2833 C C . LEU A 1 359 ? -19.671 13.454 -4.869 1.00 98.44 359 LEU A C 1
ATOM 2835 O O . LEU A 1 359 ? -19.132 12.542 -5.490 1.00 98.44 359 LEU A O 1
ATOM 2839 N N . ASP A 1 360 ? -20.953 13.775 -5.061 1.00 98.31 360 ASP A N 1
ATOM 2840 C CA . ASP A 1 360 ? -21.831 13.027 -5.973 1.00 98.31 360 ASP A CA 1
ATOM 2841 C C . ASP A 1 360 ? -21.328 13.029 -7.422 1.00 98.31 360 ASP A C 1
ATOM 2843 O O . ASP A 1 360 ? -21.389 12.004 -8.104 1.00 98.31 360 ASP A O 1
ATOM 2847 N N . LEU A 1 361 ? -20.772 14.153 -7.896 1.00 98.62 361 LEU A N 1
ATOM 2848 C CA . LEU A 1 361 ? -20.165 14.230 -9.227 1.00 98.62 361 LEU A CA 1
ATOM 2849 C C . LEU A 1 361 ? -18.930 13.329 -9.312 1.00 98.62 361 LEU A C 1
ATOM 2851 O O . LEU A 1 361 ? -18.763 12.616 -10.299 1.00 98.62 361 LEU A O 1
ATOM 2855 N N . VAL A 1 362 ? -18.085 13.345 -8.276 1.00 98.56 362 VAL A N 1
ATOM 2856 C CA . VAL A 1 362 ? -16.889 12.495 -8.198 1.00 98.56 362 VAL A CA 1
ATOM 2857 C C . VAL A 1 362 ? -17.265 11.019 -8.239 1.00 98.56 362 VAL A C 1
ATOM 2859 O O . VAL A 1 362 ? -16.755 10.283 -9.080 1.00 98.56 362 VAL A O 1
ATOM 2862 N N . LYS A 1 363 ? -18.217 10.597 -7.403 1.00 98.19 363 LYS A N 1
ATOM 2863 C CA . LYS A 1 363 ? -18.714 9.216 -7.371 1.00 98.19 363 LYS A CA 1
ATOM 2864 C C . LYS A 1 363 ? -19.333 8.802 -8.703 1.00 98.19 363 LYS A C 1
ATOM 2866 O O . LYS A 1 363 ? -19.073 7.694 -9.170 1.00 98.19 363 LYS A O 1
ATOM 2871 N N . THR A 1 364 ? -20.097 9.691 -9.337 1.00 98.44 364 THR A N 1
ATOM 2872 C CA . THR A 1 364 ? -20.724 9.436 -10.641 1.00 98.44 364 THR A CA 1
ATOM 2873 C C . THR A 1 364 ? -19.674 9.216 -11.726 1.00 98.44 364 THR A C 1
ATOM 2875 O O . THR A 1 364 ? -19.678 8.173 -12.375 1.00 98.44 364 THR A O 1
ATOM 2878 N N . MET A 1 365 ? -18.729 10.145 -11.890 1.00 98.62 365 MET A N 1
ATOM 2879 C CA . MET A 1 365 ? -17.715 10.043 -12.944 1.00 98.62 365 MET A CA 1
ATOM 2880 C C . MET A 1 365 ? -16.729 8.892 -12.700 1.00 98.62 365 MET A C 1
ATOM 2882 O O . MET A 1 365 ? -16.336 8.228 -13.658 1.00 98.62 365 MET A O 1
ATOM 2886 N N . ASN A 1 366 ? -16.396 8.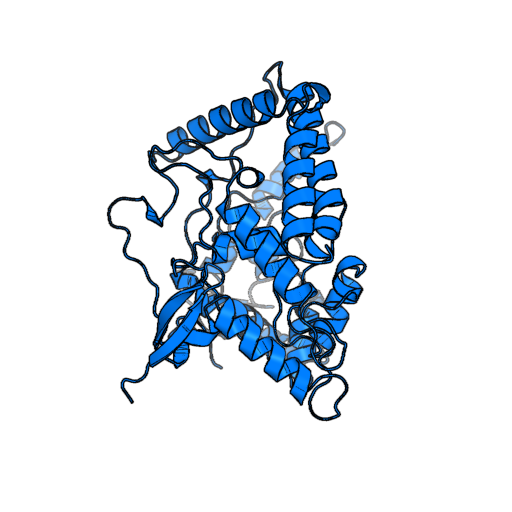585 -11.439 1.00 98.31 366 ASN A N 1
ATOM 2887 C CA . ASN A 1 366 ? -15.637 7.377 -11.100 1.00 98.31 366 ASN A CA 1
ATOM 2888 C C . ASN A 1 366 ? -16.409 6.110 -11.481 1.00 98.31 366 ASN A C 1
ATOM 2890 O O . ASN A 1 366 ? -15.847 5.224 -12.113 1.00 98.31 366 ASN A O 1
ATOM 2894 N N . SER A 1 367 ? -17.702 6.034 -11.152 1.00 98.00 367 SER A N 1
ATOM 2895 C CA . SER A 1 367 ? -18.534 4.864 -11.464 1.00 98.00 367 SER A CA 1
ATOM 2896 C C . SER A 1 367 ? -18.689 4.649 -12.971 1.00 98.00 367 SER A C 1
ATOM 2898 O O . SER A 1 367 ? -18.595 3.517 -13.441 1.00 98.00 367 SER A O 1
ATOM 2900 N N . GLU A 1 368 ? -18.881 5.722 -13.742 1.00 98.00 368 GLU A N 1
ATOM 2901 C CA . GLU A 1 368 ? -18.937 5.673 -15.208 1.00 98.00 368 GLU A CA 1
ATOM 2902 C C . GLU A 1 368 ? -17.606 5.196 -15.813 1.00 98.00 368 GLU A C 1
ATOM 2904 O O . GLU A 1 368 ? -17.595 4.328 -16.690 1.00 98.00 368 GLU A O 1
ATOM 2909 N N . ALA A 1 369 ? -16.475 5.740 -15.349 1.00 98.12 369 ALA A N 1
ATOM 2910 C CA . ALA A 1 369 ? -15.148 5.345 -15.817 1.00 98.12 369 ALA A CA 1
ATOM 2911 C C . ALA A 1 369 ? -14.818 3.895 -15.439 1.00 98.12 369 ALA A C 1
ATOM 2913 O O . ALA A 1 369 ? -14.346 3.132 -16.280 1.00 98.12 369 ALA A O 1
ATOM 2914 N N . TYR A 1 370 ? -15.136 3.491 -14.210 1.00 97.88 370 TYR A N 1
ATOM 2915 C CA . TYR A 1 370 ? -14.980 2.124 -13.729 1.00 97.88 370 TYR A CA 1
ATOM 2916 C C . TYR A 1 370 ? -15.793 1.127 -14.561 1.00 97.88 370 TYR A C 1
ATOM 2918 O O . TYR A 1 370 ? -15.255 0.120 -15.020 1.00 97.88 370 TYR A O 1
ATOM 2926 N N . ALA A 1 371 ? -17.065 1.430 -14.844 1.00 97.31 371 ALA A N 1
ATOM 2927 C CA . ALA A 1 371 ? -17.911 0.591 -15.691 1.00 97.31 371 ALA A CA 1
ATOM 2928 C C . ALA A 1 371 ? -17.332 0.425 -17.109 1.00 97.31 371 ALA A C 1
ATOM 2930 O O . ALA A 1 371 ? -17.278 -0.693 -17.624 1.00 97.31 371 ALA A O 1
ATOM 2931 N N . LYS A 1 372 ? -16.829 1.511 -17.718 1.00 96.75 372 LYS A N 1
ATOM 2932 C CA . LYS A 1 372 ? -16.133 1.459 -19.018 1.00 96.75 372 LYS A CA 1
ATOM 2933 C C . LYS A 1 372 ? -14.872 0.591 -18.955 1.00 96.75 372 LYS A C 1
ATOM 2935 O O . LYS A 1 372 ? -14.624 -0.186 -19.874 1.00 96.75 372 LYS A O 1
ATOM 2940 N N . THR A 1 373 ? -14.073 0.707 -17.896 1.00 95.88 373 THR A N 1
ATOM 2941 C CA . THR A 1 373 ? -12.869 -0.118 -17.706 1.00 95.88 373 THR A CA 1
ATOM 2942 C C . THR A 1 373 ? -13.225 -1.594 -17.576 1.00 95.88 373 THR A C 1
ATOM 2944 O O . THR A 1 373 ? -12.642 -2.417 -18.274 1.00 95.88 373 THR A O 1
ATOM 2947 N N . LYS A 1 374 ? -14.236 -1.943 -16.776 1.00 95.69 374 LYS A N 1
ATOM 2948 C CA . LYS A 1 374 ? -14.696 -3.331 -16.652 1.00 95.69 374 LYS A CA 1
ATOM 2949 C C . LYS A 1 374 ? -15.214 -3.914 -17.961 1.00 95.69 374 LYS A C 1
ATOM 2951 O O . LYS A 1 374 ? -14.887 -5.051 -18.286 1.00 95.69 374 LYS A O 1
ATOM 2956 N N . GLN A 1 375 ? -15.928 -3.116 -18.756 1.00 96.25 375 GLN A N 1
ATOM 2957 C CA . GLN A 1 375 ? -16.335 -3.517 -20.102 1.00 96.25 375 GLN A CA 1
ATOM 2958 C C . GLN A 1 375 ? -15.124 -3.832 -20.995 1.00 96.25 375 GLN A C 1
ATOM 2960 O O . GLN A 1 375 ? -15.145 -4.833 -21.704 1.00 96.25 375 GLN A O 1
ATOM 2965 N N . LYS A 1 376 ? -14.060 -3.016 -20.947 1.00 94.94 376 LYS A N 1
ATOM 2966 C CA . LYS A 1 376 ? -12.815 -3.268 -21.699 1.00 94.94 376 LYS A CA 1
ATOM 2967 C C . LYS A 1 376 ? -12.087 -4.528 -21.232 1.00 94.94 376 LYS A C 1
ATOM 2969 O O . LYS A 1 376 ? -11.515 -5.228 -22.057 1.00 94.94 376 LYS A O 1
ATOM 2974 N N . LEU A 1 377 ? -12.106 -4.797 -19.928 1.00 93.75 377 LEU A N 1
ATOM 2975 C CA . LEU A 1 377 ? -11.501 -5.988 -19.328 1.00 93.75 377 LEU A CA 1
ATOM 2976 C C . LEU A 1 377 ? -12.354 -7.253 -19.521 1.00 93.75 377 LEU A C 1
ATOM 2978 O O . LEU A 1 377 ? -11.862 -8.351 -19.291 1.00 93.75 377 LEU A O 1
ATOM 2982 N N . GLY A 1 378 ? -13.616 -7.116 -19.940 1.00 95.38 378 GLY A N 1
ATOM 2983 C CA . GLY A 1 378 ? -14.528 -8.244 -20.122 1.00 95.38 378 GLY A CA 1
ATOM 2984 C C . GLY A 1 378 ? -15.004 -8.874 -18.809 1.00 95.38 378 GLY A C 1
ATOM 2985 O O . GLY A 1 378 ? -15.325 -10.058 -18.797 1.00 95.38 378 GLY A O 1
ATOM 2986 N N . VAL A 1 379 ? -15.056 -8.106 -17.713 1.00 94.38 379 VAL A N 1
ATOM 2987 C CA . VAL A 1 379 ? -15.442 -8.601 -16.377 1.00 94.38 379 VAL A CA 1
ATOM 2988 C C . VAL A 1 379 ? -16.718 -7.933 -15.863 1.00 94.38 379 VAL A C 1
ATOM 2990 O O . VAL A 1 379 ? -16.919 -6.729 -16.031 1.00 94.38 379 VAL A O 1
ATOM 2993 N N . SER A 1 380 ? -17.592 -8.701 -15.207 1.00 93.38 380 SER A N 1
ATOM 2994 C CA . SER A 1 380 ? -18.794 -8.187 -14.530 1.00 93.38 380 SER A CA 1
ATOM 2995 C C . SER A 1 380 ? -18.507 -7.779 -13.083 1.00 93.38 380 SER A C 1
ATOM 2997 O O . SER A 1 380 ? -18.984 -6.737 -12.632 1.00 93.38 380 SER A O 1
ATOM 2999 N N . VAL A 1 381 ? -17.669 -8.550 -12.392 1.00 95.81 381 VAL A N 1
ATOM 3000 C CA . VAL A 1 381 ? -17.173 -8.335 -11.027 1.00 95.81 381 VAL A CA 1
ATOM 3001 C C . VAL A 1 381 ? -15.651 -8.453 -11.081 1.00 95.81 381 VAL A C 1
ATOM 3003 O O . VAL A 1 381 ? -15.121 -9.405 -11.645 1.00 95.81 381 VAL A O 1
ATOM 3006 N N . ALA A 1 382 ? -14.955 -7.448 -10.565 1.00 95.75 382 ALA A N 1
ATOM 3007 C CA . ALA A 1 382 ? -13.503 -7.390 -10.496 1.00 95.75 382 ALA A CA 1
ATOM 3008 C C . ALA A 1 382 ? -12.965 -7.664 -9.083 1.00 95.75 382 ALA A C 1
ATOM 3010 O O . ALA A 1 382 ? -11.815 -8.072 -8.969 1.00 95.75 382 ALA A O 1
ATOM 3011 N N . TRP A 1 383 ? -13.764 -7.505 -8.023 1.00 96.88 383 TRP A N 1
ATOM 3012 C CA . TRP A 1 383 ? -13.348 -7.846 -6.664 1.00 96.88 383 TRP A CA 1
ATOM 3013 C C . TRP A 1 383 ? -13.113 -9.359 -6.541 1.00 96.88 383 TRP A C 1
ATOM 3015 O O . TRP A 1 383 ? -14.067 -10.124 -6.699 1.00 96.88 383 TRP A O 1
ATOM 3025 N N . PRO A 1 384 ? -11.881 -9.816 -6.250 1.00 94.50 384 PRO A N 1
ATOM 3026 C CA . PRO A 1 384 ? -11.518 -11.231 -6.330 1.00 94.50 384 PRO A CA 1
ATOM 3027 C C . PRO A 1 384 ? -12.398 -12.155 -5.492 1.00 94.50 384 PRO A C 1
ATOM 3029 O O . PRO A 1 384 ? -12.818 -13.195 -5.988 1.00 94.50 384 PRO A O 1
ATOM 3032 N N . ALA A 1 385 ? -12.745 -11.750 -4.266 1.00 95.06 385 ALA A N 1
ATOM 3033 C CA . ALA A 1 385 ? -13.537 -12.577 -3.354 1.00 95.06 385 ALA A CA 1
ATOM 3034 C C . ALA A 1 385 ? -14.981 -12.831 -3.830 1.00 95.06 385 ALA A C 1
ATOM 3036 O O . ALA A 1 385 ? -15.660 -13.700 -3.289 1.00 95.06 385 ALA A O 1
ATOM 3037 N N . TRP A 1 386 ? -15.454 -12.081 -4.829 1.00 96.12 386 TRP A N 1
ATOM 3038 C CA . TRP A 1 386 ? -16.793 -12.218 -5.408 1.00 96.12 386 TRP A CA 1
ATOM 3039 C C . TRP A 1 386 ? -16.772 -12.760 -6.841 1.00 96.12 386 TRP A C 1
ATOM 3041 O O . TRP A 1 386 ? -17.820 -12.845 -7.483 1.00 96.12 386 TRP A O 1
ATOM 3051 N N . GLN A 1 387 ? -15.597 -13.116 -7.366 1.00 93.88 387 GLN A N 1
ATOM 3052 C CA . GLN A 1 387 ? -15.484 -13.761 -8.671 1.00 93.88 387 GLN A CA 1
ATOM 3053 C C . GLN A 1 387 ? -15.865 -15.244 -8.584 1.00 93.88 387 GLN A C 1
ATOM 3055 O O . GLN A 1 387 ? -15.638 -15.920 -7.577 1.00 93.88 387 GLN A O 1
ATOM 3060 N N . GLU A 1 388 ? -16.430 -15.769 -9.671 1.00 92.12 388 GLU A N 1
ATOM 3061 C CA . GLU A 1 388 ? -16.740 -17.192 -9.789 1.00 92.12 388 GLU A CA 1
ATOM 3062 C C . GLU A 1 388 ? -15.460 -18.034 -9.655 1.00 92.12 388 GLU A C 1
ATOM 3064 O O . GLU A 1 388 ? -14.445 -17.755 -10.290 1.00 92.12 388 GLU A O 1
ATOM 3069 N N . GLY A 1 389 ? -15.508 -19.070 -8.814 1.00 92.12 389 GLY A N 1
ATOM 3070 C CA . GLY A 1 389 ? -14.365 -19.952 -8.572 1.00 92.12 389 GLY A CA 1
ATOM 3071 C C . GLY A 1 389 ? -13.340 -19.427 -7.563 1.00 92.12 389 GLY A C 1
ATOM 3072 O O . GLY A 1 389 ? -12.311 -20.077 -7.378 1.00 92.12 389 GLY A O 1
ATOM 3073 N N . TYR A 1 390 ? -13.601 -18.300 -6.887 1.00 94.50 390 TYR A N 1
ATOM 3074 C CA . TYR A 1 390 ? -12.748 -17.837 -5.794 1.00 94.50 390 TYR A CA 1
ATOM 3075 C C . TYR A 1 390 ? -12.649 -18.886 -4.679 1.00 94.50 390 TYR A C 1
ATOM 3077 O O . TYR A 1 390 ? -13.652 -19.364 -4.145 1.00 94.50 390 TYR A O 1
ATOM 3085 N N . VAL A 1 391 ? -11.414 -19.205 -4.299 1.00 94.69 391 VAL A N 1
ATOM 3086 C CA . VAL A 1 391 ? -11.095 -20.025 -3.133 1.00 94.69 391 VAL A CA 1
ATOM 3087 C C . VAL A 1 391 ? -10.193 -19.192 -2.244 1.00 94.69 391 VAL A C 1
ATOM 3089 O O . VAL A 1 391 ? -9.123 -18.768 -2.674 1.00 94.69 391 VAL A O 1
ATOM 3092 N N . SER A 1 392 ? -10.628 -18.961 -1.006 1.00 95.00 392 SER A N 1
ATOM 3093 C CA . SER A 1 392 ? -9.832 -18.217 -0.033 1.00 95.00 392 SER A CA 1
ATOM 3094 C C . SER A 1 392 ? -8.473 -18.901 0.179 1.00 95.00 392 SER A C 1
ATOM 3096 O O . SER A 1 392 ? -8.453 -20.069 0.577 1.00 95.00 392 SER A O 1
ATOM 3098 N N . PRO A 1 393 ? -7.340 -18.207 -0.047 1.00 94.69 393 PRO A N 1
ATOM 3099 C CA . PRO A 1 393 ? -6.006 -18.763 0.183 1.00 94.69 393 PRO A CA 1
ATOM 3100 C C . PRO A 1 393 ? -5.577 -18.683 1.657 1.00 94.69 393 PRO A C 1
ATOM 3102 O O . PRO A 1 393 ? -4.433 -18.997 1.979 1.00 94.69 393 PRO A O 1
ATOM 3105 N N . LEU A 1 394 ? -6.458 -18.211 2.548 1.00 94.75 394 LEU A N 1
ATOM 3106 C CA . LEU A 1 394 ? -6.128 -17.939 3.941 1.00 94.75 394 LEU A CA 1
ATOM 3107 C C . LEU A 1 394 ? -5.716 -19.214 4.687 1.00 94.75 394 LEU A C 1
ATOM 3109 O O . LEU A 1 394 ? -6.526 -20.108 4.920 1.00 94.75 394 LEU A O 1
ATOM 3113 N N . ASP A 1 395 ? -4.471 -19.228 5.155 1.00 94.25 395 ASP A N 1
ATOM 3114 C CA . ASP A 1 395 ? -3.929 -20.256 6.041 1.00 94.25 395 ASP A CA 1
ATOM 3115 C C . ASP A 1 395 ? -3.340 -19.592 7.290 1.00 94.25 395 ASP A C 1
ATOM 3117 O O . ASP A 1 395 ? -2.187 -19.156 7.317 1.00 94.25 395 ASP A O 1
ATOM 3121 N N . ARG A 1 396 ? -4.146 -19.535 8.357 1.00 91.94 396 ARG A N 1
ATOM 3122 C CA . ARG A 1 396 ? -3.756 -18.934 9.643 1.00 91.94 396 ARG A CA 1
ATOM 3123 C C . ARG A 1 396 ? -2.615 -19.666 10.341 1.00 91.94 396 ARG A C 1
ATOM 3125 O O . ARG A 1 396 ? -1.992 -19.089 11.221 1.00 91.94 396 ARG A O 1
ATOM 3132 N N . THR A 1 397 ? -2.277 -20.888 9.938 1.00 92.19 397 THR A N 1
ATOM 3133 C CA . THR A 1 397 ? -1.096 -21.572 10.486 1.00 92.19 397 THR A CA 1
ATOM 3134 C C . THR A 1 397 ? 0.218 -21.008 9.933 1.00 92.19 397 THR A C 1
ATOM 3136 O O . THR A 1 397 ? 1.288 -21.306 10.466 1.00 92.19 397 THR A O 1
ATOM 3139 N N . LYS A 1 398 ? 0.146 -20.153 8.900 1.00 94.94 398 LYS A N 1
ATOM 3140 C CA . LYS A 1 398 ? 1.283 -19.539 8.208 1.00 94.94 398 LYS A CA 1
ATOM 3141 C C . LYS A 1 398 ? 1.176 -18.007 8.214 1.00 94.94 398 LYS A C 1
ATOM 3143 O O . LYS A 1 398 ? 0.971 -17.404 7.160 1.00 94.94 398 LYS A O 1
ATOM 3148 N N . PRO A 1 399 ? 1.372 -17.339 9.366 1.00 95.00 399 PRO A N 1
ATOM 3149 C CA . PRO A 1 399 ? 1.196 -15.885 9.496 1.00 95.00 399 PRO A CA 1
ATOM 3150 C C . PRO A 1 399 ? 2.093 -15.057 8.557 1.00 95.00 399 PRO A C 1
ATOM 3152 O O . PRO A 1 399 ? 1.779 -13.917 8.216 1.00 95.00 399 PRO A O 1
ATOM 3155 N N . ASN A 1 400 ? 3.201 -15.641 8.097 1.00 95.38 400 ASN A N 1
ATOM 3156 C CA . ASN A 1 400 ? 4.149 -15.007 7.184 1.00 95.38 400 ASN A CA 1
ATOM 3157 C C . ASN A 1 400 ? 3.859 -15.264 5.694 1.00 95.38 400 ASN A C 1
ATOM 3159 O O . ASN A 1 400 ? 4.638 -14.814 4.854 1.00 95.38 400 ASN A O 1
ATOM 3163 N N . GLY A 1 401 ? 2.760 -15.952 5.362 1.00 95.06 401 GLY A N 1
ATOM 3164 C CA . GLY A 1 401 ? 2.433 -16.408 4.010 1.00 95.06 401 GLY A CA 1
ATOM 3165 C C . GLY A 1 401 ? 3.137 -17.713 3.631 1.00 95.06 401 GLY A C 1
ATOM 3166 O O . GLY A 1 401 ? 3.588 -18.473 4.490 1.00 95.06 401 GLY A O 1
ATOM 3167 N N . ASP A 1 402 ? 3.250 -17.981 2.331 1.00 95.25 402 ASP A N 1
ATOM 3168 C CA . ASP A 1 402 ? 3.931 -19.172 1.824 1.00 95.25 402 ASP A CA 1
ATOM 3169 C C . ASP A 1 402 ? 5.453 -18.971 1.776 1.00 95.25 402 ASP A C 1
ATOM 3171 O O . ASP A 1 402 ? 6.034 -18.527 0.782 1.00 95.25 402 ASP A O 1
ATOM 3175 N N . THR A 1 403 ? 6.121 -19.302 2.879 1.00 93.12 403 THR A N 1
ATOM 3176 C CA . THR A 1 403 ? 7.581 -19.189 3.003 1.00 93.12 403 THR A CA 1
ATOM 3177 C C . THR A 1 403 ? 8.343 -20.160 2.101 1.00 93.12 403 THR A C 1
ATOM 3179 O O . THR A 1 403 ? 9.536 -19.950 1.883 1.00 93.12 403 THR A O 1
ATOM 3182 N N . SER A 1 404 ? 7.684 -21.164 1.499 1.00 93.44 404 SER A N 1
ATOM 3183 C CA . SER A 1 404 ? 8.312 -22.010 0.471 1.00 93.44 404 SER A CA 1
ATOM 3184 C C . SER A 1 404 ? 8.657 -21.226 -0.799 1.00 93.44 404 SER A C 1
ATOM 3186 O O . SER A 1 404 ? 9.502 -21.648 -1.587 1.00 93.44 404 SER A O 1
ATOM 3188 N N . LEU A 1 405 ? 8.055 -20.043 -0.972 1.00 91.62 405 LEU A N 1
ATOM 3189 C CA . LEU A 1 405 ? 8.348 -19.143 -2.078 1.00 91.62 405 LEU A CA 1
ATOM 3190 C C . LEU A 1 405 ? 9.606 -18.293 -1.853 1.00 91.62 405 LEU A C 1
ATOM 3192 O O . LEU A 1 405 ? 10.011 -17.608 -2.799 1.00 91.62 405 LEU A O 1
ATOM 3196 N N . TYR A 1 406 ? 10.214 -18.307 -0.657 1.00 90.56 406 TYR A N 1
ATOM 3197 C CA . TYR A 1 406 ? 11.473 -17.602 -0.403 1.00 90.56 406 TYR A CA 1
ATOM 3198 C C . TYR A 1 406 ? 12.579 -18.052 -1.357 1.00 90.56 406 TYR A C 1
ATOM 3200 O O . TYR A 1 406 ? 12.681 -19.217 -1.742 1.00 90.56 406 TYR A O 1
ATOM 3208 N N . ARG A 1 407 ? 13.436 -17.106 -1.739 1.00 84.69 407 ARG A N 1
ATOM 3209 C CA . ARG A 1 407 ? 14.612 -17.369 -2.567 1.00 84.69 407 ARG A CA 1
ATOM 3210 C C . ARG A 1 407 ? 15.840 -17.495 -1.660 1.00 84.69 407 ARG A C 1
ATOM 3212 O O . ARG A 1 407 ? 16.199 -16.556 -0.967 1.00 84.69 407 ARG A O 1
ATOM 3219 N N . GLY A 1 408 ? 16.497 -18.653 -1.673 1.00 76.50 408 GLY A N 1
ATOM 3220 C CA . GLY A 1 408 ? 17.774 -18.874 -0.975 1.00 76.50 408 GLY A CA 1
ATOM 3221 C C . GLY A 1 408 ? 18.986 -18.705 -1.893 1.00 76.50 408 GLY A C 1
ATOM 3222 O O . GLY A 1 408 ? 18.838 -18.783 -3.111 1.00 76.50 408 GLY A O 1
ATOM 3223 N N . TYR A 1 409 ? 20.172 -18.492 -1.324 1.00 58.94 409 TYR A N 1
ATOM 3224 C CA . TYR A 1 409 ? 21.426 -18.672 -2.067 1.00 58.94 409 TYR A CA 1
ATOM 3225 C C . TYR A 1 409 ? 21.795 -20.136 -2.219 1.00 58.94 409 TYR A C 1
ATOM 3227 O O . TYR A 1 409 ? 21.574 -20.887 -1.242 1.00 58.94 409 TYR A O 1
#

Secondary structure (DSSP, 8-state):
--SEEEEE-TTS-EEEEEGGGGGGSHHHHHHHHHHHHHHHBTBTTB-BSEEEEEPPPBTTB-HHHHHHHHHTT--SB-TTS-B--GGGSHHHHHHHHHHHHHHH-EETTEESS-GGGGT--HHHHHHHHHTT-EEEEES-TTTTHHHHHHHHHTT----------TT-PPP-EEPS--S-S------TT-S-HHHHHHHHHHHHSHHHHHHHHH-SBTTTEEESSTT---EEE-HHHHHHHH-TTS--GGG-TT--GGG--HHHHHHHS-SSSTT--HHHHHHHHTTGGGGGGEE--GGG-----TTSTTHHHHHHHHHHHHHHHHHHHHHHHT-SSHHHHHHHHHHHHHHHHSGGG-HHHHHHHHHHHHHHHHHHHT-S--SGGGSTT------TT-TT--GGGPPP-

Radius of gyration: 23.94 Å; chains: 1; bounding box: 57×51×67 Å